Protein AF-A0A4V3CA35-F1 (afdb_monomer_lite)

InterPro domains:
  IPR001753 Enoyl-CoA hydratase/isomerase-like domain [PF00378] (13-276)
  IPR029045 ClpP/crotonase-like domain superfamily [SSF52096] (1-276)
  IPR032710 NTF2-like domain superfamily [SSF54427] (290-423)
  IPR037401 SnoaL-like domain [PF13577] (291-414)
  IPR051053 Enoyl-CoA hydratase/isomerase and chromodomain-containing protein [PTHR43684] (2-249)

Radius of gyration: 30.28 Å; chains: 1; bounding box: 74×59×77 Å

Structure (mmCIF, N/CA/C/O backbone):
data_AF-A0A4V3CA35-F1
#
_entry.id   AF-A0A4V3CA35-F1
#
loop_
_atom_site.group_PDB
_atom_site.id
_atom_site.type_symbol
_atom_site.label_atom_id
_atom_site.label_alt_id
_atom_site.label_comp_id
_atom_site.label_asym_id
_atom_site.label_entity_id
_atom_site.label_seq_id
_atom_site.pdbx_PDB_ins_code
_atom_site.Cartn_x
_atom_site.Cartn_y
_atom_site.Cartn_z
_atom_site.occupancy
_atom_site.B_iso_or_equiv
_atom_site.auth_seq_id
_atom_site.auth_comp_id
_atom_site.auth_asym_id
_atom_site.auth_atom_id
_atom_site.pdbx_PDB_model_num
ATOM 1 N N . MET A 1 1 ? 5.079 13.268 21.834 1.00 56.12 1 MET A N 1
ATOM 2 C CA . MET A 1 1 ? 4.413 14.268 20.973 1.00 56.12 1 MET A CA 1
ATOM 3 C C . MET A 1 1 ? 2.979 14.419 21.458 1.00 56.12 1 MET A C 1
ATOM 5 O O . MET A 1 1 ? 2.427 13.420 21.904 1.00 56.12 1 MET A O 1
ATOM 9 N N . SER A 1 2 ? 2.419 15.629 21.442 1.00 87.06 2 SER A N 1
ATOM 10 C CA . SER A 1 2 ? 0.999 15.861 21.740 1.00 87.06 2 SER A CA 1
ATOM 11 C C . SER A 1 2 ? 0.278 16.070 20.416 1.00 87.06 2 SER A C 1
ATOM 13 O O . SER A 1 2 ? 0.699 16.936 19.652 1.00 87.06 2 SER A O 1
ATOM 15 N N . TYR A 1 3 ? -0.764 15.287 20.151 1.00 97.31 3 TYR A N 1
ATOM 16 C CA . TYR A 1 3 ? -1.658 15.520 19.019 1.00 97.31 3 TYR A CA 1
ATOM 17 C C . TYR A 1 3 ? -2.632 16.656 19.358 1.00 97.31 3 TYR A C 1
ATOM 19 O O . TYR A 1 3 ? -2.933 16.898 20.528 1.00 97.31 3 TYR A O 1
ATOM 27 N N . GLN A 1 4 ? -3.077 17.382 18.338 1.00 97.50 4 GLN A N 1
ATOM 28 C CA . GLN A 1 4 ? -4.038 18.479 18.437 1.00 97.50 4 GLN A CA 1
ATOM 29 C C . GLN A 1 4 ? -5.464 18.007 18.168 1.00 97.50 4 GLN A C 1
ATOM 31 O O . GLN A 1 4 ? -6.409 18.574 18.706 1.00 97.50 4 GLN A O 1
ATOM 36 N N . THR A 1 5 ? -5.622 17.007 17.300 1.00 98.38 5 THR A N 1
ATOM 37 C CA . THR A 1 5 ? -6.926 16.543 16.812 1.00 98.38 5 THR A CA 1
ATOM 38 C C . THR A 1 5 ? -7.240 15.104 17.202 1.00 98.38 5 THR A C 1
ATOM 40 O O . THR A 1 5 ? -8.314 14.610 16.859 1.00 98.38 5 THR A O 1
ATOM 43 N N . LEU A 1 6 ? -6.331 14.437 17.918 1.00 98.62 6 LEU A N 1
ATOM 44 C CA . LEU A 1 6 ? -6.439 13.041 18.335 1.00 98.62 6 LEU A CA 1
ATOM 45 C C . LEU A 1 6 ? -6.081 12.878 19.815 1.00 98.62 6 LEU A C 1
ATOM 47 O O . LEU A 1 6 ? -5.173 13.544 20.304 1.00 98.62 6 LEU A O 1
ATOM 51 N N . ASP A 1 7 ? -6.698 11.904 20.480 1.00 98.50 7 ASP A N 1
ATOM 52 C CA . ASP A 1 7 ? -6.166 11.345 21.726 1.00 98.50 7 ASP A CA 1
ATOM 53 C C . ASP A 1 7 ? -5.542 9.973 21.450 1.00 98.50 7 ASP A C 1
ATOM 55 O O . ASP A 1 7 ? -6.133 9.131 20.768 1.00 98.50 7 ASP A O 1
ATOM 59 N N . TYR A 1 8 ? -4.354 9.741 22.011 1.00 98.50 8 TYR A N 1
ATOM 60 C CA . TYR A 1 8 ? -3.594 8.496 21.885 1.00 98.50 8 TYR A CA 1
ATOM 61 C C . TYR A 1 8 ? -3.352 7.917 23.281 1.00 98.50 8 TYR A C 1
ATOM 63 O O . TYR A 1 8 ? -2.506 8.424 24.023 1.00 98.50 8 TYR A O 1
ATOM 71 N N . ALA A 1 9 ? -4.089 6.867 23.647 1.00 98.31 9 ALA A N 1
ATOM 72 C CA . ALA A 1 9 ? -4.006 6.245 24.969 1.00 98.31 9 ALA A CA 1
ATOM 73 C C . ALA A 1 9 ? -3.797 4.733 24.856 1.00 98.31 9 ALA A C 1
ATOM 75 O O . ALA A 1 9 ? -4.601 4.045 24.235 1.00 98.31 9 ALA A O 1
ATOM 76 N N . VAL A 1 10 ? -2.732 4.213 25.469 1.00 98.44 10 VAL A N 1
ATOM 77 C CA . VAL A 1 10 ? -2.446 2.772 25.510 1.00 98.44 10 VAL A CA 1
ATOM 78 C C . VAL A 1 10 ? -2.779 2.242 26.898 1.00 98.44 10 VAL A C 1
ATOM 80 O O . VAL A 1 10 ? -2.244 2.737 27.887 1.00 98.44 10 VAL A O 1
ATOM 83 N N . ASP A 1 11 ? -3.643 1.232 26.958 1.00 97.81 11 ASP A N 1
ATOM 84 C CA . ASP A 1 11 ? -3.981 0.489 28.175 1.00 97.81 11 ASP A CA 1
ATOM 85 C C . ASP A 1 11 ? -4.117 -1.000 27.842 1.00 97.81 11 ASP A C 1
ATOM 87 O O . ASP A 1 11 ? -4.665 -1.353 26.800 1.00 97.81 11 ASP A O 1
ATOM 91 N N . ASP A 1 12 ? -3.576 -1.874 28.693 1.00 95.56 12 ASP A N 1
ATOM 92 C CA . ASP A 1 12 ? -3.510 -3.330 28.466 1.00 95.56 12 ASP A CA 1
ATOM 93 C C . ASP A 1 12 ? -3.096 -3.719 27.030 1.00 95.56 12 ASP A C 1
ATOM 95 O O . ASP A 1 12 ? -3.726 -4.534 26.353 1.00 95.56 12 ASP A O 1
ATOM 99 N N . ARG A 1 13 ? -2.041 -3.062 26.532 1.00 97.19 13 ARG A N 1
ATOM 100 C CA . ARG A 1 13 ? -1.502 -3.225 25.171 1.00 97.19 13 ARG A CA 1
ATOM 101 C C . ARG A 1 13 ? -2.488 -2.908 24.040 1.00 97.19 13 ARG A C 1
ATOM 103 O O . ARG A 1 13 ? -2.227 -3.240 22.885 1.00 97.19 13 ARG A O 1
ATOM 110 N N . ILE A 1 14 ? -3.608 -2.256 24.324 1.00 98.69 14 ILE A N 1
ATOM 111 C CA . ILE A 1 14 ? -4.553 -1.779 23.320 1.00 98.69 14 ILE A CA 1
ATOM 112 C C . ILE A 1 14 ? -4.418 -0.268 23.223 1.00 98.69 14 ILE A C 1
ATOM 114 O O . ILE A 1 14 ? -4.630 0.459 24.193 1.00 98.69 14 ILE A O 1
ATOM 118 N N . LEU A 1 15 ? -4.090 0.212 22.027 1.00 98.81 15 LEU A N 1
ATOM 119 C CA . LEU A 1 15 ? -4.181 1.628 21.717 1.00 98.81 15 LEU A CA 1
ATOM 120 C C . LEU A 1 15 ? -5.643 1.992 21.470 1.00 98.81 15 LEU A C 1
ATOM 122 O O . LEU A 1 15 ? -6.259 1.482 20.539 1.00 98.81 15 LEU A O 1
ATOM 126 N N . THR A 1 16 ? -6.173 2.925 22.248 1.00 98.88 16 THR A N 1
ATOM 127 C CA . THR A 1 16 ? -7.393 3.656 21.911 1.00 98.88 16 THR A CA 1
ATOM 128 C C . THR A 1 16 ? -7.004 4.950 21.209 1.00 98.88 16 THR A C 1
ATOM 130 O O . THR A 1 16 ? -6.440 5.855 21.827 1.00 98.88 16 THR A O 1
ATOM 133 N N . LEU A 1 17 ? -7.295 5.023 19.912 1.00 98.88 17 LEU A N 1
ATOM 134 C CA . LEU A 1 17 ? -7.069 6.194 19.075 1.00 98.88 17 LEU A CA 1
ATOM 135 C C . LEU A 1 17 ? -8.399 6.928 18.881 1.00 98.88 17 LEU A C 1
ATOM 137 O O . LEU A 1 17 ? -9.288 6.450 18.175 1.00 98.88 17 LEU A O 1
ATOM 141 N N . THR A 1 18 ? -8.554 8.074 19.538 1.00 98.88 18 THR A N 1
ATOM 142 C CA . THR A 1 18 ? -9.813 8.830 19.523 1.00 98.88 18 THR A CA 1
ATOM 143 C C . THR A 1 18 ? -9.692 10.047 18.619 1.00 98.88 18 THR A C 1
ATOM 145 O O . THR A 1 18 ? -8.831 10.889 18.849 1.00 98.88 18 THR A O 1
ATOM 148 N N . LEU A 1 19 ? -10.573 10.183 17.626 1.00 98.88 19 LEU A N 1
ATOM 149 C CA . LEU A 1 19 ? -10.725 11.428 16.870 1.00 98.88 19 LEU A CA 1
ATOM 150 C C . LEU A 1 19 ? -11.314 12.487 17.810 1.00 98.88 19 LEU A C 1
ATOM 152 O O . LEU A 1 19 ? -12.431 12.306 18.291 1.00 98.88 19 LEU A O 1
ATOM 156 N N . ASN A 1 20 ? -10.579 13.558 18.102 1.00 98.56 20 ASN A N 1
ATOM 157 C CA . ASN A 1 20 ? -10.895 14.486 19.188 1.00 98.56 20 ASN A CA 1
ATOM 158 C C . ASN A 1 20 ? -11.106 15.926 18.691 1.00 98.56 20 ASN A C 1
ATOM 160 O O . ASN A 1 20 ? -10.340 16.841 18.982 1.00 98.56 20 ASN A O 1
ATOM 164 N N . ARG A 1 21 ? -12.184 16.128 17.925 1.00 98.31 21 ARG A N 1
ATOM 165 C CA . ARG A 1 21 ? -12.748 17.452 17.605 1.00 98.31 21 ARG A CA 1
ATOM 166 C C . ARG A 1 21 ? -14.273 17.437 17.809 1.00 98.31 21 ARG A C 1
ATOM 168 O O . ARG A 1 21 ? -15.026 17.648 16.852 1.00 98.31 21 ARG A O 1
ATOM 175 N N . PRO A 1 22 ? -14.765 17.126 19.023 1.00 98.19 22 PRO A N 1
ATOM 176 C CA . PRO A 1 22 ? -16.172 16.786 19.251 1.00 98.19 22 PRO A CA 1
ATOM 177 C C . PRO A 1 22 ? -17.137 17.927 18.904 1.00 98.19 22 PRO A C 1
ATOM 179 O O . PRO A 1 22 ? -18.234 17.665 18.405 1.00 98.19 22 PRO A O 1
ATOM 182 N N . ASP A 1 23 ? -16.712 19.179 19.089 1.00 97.94 23 ASP A N 1
ATOM 183 C CA . ASP A 1 23 ? -17.493 20.375 18.748 1.00 97.94 23 ASP A CA 1
ATOM 184 C C . ASP A 1 23 ? -17.736 20.512 17.236 1.00 97.94 23 ASP A C 1
ATOM 186 O O . ASP A 1 23 ? -18.740 21.082 16.814 1.00 97.94 23 ASP A O 1
ATOM 190 N N . GLN A 1 24 ? -16.855 19.938 16.410 1.00 98.12 24 GLN A N 1
ATOM 191 C CA . GLN A 1 24 ? -16.989 19.860 14.951 1.00 98.12 24 GLN A CA 1
ATOM 192 C C . GLN A 1 24 ? -17.405 18.458 14.487 1.00 98.12 24 GLN A C 1
ATOM 194 O O . GLN A 1 24 ? -17.189 18.100 13.331 1.00 98.12 24 GLN A O 1
ATOM 199 N N . LEU A 1 25 ? -17.973 17.634 15.378 1.00 98.19 25 LEU A N 1
ATOM 200 C CA . LEU A 1 25 ? -18.355 16.246 15.085 1.00 98.19 25 LEU A CA 1
ATOM 201 C C . LEU A 1 25 ? -17.193 15.415 14.511 1.00 98.19 25 LEU A C 1
ATOM 203 O O . LEU A 1 25 ? -17.394 14.549 13.655 1.00 98.19 25 LEU A O 1
ATOM 207 N N . ASN A 1 26 ? -15.976 15.704 14.975 1.00 98.69 26 ASN A N 1
ATOM 208 C CA . ASN A 1 26 ? -14.734 15.093 14.516 1.00 98.69 26 ASN A CA 1
ATOM 209 C C . ASN A 1 26 ? -14.525 15.232 13.003 1.00 98.69 26 ASN A C 1
ATOM 211 O O . ASN A 1 26 ? -14.049 14.299 12.358 1.00 98.69 26 ASN A O 1
ATOM 215 N N . ALA A 1 27 ? -14.913 16.375 12.424 1.00 98.25 27 ALA A N 1
ATOM 216 C CA . ALA A 1 27 ? -14.630 16.669 11.026 1.00 98.25 27 ALA A CA 1
ATOM 217 C C . ALA A 1 27 ? -13.123 16.525 10.742 1.00 98.25 27 ALA A C 1
ATOM 219 O O . ALA A 1 27 ? -12.272 16.961 11.524 1.00 98.25 27 ALA A O 1
ATOM 220 N N . PHE A 1 28 ? -12.807 15.871 9.635 1.00 98.31 28 PHE A N 1
ATOM 221 C CA . PHE A 1 28 ? -11.462 15.535 9.204 1.00 98.31 28 PHE A CA 1
ATOM 222 C C . PHE A 1 28 ? -10.765 16.761 8.616 1.00 98.31 28 PHE A C 1
ATOM 224 O O . PHE A 1 28 ? -11.367 17.519 7.862 1.00 98.31 28 PHE A O 1
ATOM 231 N N . THR A 1 29 ? -9.491 16.953 8.947 1.00 97.12 29 THR A N 1
ATOM 232 C CA . THR A 1 29 ? -8.661 18.056 8.444 1.00 97.12 29 THR A CA 1
ATOM 233 C C . THR A 1 29 ? -7.340 17.517 7.916 1.00 97.12 29 THR A C 1
ATOM 235 O O . THR A 1 29 ? -6.939 16.401 8.248 1.00 97.12 29 THR A O 1
ATOM 238 N N . VAL A 1 30 ? -6.606 18.332 7.156 1.00 93.75 30 VAL A N 1
ATOM 239 C CA . VAL A 1 30 ? -5.237 17.992 6.727 1.00 93.75 30 VAL A CA 1
ATOM 240 C C . VAL A 1 30 ? -4.320 17.733 7.933 1.00 93.75 30 VAL A C 1
ATOM 242 O O . VAL A 1 30 ? -3.507 16.810 7.895 1.00 93.75 30 VAL A O 1
ATOM 245 N N . THR A 1 31 ? -4.493 18.481 9.029 1.00 95.56 31 THR A N 1
ATOM 246 C CA . THR A 1 31 ? -3.783 18.234 10.295 1.00 95.56 31 THR A CA 1
ATOM 247 C C . THR A 1 31 ? -4.112 16.851 10.847 1.00 95.56 31 THR A C 1
ATOM 249 O O . THR A 1 31 ? -3.198 16.073 11.101 1.00 95.56 31 THR A O 1
ATOM 252 N N . MET A 1 32 ? -5.400 16.503 10.954 1.00 98.12 32 MET A N 1
ATOM 253 C CA . MET A 1 32 ? -5.826 15.183 11.430 1.00 98.12 32 MET A CA 1
ATOM 254 C C . MET A 1 32 ? -5.312 14.059 10.527 1.00 98.12 32 MET A C 1
ATOM 256 O O . MET A 1 32 ? -4.915 13.014 11.030 1.00 98.12 32 MET A O 1
ATOM 260 N N . ALA A 1 33 ? -5.255 14.275 9.210 1.00 97.31 33 ALA A N 1
ATOM 261 C CA . ALA A 1 33 ? -4.664 13.322 8.277 1.00 97.31 33 ALA A CA 1
ATOM 262 C C . ALA A 1 33 ? -3.192 13.036 8.617 1.00 97.31 33 ALA A C 1
ATOM 264 O O . ALA A 1 33 ? -2.792 11.877 8.705 1.00 97.31 33 ALA A O 1
ATOM 265 N N . GLY A 1 34 ? -2.395 14.088 8.836 1.00 96.50 34 GLY A N 1
ATOM 266 C CA . GLY A 1 34 ? -0.991 13.962 9.232 1.00 96.50 34 GLY A CA 1
ATOM 267 C C . GLY A 1 34 ? -0.818 13.269 10.584 1.00 96.50 34 GLY A C 1
ATOM 268 O O . GLY A 1 34 ? 0.008 12.368 10.706 1.00 96.50 34 GLY A O 1
ATOM 269 N N . GLU A 1 35 ? -1.634 13.639 11.573 1.00 98.50 35 GLU A N 1
ATOM 270 C CA . GLU A 1 35 ? -1.600 13.036 12.909 1.00 98.50 35 GLU A CA 1
ATOM 271 C C . GLU A 1 35 ? -2.025 11.563 12.902 1.00 98.50 35 GLU A C 1
ATOM 273 O O . GLU A 1 35 ? -1.426 10.760 13.610 1.00 98.50 35 GLU A O 1
ATOM 278 N N . LEU A 1 36 ? -3.012 11.179 12.085 1.00 98.75 36 LEU A N 1
ATOM 279 C CA . LEU A 1 36 ? -3.436 9.783 11.952 1.00 98.75 36 LEU A CA 1
ATOM 280 C C . LEU A 1 36 ? -2.347 8.931 11.300 1.00 98.75 36 LEU A C 1
ATOM 282 O O . LEU A 1 36 ? -2.060 7.844 11.794 1.00 98.75 36 LEU A O 1
ATOM 286 N N . VAL A 1 37 ? -1.722 9.422 10.224 1.00 98.25 37 VAL A N 1
ATOM 287 C CA . VAL A 1 37 ? -0.596 8.727 9.576 1.00 98.25 37 VAL A CA 1
ATOM 288 C C . VAL A 1 37 ? 0.539 8.504 10.578 1.00 98.25 37 VAL A C 1
ATOM 290 O O . VAL A 1 37 ? 1.008 7.377 10.727 1.00 98.25 37 VAL A O 1
ATOM 293 N N . ASP A 1 38 ? 0.931 9.546 11.316 1.00 98.25 38 ASP A N 1
ATOM 294 C CA . ASP A 1 38 ? 1.945 9.437 12.370 1.00 98.25 38 ASP A CA 1
ATOM 295 C C . ASP A 1 38 ? 1.533 8.444 13.469 1.00 98.25 38 ASP A C 1
ATOM 297 O O . ASP A 1 38 ? 2.313 7.564 13.828 1.00 98.25 38 ASP A O 1
ATOM 301 N N . ALA A 1 39 ? 0.292 8.523 13.958 1.00 98.62 39 ALA A N 1
ATOM 302 C CA . ALA A 1 39 ? -0.214 7.646 15.008 1.00 98.62 39 ALA A CA 1
ATOM 303 C C . ALA A 1 39 ? -0.188 6.166 14.598 1.00 98.62 39 ALA A C 1
ATOM 305 O O . ALA A 1 39 ? 0.212 5.326 15.405 1.00 98.62 39 ALA A O 1
ATOM 306 N N . PHE A 1 40 ? -0.569 5.833 13.359 1.00 98.69 40 PHE A N 1
ATOM 307 C CA . PHE A 1 40 ? -0.513 4.454 12.864 1.00 98.69 40 PHE A CA 1
ATOM 308 C C . PHE A 1 40 ? 0.921 3.962 12.678 1.00 98.69 40 PHE A C 1
ATOM 310 O O . PHE A 1 40 ? 1.214 2.837 13.082 1.00 98.69 40 PHE A O 1
ATOM 317 N N . HIS A 1 41 ? 1.829 4.786 12.145 1.00 97.56 41 HIS A N 1
ATOM 318 C CA . HIS A 1 41 ? 3.247 4.421 12.045 1.00 97.56 41 HIS A CA 1
ATOM 319 C C . HIS A 1 41 ? 3.865 4.191 13.426 1.00 97.56 41 HIS A C 1
ATOM 321 O O . HIS A 1 41 ? 4.505 3.165 13.663 1.00 97.56 41 HIS A O 1
ATOM 327 N N . ARG A 1 42 ? 3.608 5.106 14.366 1.00 97.44 42 ARG A N 1
ATOM 328 C CA . ARG A 1 42 ? 4.057 4.998 15.753 1.00 97.44 42 ARG A CA 1
ATOM 329 C C . ARG A 1 42 ? 3.532 3.726 16.411 1.00 97.44 42 ARG A C 1
ATOM 331 O O . ARG A 1 42 ? 4.317 2.978 16.977 1.00 97.44 42 ARG A O 1
ATOM 338 N N . ALA A 1 43 ? 2.228 3.469 16.323 1.00 97.75 43 ALA A N 1
ATOM 339 C CA . ALA A 1 43 ? 1.612 2.283 16.910 1.00 97.75 43 ALA A CA 1
ATOM 340 C C . ALA A 1 43 ? 2.126 0.986 16.273 1.00 97.75 43 ALA A C 1
ATOM 342 O O . ALA A 1 43 ? 2.292 -0.017 16.962 1.00 97.75 43 ALA A O 1
ATOM 343 N N . SER A 1 44 ? 2.405 1.007 14.967 1.00 96.31 44 SER A N 1
ATOM 344 C CA . SER A 1 44 ? 2.961 -0.135 14.241 1.00 96.31 44 SER A CA 1
ATOM 345 C C . SER A 1 44 ? 4.353 -0.522 14.747 1.00 96.31 44 SER A C 1
ATOM 347 O O . SER A 1 44 ? 4.649 -1.711 14.828 1.00 96.31 44 SER A O 1
ATOM 349 N N . ALA A 1 45 ? 5.178 0.463 15.110 1.00 93.94 45 ALA A N 1
ATOM 350 C CA . ALA A 1 45 ? 6.537 0.264 15.619 1.00 93.94 45 ALA A CA 1
ATOM 351 C C . ALA A 1 45 ? 6.614 0.057 17.146 1.00 93.94 45 ALA A C 1
ATOM 353 O O . ALA A 1 45 ? 7.684 -0.227 17.675 1.00 93.94 45 ALA A O 1
ATOM 354 N N . ASP A 1 46 ? 5.508 0.232 17.872 1.00 95.62 46 ASP A N 1
ATOM 355 C CA . ASP A 1 46 ? 5.476 0.162 19.333 1.00 95.62 46 ASP A CA 1
ATOM 356 C C . ASP A 1 46 ? 5.090 -1.248 19.811 1.00 95.62 46 ASP A C 1
ATOM 358 O O . ASP A 1 46 ? 3.940 -1.681 19.693 1.00 95.62 46 ASP A O 1
ATOM 362 N N . ASP A 1 47 ? 6.047 -1.979 20.383 1.00 94.50 47 ASP A N 1
ATOM 363 C CA . ASP A 1 47 ? 5.833 -3.323 20.937 1.00 94.50 47 ASP A CA 1
ATOM 364 C C . ASP A 1 47 ? 4.945 -3.347 22.185 1.00 94.50 47 ASP A C 1
ATOM 366 O O . ASP A 1 47 ? 4.446 -4.412 22.573 1.00 94.50 47 ASP A O 1
ATOM 370 N N . SER A 1 48 ? 4.699 -2.195 22.816 1.00 95.75 48 SER A N 1
ATOM 371 C CA . SER A 1 48 ? 3.704 -2.084 23.882 1.00 95.75 48 SER A CA 1
ATOM 372 C C . SER A 1 48 ? 2.272 -2.120 23.342 1.00 95.75 48 SER A C 1
ATOM 374 O O . SER A 1 48 ? 1.363 -2.449 24.098 1.00 95.75 48 SER A O 1
ATOM 376 N N . VAL A 1 49 ? 2.065 -1.870 22.043 1.00 98.06 49 VAL A N 1
ATOM 377 C CA . VAL A 1 49 ? 0.761 -1.941 21.373 1.00 98.06 49 VAL A CA 1
ATOM 378 C C . VAL A 1 49 ? 0.620 -3.279 20.650 1.00 98.06 49 VAL A C 1
ATOM 380 O O . VAL A 1 49 ? 1.425 -3.641 19.797 1.00 98.06 49 VAL A O 1
ATOM 383 N N . ALA A 1 50 ? -0.432 -4.026 20.965 1.00 97.62 50 ALA A N 1
ATOM 384 C CA . ALA A 1 50 ? -0.781 -5.292 20.327 1.00 97.62 50 ALA A CA 1
ATOM 385 C C . ALA A 1 50 ? -1.985 -5.169 19.381 1.00 97.62 50 ALA A C 1
ATOM 387 O O . ALA A 1 50 ? -2.081 -5.935 18.430 1.00 97.62 50 ALA A O 1
ATOM 388 N N . ALA A 1 51 ? -2.896 -4.224 19.628 1.00 98.75 51 ALA A N 1
ATOM 389 C CA . ALA A 1 51 ? -4.044 -3.924 18.771 1.00 98.75 51 ALA A CA 1
ATOM 390 C C . ALA A 1 51 ? -4.466 -2.457 18.920 1.00 98.75 51 ALA A C 1
ATOM 392 O O . ALA A 1 51 ? -4.128 -1.799 19.906 1.00 98.75 51 ALA A O 1
ATOM 393 N N . ILE A 1 52 ? -5.232 -1.962 17.950 1.00 98.94 52 ILE A N 1
ATOM 394 C CA . ILE A 1 52 ? -5.707 -0.580 17.891 1.00 98.94 52 ILE A CA 1
ATOM 395 C C . ILE A 1 52 ? -7.237 -0.576 17.834 1.00 98.94 52 ILE A C 1
ATOM 397 O O . ILE A 1 52 ? -7.840 -1.285 17.030 1.00 98.94 52 ILE A O 1
ATOM 401 N N . VAL A 1 53 ? -7.874 0.245 18.664 1.00 98.94 53 VAL A N 1
ATOM 402 C CA . VAL A 1 53 ? -9.301 0.574 18.603 1.00 98.94 53 VAL A CA 1
ATOM 403 C C . VAL A 1 53 ? -9.436 2.047 18.238 1.00 98.94 53 VAL A C 1
ATOM 405 O O . VAL A 1 53 ? -8.916 2.907 18.943 1.00 98.94 53 VAL A O 1
ATOM 408 N N . VAL A 1 54 ? -10.147 2.342 17.152 1.00 98.94 54 VAL A N 1
ATOM 409 C CA . VAL A 1 54 ? -10.389 3.711 16.676 1.00 98.94 54 VAL A CA 1
ATOM 410 C C . VAL A 1 54 ? -11.831 4.113 16.967 1.00 98.94 54 VAL A C 1
ATOM 412 O O . VAL A 1 54 ? -12.751 3.375 16.621 1.00 98.94 54 VAL A O 1
ATOM 415 N N . THR A 1 55 ? -12.051 5.281 17.570 1.00 98.94 55 THR A N 1
ATOM 416 C CA . THR A 1 55 ? -13.389 5.827 17.885 1.00 98.94 55 THR A CA 1
ATOM 417 C C . THR A 1 55 ? -13.403 7.351 17.735 1.00 98.94 55 THR A C 1
ATOM 419 O O . THR A 1 55 ? -12.349 7.963 17.593 1.00 98.94 55 THR A O 1
ATOM 422 N N . GLY A 1 56 ? -14.572 7.994 17.781 1.00 98.81 56 GLY A N 1
ATOM 423 C CA . GLY A 1 56 ? -14.675 9.454 17.877 1.00 98.81 56 GLY A CA 1
ATOM 424 C C . GLY A 1 56 ? -15.053 9.937 19.277 1.00 98.81 56 GLY A C 1
ATOM 425 O O . GLY A 1 56 ? -15.805 9.274 19.995 1.00 98.81 56 GLY A O 1
ATOM 426 N N . ALA A 1 57 ? -14.561 11.115 19.657 1.00 98.75 57 ALA A N 1
ATOM 427 C CA . ALA A 1 57 ? -14.978 11.820 20.859 1.00 98.75 57 ALA A CA 1
ATOM 428 C C . ALA A 1 57 ? -16.411 12.354 20.706 1.00 98.75 57 ALA A C 1
ATOM 430 O O . ALA A 1 57 ? -16.831 12.811 19.639 1.00 98.75 57 ALA A O 1
ATOM 431 N N . GLY A 1 58 ? -17.173 12.334 21.800 1.00 97.94 58 GLY A N 1
ATOM 432 C CA . GLY A 1 58 ? -18.530 12.869 21.834 1.00 97.94 58 GLY A CA 1
ATOM 433 C C . GLY A 1 58 ? -19.523 12.074 20.981 1.00 97.94 58 GLY A C 1
ATOM 434 O O . GLY A 1 58 ? -19.605 10.848 21.047 1.00 97.94 58 GLY A O 1
ATOM 435 N N . ARG A 1 59 ? -20.352 12.795 20.221 1.00 97.88 59 ARG A N 1
ATOM 436 C CA . ARG A 1 59 ? -21.568 12.258 19.580 1.00 97.88 59 ARG A CA 1
ATOM 437 C C . ARG A 1 59 ? -21.378 11.716 18.160 1.00 97.88 59 ARG A C 1
ATOM 439 O O . ARG A 1 59 ? -22.348 11.236 17.578 1.00 97.88 59 ARG A O 1
ATOM 446 N N . ALA A 1 60 ? -20.189 11.843 17.578 1.00 98.62 60 ALA A N 1
ATOM 447 C CA . ALA A 1 60 ? -19.893 11.383 16.225 1.00 98.62 60 ALA A CA 1
ATOM 448 C C . ALA A 1 60 ? -18.617 10.555 16.191 1.00 98.62 60 ALA A C 1
ATOM 450 O O . ALA A 1 60 ? -17.748 10.720 17.042 1.00 98.62 60 ALA A O 1
ATOM 451 N N . PHE A 1 61 ? -18.520 9.681 15.191 1.00 98.88 61 PHE A N 1
ATOM 452 C CA . PHE A 1 61 ? -17.246 9.079 14.838 1.00 98.88 61 PHE A CA 1
ATOM 453 C C . PHE A 1 61 ? -16.430 10.112 14.055 1.00 98.88 61 PHE A C 1
ATOM 455 O O . PHE A 1 61 ? -15.462 10.637 14.588 1.00 98.88 61 PHE A O 1
ATOM 462 N N . CYS A 1 62 ? -16.895 10.481 12.855 1.00 98.75 62 CYS A N 1
ATOM 463 C CA . CYS A 1 62 ? -16.338 11.539 12.007 1.00 98.75 62 CYS A CA 1
ATOM 464 C C . CYS A 1 62 ? -17.383 11.991 10.972 1.00 98.75 62 CYS A C 1
ATOM 466 O O . CYS A 1 62 ? -17.867 11.190 10.170 1.00 98.75 62 CYS A O 1
ATOM 468 N N . ALA A 1 63 ? -17.738 13.275 10.963 1.00 97.31 63 ALA A N 1
ATOM 469 C CA . ALA A 1 63 ? -18.768 13.815 10.069 1.00 97.31 63 ALA A CA 1
ATOM 470 C C . ALA A 1 63 ? -18.313 14.063 8.612 1.00 97.31 63 ALA A C 1
ATOM 472 O O . ALA A 1 63 ? -19.103 14.565 7.813 1.00 97.31 63 ALA A O 1
ATOM 473 N N . GLY A 1 64 ? -17.080 13.695 8.255 1.00 96.56 64 GLY A N 1
ATOM 474 C CA . GLY A 1 64 ? -16.497 13.923 6.930 1.00 96.56 64 GLY A CA 1
ATOM 475 C C . GLY A 1 64 ? -15.458 15.036 6.926 1.00 96.56 64 GLY A C 1
ATOM 476 O O . GLY A 1 64 ? -14.967 15.414 7.984 1.00 96.56 64 GLY A O 1
ATOM 477 N N . MET A 1 65 ? -15.090 15.523 5.739 1.00 96.12 65 MET A N 1
ATOM 478 C CA . MET A 1 65 ? -14.106 16.600 5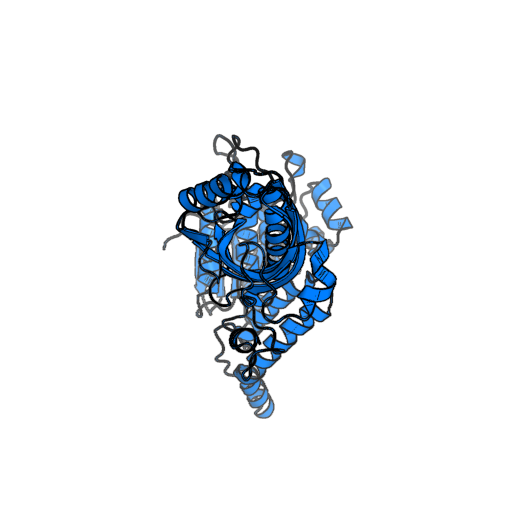.587 1.00 96.12 65 MET A CA 1
ATOM 479 C C . MET A 1 65 ? -14.634 17.895 6.211 1.00 96.12 65 MET A C 1
ATOM 481 O O . MET A 1 65 ? -15.810 18.226 6.060 1.00 96.12 65 MET A O 1
ATOM 485 N N . ASP A 1 66 ? -13.765 18.630 6.896 1.00 95.00 66 ASP A N 1
ATOM 486 C CA . ASP A 1 66 ? -14.056 19.977 7.369 1.00 95.00 66 ASP A CA 1
ATOM 487 C C . ASP A 1 66 ? -14.120 20.938 6.173 1.00 95.00 66 ASP A C 1
ATOM 489 O O . ASP A 1 66 ? -13.123 21.191 5.501 1.00 95.00 66 ASP A O 1
ATOM 493 N N . LEU A 1 67 ? -15.318 21.451 5.889 1.00 91.62 67 LEU A N 1
ATOM 494 C CA . LEU A 1 67 ? -15.585 22.328 4.746 1.00 91.62 67 LEU A CA 1
ATOM 495 C C . LEU A 1 67 ? -15.492 23.820 5.108 1.00 91.62 67 LEU A C 1
ATOM 497 O O . LEU A 1 67 ? -15.923 24.659 4.323 1.00 91.62 67 LEU A O 1
ATOM 501 N N . SER A 1 68 ? -15.008 24.158 6.308 1.00 89.38 68 SER A N 1
ATOM 502 C CA . SER A 1 68 ? -14.999 25.541 6.810 1.00 89.38 68 SER A CA 1
ATOM 503 C C . SER A 1 68 ? -13.778 26.367 6.393 1.00 89.38 68 SER A C 1
ATOM 505 O O . SER A 1 68 ? -13.716 27.552 6.714 1.00 89.38 68 SER A O 1
ATOM 507 N N . VAL A 1 69 ? -12.814 25.762 5.695 1.00 85.75 69 VAL A N 1
ATOM 508 C CA . VAL A 1 69 ? -11.590 26.433 5.235 1.00 85.75 69 VAL A CA 1
ATOM 509 C C . VAL A 1 69 ? -11.756 27.031 3.837 1.00 85.75 69 VAL A C 1
ATOM 511 O O . VAL A 1 69 ? -12.498 26.503 3.011 1.00 85.75 69 VAL A O 1
ATOM 514 N N . ASP A 1 70 ? -11.036 28.118 3.565 1.00 81.44 70 ASP A N 1
ATOM 515 C CA . ASP A 1 70 ? -11.004 28.744 2.241 1.00 81.44 70 ASP A CA 1
ATOM 516 C C . ASP A 1 70 ? -10.162 27.928 1.240 1.00 81.44 70 ASP A C 1
ATOM 518 O O . ASP A 1 70 ? -9.211 27.234 1.610 1.00 81.44 70 ASP A O 1
ATOM 522 N N . GLY A 1 71 ? -10.477 28.056 -0.052 1.00 84.81 71 GLY A N 1
ATOM 523 C CA . GLY A 1 71 ? -9.772 27.367 -1.138 1.00 84.81 71 GLY A CA 1
ATOM 524 C C . GLY A 1 71 ? -10.217 25.914 -1.326 1.00 84.81 71 GLY A C 1
ATOM 525 O O . GLY A 1 71 ? -11.374 25.558 -1.096 1.00 84.81 71 GLY A O 1
ATOM 526 N N . ASN A 1 72 ? -9.302 25.057 -1.784 1.00 87.69 72 ASN A N 1
ATOM 527 C CA . ASN A 1 72 ? -9.585 23.635 -1.939 1.00 87.69 72 ASN A CA 1
ATOM 528 C C . ASN A 1 72 ? -9.581 22.936 -0.568 1.00 87.69 72 ASN A C 1
ATOM 530 O O . ASN A 1 72 ? -8.532 22.565 -0.039 1.00 87.69 72 ASN A O 1
ATOM 534 N N . VAL A 1 73 ? -10.777 22.713 -0.023 1.00 85.88 73 VAL A N 1
ATOM 535 C CA . VAL A 1 73 ? -11.005 22.081 1.291 1.00 85.88 73 VAL A CA 1
ATOM 536 C C . VAL A 1 73 ? -10.400 20.678 1.439 1.00 85.88 73 VAL A C 1
ATOM 538 O O . VAL A 1 73 ? -10.251 20.192 2.555 1.00 85.88 73 VAL A O 1
ATOM 541 N N . PHE A 1 74 ? -10.026 20.019 0.338 1.00 88.00 74 PHE A N 1
ATOM 542 C CA . PHE A 1 74 ? -9.426 18.682 0.350 1.00 88.00 74 PHE A CA 1
ATOM 543 C C . PHE A 1 74 ? -7.896 18.701 0.512 1.00 88.00 74 PHE A C 1
ATOM 545 O O . PHE A 1 74 ? -7.274 17.639 0.593 1.00 88.00 74 PHE A O 1
ATOM 552 N N . GLY A 1 75 ? -7.286 19.892 0.574 1.00 85.44 75 GLY A N 1
ATOM 553 C CA . GLY A 1 75 ? -5.836 20.065 0.682 1.00 85.44 75 GLY A CA 1
ATOM 554 C C . GLY A 1 75 ? -5.092 19.795 -0.628 1.00 85.44 75 GLY A C 1
ATOM 555 O O . GLY A 1 75 ? -3.929 19.397 -0.589 1.00 85.44 75 GLY A O 1
ATOM 556 N N . LEU A 1 76 ? -5.768 19.970 -1.771 1.00 91.69 76 LEU A N 1
ATOM 557 C CA . LEU A 1 76 ? -5.213 19.729 -3.104 1.00 91.69 76 LEU A CA 1
ATOM 558 C C . LEU A 1 76 ? -4.793 21.039 -3.795 1.00 91.69 76 LEU A C 1
ATOM 560 O O . LEU A 1 76 ? -5.491 22.047 -3.708 1.00 91.69 76 LEU A O 1
ATOM 564 N N . ASP A 1 77 ? -3.683 21.007 -4.533 1.00 91.19 77 ASP A N 1
ATOM 565 C CA . ASP A 1 77 ? -3.182 22.122 -5.344 1.00 91.19 77 ASP A CA 1
ATOM 566 C C . ASP A 1 77 ? -3.982 22.241 -6.655 1.00 91.19 77 ASP A C 1
ATOM 568 O O . ASP A 1 77 ? -3.743 21.539 -7.642 1.00 91.19 77 ASP A O 1
ATOM 572 N N . GLU A 1 78 ? -4.950 23.158 -6.669 1.00 91.06 78 GLU A N 1
ATOM 573 C CA . GLU A 1 78 ? -5.862 23.406 -7.794 1.00 91.06 78 GLU A CA 1
ATOM 574 C C . GLU A 1 78 ? -5.185 23.969 -9.057 1.00 91.06 78 GLU A C 1
ATOM 576 O O . GLU A 1 78 ? -5.763 23.929 -10.152 1.00 91.06 78 GLU A O 1
ATOM 581 N N . ASN A 1 79 ? -3.942 24.447 -8.943 1.00 91.56 79 ASN A N 1
ATOM 582 C CA . ASN A 1 79 ? -3.165 24.938 -10.079 1.00 91.56 79 ASN A CA 1
ATOM 583 C C . ASN A 1 79 ? -2.463 23.803 -10.838 1.00 91.56 79 ASN A C 1
ATOM 585 O O . ASN A 1 79 ? -1.937 24.017 -11.933 1.00 91.56 79 ASN A O 1
ATOM 589 N N . ARG A 1 80 ? -2.469 22.577 -10.299 1.00 90.31 80 ARG A N 1
ATOM 590 C CA . ARG A 1 80 ? -1.861 21.405 -10.942 1.00 90.31 80 ARG A CA 1
ATOM 591 C C . ARG A 1 80 ? -2.801 20.762 -11.951 1.00 90.31 80 ARG A C 1
ATOM 593 O O . ARG A 1 80 ? -4.023 20.774 -11.818 1.00 90.31 80 ARG A O 1
ATOM 600 N N . ARG A 1 81 ? -2.210 20.133 -12.965 1.00 92.94 81 ARG A N 1
ATOM 601 C CA . ARG A 1 81 ? -2.891 19.237 -13.909 1.00 92.94 81 ARG A CA 1
ATOM 602 C C . ARG A 1 81 ? -2.111 17.920 -13.960 1.00 92.94 81 ARG A C 1
ATOM 604 O O . ARG A 1 81 ? -1.386 17.699 -14.923 1.00 92.94 81 ARG A O 1
ATOM 611 N N . PRO A 1 82 ? -2.166 17.111 -12.886 1.00 92.44 82 PRO A N 1
ATOM 612 C CA . PRO A 1 82 ? -1.327 15.929 -12.763 1.00 92.44 82 PRO A CA 1
ATOM 613 C C . PRO A 1 82 ? -1.749 14.839 -13.750 1.00 92.44 82 PRO A C 1
ATOM 615 O O . PRO A 1 82 ? -2.934 14.625 -14.008 1.00 92.44 82 PRO A O 1
ATOM 618 N N . THR A 1 83 ? -0.767 14.099 -14.245 1.00 89.94 83 THR A N 1
ATOM 619 C CA . THR A 1 83 ? -0.960 12.833 -14.958 1.00 89.94 83 THR A CA 1
ATOM 620 C C . THR A 1 83 ? -0.642 11.643 -14.052 1.00 89.94 83 THR A C 1
ATOM 622 O O . THR A 1 83 ? 0.047 11.776 -13.040 1.00 89.94 83 THR A O 1
ATOM 625 N N . MET A 1 84 ? -1.082 10.440 -14.437 1.00 80.44 84 MET A N 1
ATOM 626 C CA . MET A 1 84 ? -0.713 9.211 -13.718 1.00 80.44 84 MET A CA 1
ATOM 627 C C . MET A 1 84 ? 0.804 8.997 -13.662 1.00 80.44 84 MET A C 1
ATOM 629 O O . MET A 1 84 ? 1.322 8.536 -12.647 1.00 80.44 84 MET A O 1
ATOM 633 N N . THR A 1 85 ? 1.523 9.349 -14.730 1.00 79.75 85 THR A N 1
ATOM 634 C CA . THR A 1 85 ? 2.986 9.238 -14.793 1.00 79.75 85 THR A CA 1
ATOM 635 C C . THR A 1 85 ? 3.661 10.166 -13.786 1.00 79.75 85 THR A C 1
ATOM 637 O O . THR A 1 85 ? 4.547 9.734 -13.050 1.00 79.75 85 THR A O 1
ATOM 640 N N . GLU A 1 86 ? 3.233 11.428 -13.707 1.00 82.06 86 GLU A N 1
ATOM 641 C CA . GLU A 1 86 ? 3.783 12.380 -12.735 1.00 82.06 86 GLU A CA 1
ATOM 642 C C . GLU A 1 86 ? 3.430 11.994 -11.299 1.00 82.06 86 GLU A C 1
ATOM 644 O O . GLU A 1 86 ? 4.300 12.053 -10.432 1.00 82.06 86 GLU A O 1
ATOM 649 N N . LEU A 1 87 ? 2.196 11.536 -11.060 1.00 84.56 87 LEU A N 1
ATOM 650 C CA . LEU A 1 87 ? 1.762 11.054 -9.751 1.00 84.56 87 LEU A CA 1
ATOM 651 C C . LEU A 1 87 ? 2.578 9.858 -9.274 1.00 84.56 87 LEU A C 1
ATOM 653 O O . LEU A 1 87 ? 2.951 9.827 -8.110 1.00 84.56 87 LEU A O 1
ATOM 657 N N . ARG A 1 88 ? 2.894 8.900 -10.151 1.00 80.94 88 ARG A N 1
ATOM 658 C CA . ARG A 1 88 ? 3.781 7.778 -9.804 1.00 80.94 88 ARG A CA 1
ATOM 659 C C . ARG A 1 88 ? 5.195 8.256 -9.482 1.00 80.94 88 ARG A C 1
ATOM 661 O O . ARG A 1 88 ? 5.775 7.822 -8.497 1.00 80.94 88 ARG A O 1
ATOM 668 N N . ARG A 1 89 ? 5.735 9.180 -10.281 1.00 76.31 89 ARG A N 1
ATOM 669 C CA . ARG A 1 89 ? 7.092 9.720 -10.099 1.00 76.31 89 ARG A CA 1
ATOM 670 C C . ARG A 1 89 ? 7.245 10.531 -8.809 1.00 76.31 89 ARG A C 1
ATOM 672 O O . ARG A 1 89 ? 8.306 10.498 -8.199 1.00 76.31 89 ARG A O 1
ATOM 679 N N . ARG A 1 90 ? 6.220 11.295 -8.434 1.00 80.56 90 ARG A N 1
ATOM 680 C CA . ARG A 1 90 ? 6.211 12.189 -7.264 1.00 80.56 90 ARG A CA 1
ATOM 681 C C . ARG A 1 90 ? 5.275 11.676 -6.173 1.00 80.56 90 ARG A C 1
ATOM 683 O O . ARG A 1 90 ? 4.694 12.468 -5.439 1.00 80.56 90 ARG A O 1
ATOM 690 N N . TYR A 1 91 ? 5.085 10.360 -6.092 1.00 81.69 91 TYR A N 1
ATOM 691 C CA . TYR A 1 91 ? 4.111 9.780 -5.173 1.00 81.69 91 TYR A CA 1
ATOM 692 C C . TYR A 1 91 ? 4.465 10.108 -3.720 1.00 81.69 91 TYR A C 1
ATOM 694 O O . TYR A 1 91 ? 3.621 10.577 -2.964 1.00 81.69 91 TYR A O 1
ATOM 702 N N . ASP A 1 92 ? 5.726 9.958 -3.334 1.00 80.75 92 ASP A N 1
ATOM 703 C CA . ASP A 1 92 ? 6.167 10.214 -1.958 1.00 80.75 92 ASP A CA 1
ATOM 704 C C . ASP A 1 92 ? 6.593 11.660 -1.700 1.00 80.75 92 ASP A C 1
ATOM 706 O O . ASP A 1 92 ? 7.054 11.980 -0.610 1.00 80.75 92 ASP A O 1
ATOM 710 N N . ASP A 1 93 ? 6.401 12.550 -2.676 1.00 83.25 93 ASP A N 1
ATOM 711 C CA . ASP A 1 93 ? 6.665 13.976 -2.528 1.00 83.25 93 ASP A CA 1
ATOM 712 C C . ASP A 1 93 ? 5.493 14.653 -1.785 1.00 83.25 93 ASP A C 1
ATOM 714 O O . ASP A 1 93 ? 4.409 14.825 -2.362 1.00 83.25 93 ASP A O 1
ATOM 718 N N . PRO A 1 94 ? 5.675 15.055 -0.511 1.00 78.31 94 PRO A N 1
ATOM 719 C CA . PRO A 1 94 ? 4.607 15.658 0.279 1.00 78.31 94 PRO A CA 1
ATOM 720 C C . PRO A 1 94 ? 4.194 17.039 -0.249 1.00 78.31 94 PRO A C 1
ATOM 722 O O . PRO A 1 94 ? 3.081 17.483 0.034 1.00 78.31 94 PRO A O 1
ATOM 725 N N . GLU A 1 95 ? 5.050 17.703 -1.030 1.00 85.25 95 GLU A N 1
ATOM 726 C CA . GLU A 1 95 ? 4.799 19.027 -1.603 1.00 85.25 95 GLU A CA 1
ATOM 727 C C . GLU A 1 95 ? 4.099 18.955 -2.963 1.00 85.25 95 GLU A C 1
ATOM 729 O O . GLU A 1 95 ? 3.673 19.981 -3.496 1.00 85.25 95 GLU A O 1
ATOM 734 N N . TYR A 1 96 ? 3.940 17.759 -3.548 1.00 88.06 96 TYR A N 1
ATOM 735 C CA . TYR A 1 96 ? 3.291 17.640 -4.853 1.00 88.06 96 TYR A CA 1
ATOM 736 C C . TYR A 1 96 ? 1.811 18.051 -4.808 1.00 88.06 96 TYR A C 1
ATOM 738 O O . TYR A 1 96 ? 1.274 18.521 -5.810 1.00 88.06 96 TYR A O 1
ATOM 746 N N . GLY A 1 97 ? 1.165 17.922 -3.642 1.00 89.56 97 GLY A N 1
ATOM 747 C CA . GLY A 1 97 ? -0.130 18.550 -3.364 1.00 89.56 97 GLY A CA 1
ATOM 748 C C . GLY A 1 97 ? -1.326 17.941 -4.099 1.00 89.56 97 GLY A C 1
ATOM 749 O O . GLY A 1 97 ? -2.366 18.574 -4.184 1.00 89.56 97 GLY A O 1
ATOM 750 N N . VAL A 1 98 ? -1.214 16.732 -4.653 1.00 93.06 98 VAL A N 1
ATOM 751 C CA . VAL A 1 98 ? -2.321 16.082 -5.393 1.00 93.06 98 VAL A CA 1
ATOM 752 C C . VAL A 1 98 ? -2.780 14.762 -4.775 1.00 93.06 98 VAL A C 1
ATOM 754 O O . VAL A 1 98 ? -3.778 14.190 -5.210 1.00 93.06 98 VAL A O 1
ATOM 757 N N . ARG A 1 99 ? -2.045 14.242 -3.783 1.00 93.12 99 ARG A N 1
ATOM 758 C CA . ARG A 1 99 ? -2.418 13.005 -3.093 1.00 93.12 99 ARG A CA 1
ATOM 759 C C . ARG A 1 99 ? -3.579 13.270 -2.152 1.00 93.12 99 ARG A C 1
ATOM 761 O O . ARG A 1 99 ? -3.459 14.071 -1.230 1.00 93.12 99 ARG A O 1
ATOM 768 N N . ASP A 1 100 ? -4.652 12.518 -2.359 1.00 95.00 100 ASP A N 1
ATOM 769 C CA . ASP A 1 100 ? -5.779 12.449 -1.440 1.00 95.00 100 ASP A CA 1
ATOM 770 C C . ASP A 1 100 ? -5.302 12.171 -0.001 1.00 95.00 100 ASP A C 1
ATOM 772 O O . ASP A 1 100 ? -4.587 11.199 0.274 1.00 95.00 100 ASP A O 1
ATOM 776 N N . THR A 1 101 ? -5.690 13.053 0.919 1.00 94.75 101 THR A N 1
ATOM 777 C CA . THR A 1 101 ? -5.329 12.967 2.337 1.00 94.75 101 THR A CA 1
ATOM 778 C C . THR A 1 101 ? -6.006 11.786 3.024 1.00 94.75 101 THR A C 1
ATOM 780 O O . THR A 1 101 ? -5.378 11.148 3.871 1.00 94.75 101 THR A O 1
ATOM 783 N N . GLY A 1 102 ? -7.222 11.423 2.605 1.00 97.06 102 GLY A N 1
ATOM 784 C CA . GLY A 1 102 ? -7.902 10.214 3.057 1.00 97.06 102 GLY A CA 1
ATOM 785 C C . GLY A 1 102 ? -7.149 8.945 2.662 1.00 97.06 102 GLY A C 1
ATOM 786 O O . GLY A 1 102 ? -6.930 8.057 3.484 1.00 97.06 102 GLY A O 1
ATOM 787 N N . GLY A 1 103 ? -6.662 8.892 1.420 1.00 97.38 103 GLY A N 1
ATOM 788 C CA . GLY A 1 103 ? -5.864 7.791 0.876 1.00 97.38 103 GLY A CA 1
ATOM 789 C C . GLY A 1 103 ? -4.561 7.579 1.628 1.00 97.38 103 GLY A C 1
ATOM 790 O O . GLY A 1 103 ? -4.184 6.441 1.887 1.00 97.38 103 GLY A O 1
ATOM 791 N N . ARG A 1 104 ? -3.904 8.662 2.055 1.00 96.75 104 ARG A N 1
ATOM 792 C CA . ARG A 1 104 ? -2.704 8.582 2.905 1.00 96.75 104 ARG A CA 1
ATOM 793 C C . ARG A 1 104 ? -3.001 7.892 4.239 1.00 96.75 104 ARG A C 1
ATOM 795 O O . ARG A 1 104 ? -2.239 7.021 4.644 1.00 96.75 104 ARG A O 1
ATOM 802 N N . VAL A 1 105 ? -4.116 8.236 4.886 1.00 98.44 105 VAL A N 1
ATOM 803 C CA . VAL A 1 105 ? -4.548 7.589 6.137 1.00 98.44 105 VAL A CA 1
ATOM 804 C C . VAL A 1 105 ? -4.914 6.125 5.898 1.00 98.44 105 VAL A C 1
ATOM 806 O O . VAL A 1 105 ? -4.449 5.256 6.629 1.00 98.44 105 VAL A O 1
ATOM 809 N N . ALA A 1 106 ? -5.704 5.832 4.862 1.00 98.62 106 ALA A N 1
ATOM 810 C CA . ALA A 1 106 ? -6.101 4.464 4.533 1.00 98.62 106 ALA A CA 1
ATOM 811 C C . ALA A 1 106 ? -4.889 3.556 4.263 1.00 98.62 106 ALA A C 1
ATOM 813 O O . ALA A 1 106 ? -4.871 2.416 4.722 1.00 98.62 106 ALA A O 1
ATOM 814 N N . LEU A 1 107 ? -3.861 4.065 3.576 1.00 97.44 107 LEU A N 1
ATOM 815 C CA . LEU A 1 107 ? -2.617 3.333 3.330 1.00 97.44 107 LEU A CA 1
ATOM 816 C C . LEU A 1 107 ? -1.789 3.140 4.607 1.00 97.44 107 LEU A C 1
ATOM 818 O O . LEU A 1 107 ? -1.316 2.036 4.844 1.00 97.44 107 LEU A O 1
ATOM 822 N N . ALA A 1 108 ? -1.707 4.138 5.493 1.00 98.31 108 ALA A N 1
ATOM 823 C CA . ALA A 1 108 ? -1.050 3.963 6.793 1.00 98.31 108 ALA A CA 1
ATOM 824 C C . ALA A 1 108 ? -1.745 2.891 7.660 1.00 98.31 108 ALA A C 1
ATOM 826 O O . ALA A 1 108 ? -1.083 2.100 8.332 1.00 98.31 108 ALA A O 1
ATOM 827 N N . ILE A 1 109 ? -3.082 2.813 7.614 1.00 98.69 109 ILE A N 1
ATOM 828 C CA . ILE A 1 109 ? -3.845 1.735 8.266 1.00 98.69 109 ILE A CA 1
ATOM 829 C C . ILE A 1 109 ? -3.561 0.388 7.586 1.00 98.69 109 ILE A C 1
ATOM 831 O O . ILE A 1 109 ? -3.382 -0.623 8.264 1.00 98.69 109 ILE A O 1
ATOM 835 N N . TYR A 1 110 ? -3.526 0.350 6.254 1.00 97.44 110 TYR A N 1
ATOM 836 C CA . TYR A 1 110 ? -3.225 -0.854 5.478 1.00 97.44 110 TYR A CA 1
ATOM 837 C C . TYR A 1 110 ? -1.834 -1.418 5.808 1.00 97.44 110 TYR A C 1
ATOM 839 O O . TYR A 1 110 ? -1.711 -2.615 6.066 1.00 97.44 110 TYR A O 1
ATOM 847 N N . ASP A 1 111 ? -0.817 -0.565 5.914 1.00 95.31 111 ASP A N 1
ATOM 848 C CA . ASP A 1 111 ? 0.562 -0.964 6.216 1.00 95.31 111 ASP A CA 1
ATOM 849 C C . ASP A 1 111 ? 0.801 -1.288 7.702 1.00 95.31 111 ASP A C 1
ATOM 851 O O . ASP A 1 111 ? 1.754 -1.989 8.034 1.00 95.31 111 ASP A O 1
ATOM 855 N N . CYS A 1 112 ? -0.085 -0.861 8.609 1.00 96.94 112 CYS A N 1
ATOM 856 C CA . CYS A 1 112 ? 0.049 -1.110 10.046 1.00 96.94 112 CYS A CA 1
ATOM 857 C C . CYS A 1 112 ? 0.167 -2.610 10.388 1.00 96.94 112 CYS A C 1
ATOM 859 O O . CYS A 1 112 ? -0.616 -3.449 9.945 1.00 96.94 112 CYS A O 1
ATOM 861 N N . THR A 1 113 ? 1.106 -2.984 11.250 1.00 96.25 113 THR A N 1
ATOM 862 C CA . THR A 1 113 ? 1.348 -4.390 11.623 1.00 96.25 113 THR A CA 1
ATOM 863 C C . THR A 1 113 ? 0.448 -4.897 12.753 1.00 96.25 113 THR A C 1
ATOM 865 O O . THR A 1 113 ? 0.575 -6.043 13.178 1.00 96.25 113 THR A O 1
ATOM 868 N N . LYS A 1 114 ? -0.486 -4.075 13.244 1.00 97.94 114 LYS A N 1
ATOM 869 C CA . LYS A 1 114 ? -1.372 -4.401 14.371 1.00 97.94 114 LYS A CA 1
ATOM 870 C C . LYS A 1 114 ? -2.821 -4.559 13.886 1.00 97.94 114 LYS A C 1
ATOM 872 O O . LYS A 1 114 ? -3.229 -3.817 12.995 1.00 97.94 114 LYS A O 1
ATOM 877 N N . PRO A 1 115 ? -3.630 -5.462 14.472 1.00 98.50 115 PRO A N 1
ATOM 878 C CA . PRO A 1 115 ? -5.066 -5.506 14.214 1.00 98.50 115 PRO A CA 1
ATOM 879 C C . PRO A 1 115 ? -5.755 -4.180 14.562 1.00 98.50 115 PRO A C 1
ATOM 881 O O . PRO A 1 115 ? -5.505 -3.619 15.633 1.00 98.50 115 PRO A O 1
ATOM 884 N N . VAL A 1 116 ? -6.658 -3.709 13.699 1.00 98.88 116 VAL A N 1
ATOM 885 C CA . VAL A 1 116 ? -7.363 -2.424 13.849 1.00 98.88 116 VAL A CA 1
ATOM 886 C C . VAL A 1 116 ? -8.880 -2.624 13.885 1.00 98.88 116 VAL A C 1
ATOM 888 O O . VAL A 1 116 ? -9.480 -3.138 12.940 1.00 98.88 116 VAL A O 1
ATOM 891 N N . VAL A 1 117 ? -9.527 -2.178 14.963 1.00 98.94 117 VAL A N 1
ATOM 892 C CA . VAL A 1 117 ? -10.982 -2.244 15.161 1.00 98.94 117 VAL A CA 1
ATOM 893 C C . VAL A 1 117 ? -11.580 -0.838 15.124 1.00 98.94 117 VAL A C 1
ATOM 895 O O . VAL A 1 117 ? -11.241 0.007 15.947 1.00 98.94 117 VAL A O 1
ATOM 898 N N . ALA A 1 118 ? -12.526 -0.593 14.219 1.00 98.94 118 ALA A N 1
ATOM 899 C CA . ALA A 1 118 ? -13.341 0.617 14.220 1.00 98.94 118 ALA A CA 1
ATOM 900 C C . ALA A 1 118 ? -14.512 0.460 15.202 1.00 98.94 118 ALA A C 1
ATOM 902 O O . ALA A 1 118 ? -15.361 -0.417 15.026 1.00 98.94 118 ALA A O 1
ATOM 903 N N . ALA A 1 119 ? -14.595 1.328 16.205 1.00 98.94 119 ALA A N 1
ATOM 904 C CA . ALA A 1 119 ? -15.738 1.489 17.093 1.00 98.94 119 ALA A CA 1
ATOM 905 C C . ALA A 1 119 ? -16.531 2.738 16.667 1.00 98.94 119 ALA A C 1
ATOM 907 O O . ALA A 1 119 ? -16.294 3.849 17.133 1.00 98.94 119 ALA A O 1
ATOM 908 N N . ILE A 1 120 ? -17.487 2.562 15.754 1.00 98.94 120 ILE A N 1
ATOM 909 C CA . ILE A 1 120 ? -18.263 3.653 15.152 1.00 98.94 120 ILE A CA 1
ATOM 910 C C . ILE A 1 120 ? -19.368 4.095 16.125 1.00 98.94 120 ILE A C 1
ATOM 912 O O . ILE A 1 120 ? -20.472 3.546 16.136 1.00 98.94 120 ILE A O 1
ATOM 916 N N . ASN A 1 121 ? -19.066 5.079 16.973 1.00 98.81 121 ASN A N 1
ATOM 917 C CA . ASN A 1 121 ? -19.931 5.542 18.066 1.00 98.81 121 ASN A CA 1
ATOM 918 C C . ASN A 1 121 ? -21.118 6.420 17.624 1.00 98.81 121 ASN A C 1
ATOM 920 O O . ASN A 1 121 ? -22.096 6.530 18.363 1.00 98.81 121 ASN A O 1
ATOM 924 N N . GLY A 1 122 ? -21.069 7.009 16.426 1.00 98.69 122 GLY A N 1
ATOM 925 C CA . GLY A 1 122 ? -22.092 7.929 15.915 1.00 98.69 122 GLY A CA 1
ATOM 926 C C . GLY A 1 122 ? -21.985 8.140 14.400 1.00 98.69 122 GLY A C 1
ATOM 927 O O . GLY A 1 122 ? -21.601 7.207 13.693 1.00 98.69 122 GLY A O 1
ATOM 928 N N . PRO A 1 123 ? -22.332 9.329 13.867 1.00 98.75 123 PRO A N 1
ATOM 929 C CA . PRO A 1 123 ? -22.154 9.635 12.449 1.00 98.75 123 PRO A CA 1
ATOM 930 C C . PRO A 1 123 ? -20.727 9.384 11.933 1.00 98.75 123 PRO A C 1
ATOM 932 O O . PRO A 1 123 ? -19.760 9.820 12.558 1.00 98.75 123 PRO A O 1
ATOM 935 N N . ALA A 1 124 ? -20.630 8.703 10.791 1.00 98.75 124 ALA A N 1
ATOM 936 C CA . ALA A 1 124 ? -19.430 8.396 10.017 1.00 98.75 124 ALA A CA 1
ATOM 937 C C . ALA A 1 124 ? -19.739 8.655 8.533 1.00 98.75 124 ALA A C 1
ATOM 939 O O . ALA A 1 124 ? -20.404 7.853 7.880 1.00 98.75 124 ALA A O 1
ATOM 940 N N . VAL A 1 125 ? -19.341 9.809 8.002 1.00 98.06 125 VAL A N 1
ATOM 941 C CA . VAL A 1 125 ? -19.787 10.280 6.677 1.00 98.06 125 VAL A CA 1
ATOM 942 C C . VAL A 1 125 ? -18.587 10.661 5.814 1.00 98.06 125 VAL A C 1
ATOM 944 O O . VAL A 1 125 ? -17.629 11.236 6.319 1.00 98.06 125 VAL A O 1
ATOM 947 N N . GLY A 1 126 ? -18.614 10.339 4.515 1.00 97.44 126 GLY A N 1
ATOM 948 C CA . GLY A 1 126 ? -17.507 10.633 3.593 1.00 97.44 126 GLY A CA 1
ATOM 949 C C . GLY A 1 126 ? -16.209 9.970 4.061 1.00 97.44 126 GLY A C 1
ATOM 950 O O . GLY A 1 126 ? -16.224 8.774 4.352 1.00 97.44 126 GLY A O 1
ATOM 951 N N . ILE A 1 127 ? -15.135 10.755 4.229 1.00 98.00 127 ILE A N 1
ATOM 952 C CA . ILE A 1 127 ? -13.862 10.284 4.809 1.00 98.00 127 ILE A CA 1
ATOM 953 C C . ILE A 1 127 ? -14.044 9.598 6.175 1.00 98.00 127 ILE A C 1
ATOM 955 O O . ILE A 1 127 ? -13.369 8.620 6.488 1.00 98.00 127 ILE A O 1
ATOM 959 N N . GLY A 1 128 ? -15.031 10.025 6.969 1.00 98.25 128 GLY A N 1
ATOM 960 C CA . GLY A 1 128 ? -15.374 9.371 8.231 1.00 98.25 128 GLY A CA 1
ATOM 961 C C . GLY A 1 128 ? -15.880 7.937 8.071 1.00 98.25 128 GLY A C 1
ATOM 962 O O . GLY A 1 128 ? -15.668 7.120 8.961 1.00 98.25 128 GLY A O 1
ATOM 963 N N . ALA A 1 129 ? -16.523 7.610 6.946 1.00 98.62 129 ALA A N 1
ATOM 964 C CA . ALA A 1 129 ? -16.913 6.244 6.604 1.00 98.62 129 ALA A CA 1
ATOM 965 C C . ALA A 1 129 ? -15.765 5.486 5.924 1.00 98.62 129 ALA A C 1
ATOM 967 O O . ALA A 1 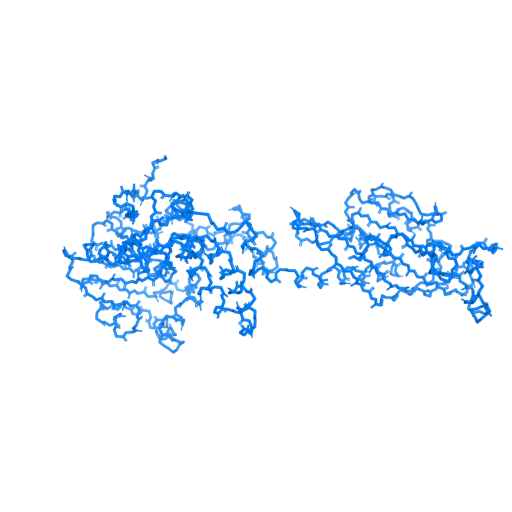129 ? -15.488 4.341 6.282 1.00 98.62 129 ALA A O 1
ATOM 968 N N . THR A 1 130 ? -15.084 6.101 4.955 1.00 98.69 130 THR A N 1
ATOM 969 C CA . THR A 1 130 ? -14.090 5.409 4.119 1.00 98.69 130 THR A CA 1
ATOM 970 C C . THR A 1 130 ? -12.803 5.072 4.847 1.00 98.69 130 THR A C 1
ATOM 972 O O . THR A 1 130 ? -12.274 3.989 4.608 1.00 98.69 130 THR A O 1
ATOM 975 N N . MET A 1 131 ? -12.348 5.890 5.805 1.00 98.62 131 MET A N 1
ATOM 976 C CA . MET A 1 131 ? -11.175 5.533 6.617 1.00 98.62 131 MET A CA 1
ATOM 977 C C . MET A 1 131 ? -11.390 4.220 7.389 1.00 98.62 131 MET A C 1
ATOM 979 O O . MET A 1 131 ? -10.449 3.466 7.621 1.00 98.62 131 MET A O 1
ATOM 983 N N . THR A 1 132 ? -12.641 3.900 7.750 1.00 98.81 132 THR A N 1
ATOM 984 C CA . THR A 1 132 ? -12.971 2.663 8.479 1.00 98.81 132 THR A CA 1
ATOM 985 C C . THR A 1 132 ? -12.858 1.410 7.612 1.00 98.81 132 THR A C 1
ATOM 987 O O . THR A 1 132 ? -12.813 0.297 8.140 1.00 98.81 132 THR A O 1
ATOM 990 N N . LEU A 1 133 ? -12.823 1.561 6.283 1.00 98.81 133 LEU A N 1
ATOM 991 C CA . LEU A 1 133 ? -12.763 0.440 5.346 1.00 98.81 133 LEU A CA 1
ATOM 992 C C . LEU A 1 133 ? -11.381 -0.220 5.316 1.00 98.81 133 LEU A C 1
ATOM 994 O O . LEU A 1 133 ? -11.306 -1.415 5.058 1.00 98.81 133 LEU A O 1
ATOM 998 N N . ALA A 1 134 ? -10.321 0.537 5.616 1.00 98.44 134 ALA A N 1
ATOM 999 C CA . ALA A 1 134 ? -8.965 0.007 5.761 1.00 98.44 134 ALA A CA 1
ATOM 1000 C C . ALA A 1 134 ? -8.734 -0.685 7.120 1.00 98.44 134 ALA A C 1
ATOM 1002 O O . ALA A 1 134 ? -7.733 -1.372 7.306 1.00 98.44 134 ALA A O 1
ATOM 1003 N N . MET A 1 135 ? -9.647 -0.499 8.081 1.00 98.81 135 MET A N 1
ATOM 1004 C CA . MET A 1 135 ? -9.603 -1.179 9.378 1.00 98.81 135 MET A CA 1
ATOM 1005 C C . MET A 1 135 ? -10.130 -2.612 9.239 1.00 98.81 135 MET A C 1
ATOM 1007 O O . MET A 1 135 ? -10.940 -2.913 8.362 1.00 98.81 135 MET A O 1
ATOM 1011 N N . ASP A 1 136 ? -9.721 -3.510 10.126 1.00 98.56 136 ASP A N 1
ATOM 1012 C CA . ASP A 1 136 ? -9.950 -4.945 9.931 1.00 98.56 136 ASP A CA 1
ATOM 1013 C C . ASP A 1 136 ? -11.377 -5.348 10.315 1.00 98.56 136 ASP A C 1
ATOM 1015 O O . ASP A 1 136 ? -12.023 -6.147 9.635 1.00 98.56 136 ASP A O 1
ATOM 1019 N N . VAL A 1 137 ? -11.914 -4.751 11.385 1.00 98.62 137 VAL A N 1
ATOM 1020 C CA . VAL A 1 137 ? -13.284 -5.005 11.847 1.00 98.62 137 VAL A CA 1
ATOM 1021 C C . VAL A 1 137 ? -13.989 -3.707 12.204 1.00 98.62 137 VAL A C 1
ATOM 1023 O O . VAL A 1 137 ? -13.441 -2.873 12.913 1.00 98.62 137 VAL A O 1
ATOM 1026 N N . ARG A 1 138 ? -15.247 -3.567 11.776 1.00 98.88 138 ARG A N 1
ATOM 1027 C CA . ARG A 1 138 ? -16.118 -2.440 12.134 1.00 98.88 138 ARG A CA 1
ATOM 1028 C C . ARG A 1 138 ? -17.229 -2.892 13.074 1.00 98.88 138 ARG A C 1
ATOM 1030 O O . ARG A 1 138 ? -18.000 -3.790 12.736 1.00 98.88 138 ARG A O 1
ATOM 1037 N N . LEU A 1 139 ? -17.320 -2.260 14.236 1.00 98.94 139 LEU A N 1
ATOM 1038 C CA . LEU A 1 139 ? -18.430 -2.356 15.179 1.00 98.94 139 LEU A CA 1
ATOM 1039 C C . LEU A 1 139 ? -19.183 -1.026 15.163 1.00 98.94 139 LEU A C 1
ATOM 1041 O O . LEU A 1 139 ? -18.556 0.031 15.115 1.00 98.94 139 LEU A O 1
ATOM 1045 N N . ALA A 1 140 ? -20.510 -1.063 15.220 1.00 98.88 140 ALA A N 1
ATOM 1046 C CA . ALA A 1 140 ? -21.325 0.148 15.207 1.00 98.88 140 ALA A CA 1
ATOM 1047 C C . ALA A 1 140 ? -22.163 0.279 16.477 1.00 98.88 140 ALA A C 1
ATOM 1049 O O . ALA A 1 140 ? -22.755 -0.690 16.942 1.00 98.88 140 ALA A O 1
ATOM 1050 N N . SER A 1 141 ? -22.260 1.493 17.010 1.00 98.88 141 SER A N 1
ATOM 1051 C CA . SER A 1 141 ? -23.328 1.868 17.937 1.00 98.88 141 SER A CA 1
ATOM 1052 C C . SER A 1 141 ? -24.680 1.767 17.226 1.00 98.88 141 SER A C 1
ATOM 1054 O O . SER A 1 141 ? -24.776 2.084 16.041 1.00 98.88 141 SER A O 1
ATOM 1056 N N . SER A 1 142 ? -25.758 1.426 17.931 1.00 98.69 142 SER A N 1
ATOM 1057 C CA . SER A 1 142 ? -27.126 1.501 17.391 1.00 98.69 142 SER A CA 1
ATOM 1058 C C . SER A 1 142 ? -27.522 2.921 16.948 1.00 98.69 142 SER A C 1
ATOM 1060 O O . SER A 1 142 ? -28.434 3.107 16.138 1.00 98.69 142 SER A O 1
ATOM 1062 N N . GLN A 1 143 ? -26.791 3.936 17.418 1.00 97.94 143 GLN A N 1
ATOM 1063 C CA . GLN A 1 143 ? -26.930 5.336 17.013 1.00 97.94 143 GLN A CA 1
ATOM 1064 C C . GLN A 1 143 ? -26.056 5.724 15.809 1.00 97.94 143 GLN A C 1
ATOM 1066 O O . GLN A 1 143 ? -26.163 6.852 15.326 1.00 97.94 143 GLN A O 1
ATOM 1071 N N . ALA A 1 144 ? -25.215 4.819 15.300 1.00 98.69 144 ALA A N 1
ATOM 1072 C CA . ALA A 1 144 ? -24.352 5.102 14.162 1.00 98.69 144 ALA A CA 1
ATOM 1073 C C . ALA A 1 144 ? -25.163 5.452 12.906 1.00 98.69 144 ALA A C 1
ATOM 1075 O O . ALA A 1 144 ? -26.281 4.966 12.682 1.00 98.69 144 ALA A O 1
ATOM 1076 N N . ARG A 1 145 ? -24.582 6.332 12.092 1.00 98.69 145 ARG A N 1
ATOM 1077 C CA . ARG A 1 145 ? -25.114 6.758 10.796 1.00 98.69 145 ARG A CA 1
ATOM 1078 C C . ARG A 1 145 ? -23.967 6.782 9.802 1.00 98.69 145 ARG A C 1
ATOM 1080 O O . ARG A 1 145 ? -23.054 7.578 9.989 1.00 98.69 145 ARG A O 1
ATOM 1087 N N . ILE A 1 146 ? -23.984 5.902 8.807 1.00 98.81 146 ILE A N 1
ATOM 1088 C CA . ILE A 1 146 ? -22.833 5.668 7.926 1.00 98.81 146 ILE A CA 1
ATOM 1089 C C . ILE A 1 146 ? -23.198 6.049 6.494 1.00 98.81 146 ILE A C 1
ATOM 1091 O O . ILE A 1 146 ? -24.208 5.575 5.989 1.00 98.81 146 ILE A O 1
ATOM 1095 N N . GLY A 1 147 ? -22.409 6.899 5.833 1.00 97.88 147 GLY A N 1
ATOM 1096 C CA . GLY A 1 147 ? -22.773 7.408 4.506 1.00 97.88 147 GLY A CA 1
ATOM 1097 C C . GLY A 1 147 ? -21.606 7.674 3.562 1.00 97.88 147 GLY A C 1
ATOM 1098 O O . GLY A 1 147 ? -20.655 8.372 3.912 1.00 97.88 147 GLY A O 1
ATOM 1099 N N . PHE A 1 148 ? -21.738 7.197 2.323 1.00 97.94 148 PHE A N 1
ATOM 1100 C CA . PHE A 1 148 ? -20.789 7.394 1.221 1.00 97.94 148 PHE A CA 1
ATOM 1101 C C . PHE A 1 148 ? -21.268 8.524 0.295 1.00 97.94 148 PHE A C 1
ATOM 1103 O O . PHE A 1 148 ? -21.761 8.298 -0.804 1.00 97.94 148 PHE A O 1
ATOM 1110 N N . VAL A 1 149 ? -21.185 9.769 0.771 1.00 95.94 149 VAL A N 1
ATOM 1111 C CA . VAL A 1 149 ? -21.951 10.907 0.218 1.00 95.94 149 VAL A CA 1
ATOM 1112 C C . VAL A 1 149 ? -21.293 11.666 -0.949 1.00 95.94 149 VAL A C 1
ATOM 1114 O O . VAL A 1 149 ? -21.669 12.802 -1.230 1.00 95.94 149 VAL A O 1
ATOM 1117 N N . PHE A 1 150 ? -20.322 11.068 -1.642 1.00 91.94 150 PHE A N 1
ATOM 1118 C CA . PHE A 1 150 ? -19.468 11.746 -2.636 1.00 91.94 150 PHE A CA 1
ATOM 1119 C C . PHE A 1 150 ? -20.255 12.430 -3.761 1.00 91.94 150 PHE A C 1
ATOM 1121 O O . PHE A 1 150 ? -20.020 13.601 -4.065 1.00 91.94 150 PHE A O 1
ATOM 1128 N N . GLY A 1 151 ? -21.257 11.738 -4.316 1.00 88.31 151 GLY A N 1
ATOM 1129 C CA . GLY A 1 151 ? -22.082 12.255 -5.411 1.00 88.31 151 GLY A CA 1
ATOM 1130 C C . GLY A 1 151 ? -22.864 13.524 -5.056 1.00 88.31 151 GLY A C 1
ATOM 1131 O O . GLY A 1 151 ? -23.128 14.339 -5.935 1.00 88.31 151 GLY A O 1
ATOM 1132 N N . LYS A 1 152 ? -23.167 13.754 -3.769 1.00 90.81 152 LYS A N 1
ATOM 1133 C CA . LYS A 1 152 ? -23.842 14.980 -3.299 1.00 90.81 152 LYS A CA 1
ATOM 1134 C C . LYS A 1 152 ? -22.935 16.211 -3.327 1.00 90.81 152 LYS A C 1
ATOM 1136 O O . LYS A 1 152 ? -23.441 17.326 -3.370 1.00 90.81 152 LYS A O 1
ATOM 1141 N N . LEU A 1 153 ? -21.618 16.007 -3.302 1.00 90.25 153 LEU A N 1
ATOM 1142 C CA . LEU A 1 153 ? -20.604 17.063 -3.355 1.00 90.25 153 LEU A CA 1
ATOM 1143 C C . LEU A 1 153 ? -19.955 17.189 -4.743 1.00 90.25 153 LEU A C 1
ATOM 1145 O O . LEU A 1 153 ? -19.084 18.032 -4.928 1.00 90.25 153 LEU A O 1
ATOM 1149 N N . GLY A 1 154 ? -20.355 16.360 -5.715 1.00 92.12 154 GLY A N 1
ATOM 1150 C CA . GLY A 1 154 ? -19.750 16.347 -7.050 1.00 92.12 154 GLY A CA 1
ATOM 1151 C C . GLY A 1 154 ? -18.325 15.784 -7.079 1.00 92.12 154 GLY A C 1
ATOM 1152 O O . GLY A 1 154 ? -17.555 16.127 -7.971 1.00 92.12 154 GLY A O 1
ATOM 1153 N N . ILE A 1 155 ? -17.972 14.934 -6.110 1.00 94.31 155 ILE A N 1
ATOM 1154 C CA . ILE A 1 155 ? -16.661 14.278 -6.014 1.00 94.31 155 ILE A CA 1
ATOM 1155 C C . ILE A 1 155 ? -16.798 12.758 -6.143 1.00 94.31 155 ILE A C 1
ATOM 1157 O O . ILE A 1 155 ? -17.898 12.203 -6.142 1.00 94.31 155 ILE A O 1
ATOM 1161 N N . VAL A 1 156 ? -15.662 12.077 -6.266 1.00 96.19 156 VAL A N 1
ATOM 1162 C CA . VAL A 1 156 ? -15.575 10.614 -6.363 1.00 96.19 156 VAL A CA 1
ATOM 1163 C C . VAL A 1 156 ? -15.297 9.981 -4.993 1.00 96.19 156 VAL A C 1
ATOM 1165 O O . VAL A 1 156 ? -14.861 10.689 -4.083 1.00 96.19 156 VAL A O 1
ATOM 1168 N N . PRO A 1 157 ? -15.517 8.663 -4.823 1.00 97.12 157 PRO A N 1
ATOM 1169 C CA . PRO A 1 157 ? -15.024 7.954 -3.648 1.00 97.12 157 PRO A CA 1
ATOM 1170 C C . PRO A 1 157 ? -13.499 8.075 -3.521 1.00 97.12 157 PRO A C 1
ATOM 1172 O O . PRO A 1 157 ? -12.770 7.929 -4.503 1.00 97.12 157 PRO A O 1
ATOM 1175 N N . GLU A 1 158 ? -13.031 8.323 -2.303 1.00 97.38 158 GLU A N 1
ATOM 1176 C CA . GLU A 1 158 ? -11.630 8.597 -1.957 1.00 97.38 158 GLU A CA 1
ATOM 1177 C C . GLU A 1 158 ? -11.115 7.578 -0.920 1.00 97.38 158 GLU A C 1
ATOM 1179 O O . GLU A 1 158 ? -11.728 6.519 -0.765 1.00 97.38 158 GLU A O 1
ATOM 1184 N N . ALA A 1 159 ? -9.970 7.806 -0.273 1.00 98.19 159 ALA A N 1
ATOM 1185 C CA . ALA A 1 159 ? -9.414 6.929 0.765 1.00 98.19 159 ALA A CA 1
ATOM 1186 C C . ALA A 1 159 ? -9.264 5.454 0.362 1.00 98.19 159 ALA A C 1
ATOM 1188 O O . ALA A 1 159 ? -9.528 4.538 1.142 1.00 98.19 159 ALA A O 1
ATOM 1189 N N . CYS A 1 160 ? -8.888 5.214 -0.899 1.00 98.12 160 CYS A N 1
ATOM 1190 C CA . CYS A 1 160 ? -8.799 3.871 -1.487 1.00 98.12 160 CYS A CA 1
ATOM 1191 C C . CYS A 1 160 ? -10.121 3.069 -1.404 1.00 98.12 160 CYS A C 1
ATOM 1193 O O . CYS A 1 160 ? -10.129 1.849 -1.581 1.00 98.12 160 CYS A O 1
ATOM 1195 N N . SER A 1 161 ? -11.260 3.727 -1.162 1.00 98.44 161 SER A N 1
ATOM 1196 C CA . SER A 1 161 ? -12.552 3.072 -0.925 1.00 98.44 161 SER A CA 1
ATOM 1197 C C . SER A 1 161 ? -13.068 2.292 -2.130 1.00 98.44 161 SER A C 1
ATOM 1199 O O . SER A 1 161 ? -13.743 1.282 -1.952 1.00 98.44 161 SER A O 1
ATOM 1201 N N . THR A 1 162 ? -12.691 2.677 -3.351 1.00 97.94 162 THR A N 1
ATOM 1202 C CA . THR A 1 162 ? -12.988 1.911 -4.574 1.00 97.94 162 THR A CA 1
ATOM 1203 C C . THR A 1 162 ? -12.275 0.558 -4.621 1.00 97.94 162 THR A C 1
ATOM 1205 O O . THR A 1 162 ? -12.709 -0.334 -5.347 1.00 97.94 162 THR A O 1
ATOM 1208 N N . TRP A 1 163 ? -11.218 0.366 -3.825 1.00 97.75 163 TRP A N 1
ATOM 1209 C CA . TRP A 1 163 ? -10.563 -0.925 -3.634 1.00 97.75 163 TRP A CA 1
ATOM 1210 C C . TRP A 1 163 ? -11.182 -1.695 -2.459 1.00 97.75 163 TRP A C 1
ATOM 1212 O O . TRP A 1 163 ? -11.530 -2.868 -2.622 1.00 97.75 163 TRP A O 1
ATOM 1222 N N . PHE A 1 164 ? -11.370 -1.040 -1.306 1.00 98.44 164 PHE A N 1
ATOM 1223 C CA . PHE A 1 164 ? -11.851 -1.688 -0.078 1.00 98.44 164 PHE A CA 1
ATOM 1224 C C . PHE A 1 164 ? -13.352 -2.005 -0.080 1.00 98.44 164 PHE A C 1
ATOM 1226 O O . PHE A 1 164 ? -13.740 -3.143 0.176 1.00 98.44 164 PHE A O 1
ATOM 1233 N N . LEU A 1 165 ? -14.216 -1.030 -0.372 1.00 98.50 165 LEU A N 1
ATOM 1234 C CA . LEU A 1 165 ? -15.670 -1.178 -0.244 1.00 98.50 165 LEU A CA 1
ATOM 1235 C C . LEU A 1 165 ? -16.240 -2.374 -1.031 1.00 98.50 165 LEU A C 1
ATOM 1237 O O . LEU A 1 165 ? -16.955 -3.175 -0.423 1.00 98.50 165 LEU A O 1
ATOM 1241 N N . PRO A 1 166 ? -15.923 -2.575 -2.329 1.00 98.19 166 PRO A N 1
ATOM 1242 C CA . PRO A 1 166 ? -16.447 -3.723 -3.070 1.00 98.19 166 PRO A CA 1
ATOM 1243 C C . PRO A 1 166 ? -15.917 -5.071 -2.567 1.00 98.19 166 PRO A C 1
ATOM 1245 O O . PRO A 1 166 ? -16.574 -6.084 -2.790 1.00 98.19 166 PRO A O 1
ATOM 1248 N N . ARG A 1 167 ? -14.772 -5.106 -1.871 1.00 97.19 167 ARG A N 1
ATOM 1249 C CA . ARG A 1 167 ? -14.247 -6.323 -1.225 1.00 97.19 167 ARG A CA 1
ATOM 1250 C C . ARG A 1 167 ? -14.948 -6.636 0.097 1.00 97.19 167 ARG A C 1
ATOM 1252 O O . ARG A 1 167 ? -14.942 -7.785 0.517 1.00 97.19 167 ARG A O 1
ATOM 1259 N N . ILE A 1 168 ? -15.564 -5.636 0.727 1.00 98.19 168 ILE A N 1
ATOM 1260 C CA . ILE A 1 168 ? -16.296 -5.791 1.990 1.00 98.19 168 ILE A CA 1
ATOM 1261 C C . ILE A 1 168 ? -17.758 -6.162 1.728 1.00 98.19 168 ILE A C 1
ATOM 1263 O O . ILE A 1 168 ? -18.256 -7.125 2.300 1.00 98.19 168 ILE A O 1
ATOM 1267 N N . VAL A 1 169 ? -18.446 -5.415 0.859 1.00 98.50 169 VAL A N 1
ATOM 1268 C CA . VAL A 1 169 ? -19.906 -5.546 0.663 1.00 98.50 169 VAL A CA 1
ATOM 1269 C C . VAL A 1 169 ? -20.303 -6.150 -0.691 1.00 98.50 169 VAL A C 1
ATOM 1271 O O . VAL A 1 169 ? -21.487 -6.314 -0.983 1.00 98.50 169 VAL A O 1
ATOM 1274 N N . GLY A 1 170 ? -19.323 -6.481 -1.537 1.00 98.38 170 GLY A N 1
ATOM 1275 C CA . GLY A 1 170 ? -19.542 -6.878 -2.927 1.00 98.38 170 GLY A CA 1
ATOM 1276 C C . GLY A 1 170 ? -19.732 -5.680 -3.864 1.00 98.38 170 GLY A C 1
ATOM 1277 O O . GLY A 1 170 ? -20.193 -4.609 -3.466 1.00 98.38 170 GLY A O 1
ATOM 1278 N N . LEU A 1 171 ? -19.392 -5.862 -5.146 1.00 98.44 171 LEU A N 1
ATOM 1279 C CA . LEU A 1 171 ? -19.388 -4.778 -6.138 1.00 98.44 171 LEU A CA 1
ATOM 1280 C C . LEU A 1 171 ? -20.759 -4.105 -6.307 1.00 98.44 171 LEU A C 1
ATOM 1282 O O . LEU A 1 171 ? -20.836 -2.881 -6.313 1.00 98.44 171 LEU A O 1
ATOM 1286 N N . SER A 1 172 ? -21.838 -4.888 -6.422 1.00 98.56 172 SER A N 1
ATOM 1287 C CA . SER A 1 172 ? -23.184 -4.339 -6.654 1.00 98.56 172 SER A CA 1
ATOM 1288 C C . SER A 1 172 ? -23.639 -3.435 -5.508 1.00 98.56 172 SER A C 1
ATOM 1290 O O . SER A 1 172 ? -24.076 -2.314 -5.750 1.00 98.56 172 SER A O 1
ATOM 1292 N N . ARG A 1 173 ? -23.486 -3.897 -4.260 1.00 98.38 173 ARG A N 1
ATOM 1293 C CA . ARG A 1 173 ? -23.843 -3.115 -3.070 1.00 98.38 173 ARG A CA 1
ATOM 1294 C C . ARG A 1 173 ? -22.940 -1.886 -2.946 1.00 98.38 173 ARG A C 1
ATOM 1296 O O . ARG A 1 173 ? -23.423 -0.806 -2.639 1.00 98.38 173 ARG A O 1
ATOM 1303 N N . ALA A 1 174 ? -21.641 -2.014 -3.230 1.00 98.50 174 ALA A N 1
ATOM 1304 C CA . ALA A 1 174 ? -20.720 -0.877 -3.195 1.00 98.50 174 ALA A CA 1
ATOM 1305 C C . ALA A 1 174 ? -21.140 0.245 -4.162 1.00 98.50 174 ALA A C 1
ATOM 1307 O O . ALA A 1 174 ? -21.120 1.415 -3.783 1.00 98.50 174 ALA A O 1
ATOM 1308 N N . LEU A 1 175 ? -21.554 -0.108 -5.386 1.00 98.38 175 LEU A N 1
ATOM 1309 C CA . LEU A 1 175 ? -22.059 0.853 -6.371 1.00 98.38 175 LEU A CA 1
ATOM 1310 C C . LEU A 1 175 ? -23.364 1.509 -5.908 1.00 98.38 175 LEU A C 1
ATOM 1312 O O . LEU A 1 175 ? -23.479 2.728 -5.970 1.00 98.38 175 LEU A O 1
ATOM 1316 N N . GLU A 1 176 ? -24.317 0.728 -5.398 1.00 98.00 176 GLU A N 1
ATOM 1317 C CA . GLU A 1 176 ? -25.584 1.240 -4.859 1.00 98.00 176 GLU A CA 1
ATOM 1318 C C . GLU A 1 176 ? -25.359 2.261 -3.734 1.00 98.00 176 GLU A C 1
ATOM 1320 O O . GLU A 1 176 ? -25.909 3.364 -3.771 1.00 98.00 176 GLU A O 1
ATOM 1325 N N . LEU A 1 177 ? -24.501 1.930 -2.767 1.00 97.56 177 LEU A N 1
ATOM 1326 C CA . LEU A 1 177 ? -24.168 2.810 -1.647 1.00 97.56 177 LEU A CA 1
ATOM 1327 C C . LEU A 1 177 ? -23.496 4.111 -2.111 1.00 97.56 177 LEU A C 1
ATOM 1329 O O . LEU A 1 177 ? -23.812 5.185 -1.599 1.00 97.56 177 LEU A O 1
ATOM 1333 N N . ALA A 1 178 ? -22.590 4.033 -3.090 1.00 96.81 178 ALA A N 1
ATOM 1334 C CA . ALA A 1 178 ? -21.897 5.202 -3.626 1.00 96.81 178 ALA A CA 1
ATOM 1335 C C . ALA A 1 178 ? -22.802 6.087 -4.505 1.00 96.81 178 ALA A C 1
ATOM 1337 O O . ALA A 1 178 ? -22.685 7.311 -4.462 1.00 96.81 178 ALA A O 1
ATOM 1338 N N . TYR A 1 179 ? -23.696 5.488 -5.299 1.00 97.19 179 TYR A N 1
ATOM 1339 C CA . TYR A 1 179 ? -24.604 6.213 -6.194 1.00 97.19 179 TYR A CA 1
ATOM 1340 C C . TYR A 1 179 ? -25.767 6.864 -5.453 1.00 97.19 179 TYR A C 1
ATOM 1342 O O . TYR A 1 179 ? -26.082 8.023 -5.717 1.00 97.19 179 TYR A O 1
ATOM 1350 N N . SER A 1 180 ? -26.399 6.137 -4.529 1.00 95.88 180 SER A N 1
ATOM 1351 C CA . SER A 1 180 ? -27.516 6.661 -3.734 1.00 95.88 180 SER A CA 1
ATOM 1352 C C . SER A 1 180 ? -27.066 7.780 -2.792 1.00 95.88 180 SER A C 1
ATOM 1354 O O . SER A 1 180 ? -27.827 8.711 -2.517 1.00 95.88 180 SER A O 1
ATOM 1356 N N . ALA A 1 181 ? -25.815 7.711 -2.308 1.00 96.44 181 ALA A N 1
ATOM 1357 C CA . ALA A 1 181 ? -25.278 8.622 -1.303 1.00 96.44 181 ALA A CA 1
ATOM 1358 C C . ALA A 1 181 ? -26.193 8.721 -0.061 1.00 96.44 181 ALA A C 1
ATOM 1360 O O . ALA A 1 181 ? -26.275 9.772 0.594 1.00 96.44 181 ALA A O 1
ATOM 1361 N N . GLU A 1 182 ? -26.926 7.649 0.242 1.00 96.50 182 GLU A N 1
ATOM 1362 C CA . GLU A 1 182 ? -27.828 7.560 1.385 1.00 96.50 182 GLU A CA 1
ATOM 1363 C C . GLU A 1 182 ? -27.058 7.336 2.691 1.00 96.50 182 GLU A C 1
ATOM 1365 O O . GLU A 1 182 ? -25.915 6.872 2.711 1.00 96.50 182 GLU A O 1
ATOM 1370 N N . ILE A 1 183 ? -27.680 7.737 3.802 1.00 98.31 183 ILE A N 1
ATOM 1371 C CA . ILE A 1 183 ? -27.126 7.535 5.139 1.00 98.31 183 ILE A CA 1
ATOM 1372 C C . ILE A 1 183 ? -27.755 6.277 5.722 1.00 98.31 183 ILE A C 1
ATOM 1374 O O . ILE A 1 183 ? -28.931 6.285 6.079 1.00 98.31 183 ILE A O 1
ATOM 1378 N N . LEU A 1 184 ? -26.947 5.238 5.879 1.00 98.62 184 LEU A N 1
ATOM 1379 C CA . LEU A 1 184 ? -27.343 3.986 6.498 1.00 98.62 184 LEU A CA 1
ATOM 1380 C C . LEU A 1 184 ? -27.484 4.153 8.009 1.00 98.62 184 LEU A C 1
ATOM 1382 O O . LEU A 1 184 ? -26.631 4.734 8.689 1.00 98.62 184 LEU A O 1
ATOM 1386 N N . THR A 1 185 ? -28.532 3.566 8.559 1.00 98.81 185 THR A N 1
ATOM 1387 C CA . THR A 1 185 ? -28.607 3.193 9.969 1.00 98.81 185 THR A CA 1
ATOM 1388 C C . THR A 1 185 ? -27.610 2.074 10.284 1.00 98.81 185 THR A C 1
ATOM 1390 O O . THR A 1 185 ? -27.116 1.373 9.401 1.00 98.81 185 THR A O 1
ATOM 1393 N N . ALA A 1 186 ? -27.327 1.856 11.570 1.00 98.62 186 ALA A N 1
ATOM 1394 C CA . ALA A 1 186 ? -26.471 0.750 12.000 1.00 98.62 186 ALA A CA 1
ATOM 1395 C C . ALA A 1 186 ? -27.010 -0.630 11.567 1.00 98.62 186 ALA A C 1
ATOM 1397 O O . ALA A 1 186 ? -26.226 -1.517 11.238 1.00 98.62 186 ALA A O 1
ATOM 1398 N N . ALA A 1 187 ? -28.338 -0.799 11.537 1.00 98.62 187 ALA A N 1
ATOM 1399 C CA . ALA A 1 187 ? -28.982 -2.037 11.104 1.00 98.62 187 ALA A CA 1
ATOM 1400 C C . ALA A 1 187 ? -28.813 -2.275 9.596 1.00 98.62 187 ALA A C 1
ATOM 1402 O O . ALA A 1 187 ? -28.438 -3.373 9.195 1.00 98.62 187 ALA A O 1
ATOM 1403 N N . GLU A 1 188 ? -29.010 -1.245 8.770 1.00 98.75 188 GLU A N 1
ATOM 1404 C CA . GLU A 1 188 ? -28.777 -1.331 7.320 1.00 98.75 188 GLU A CA 1
ATOM 1405 C C . GLU A 1 188 ? -27.296 -1.563 7.004 1.00 98.75 188 GLU A C 1
ATOM 1407 O O . GLU A 1 188 ? -26.967 -2.356 6.129 1.00 98.75 188 GLU A O 1
ATOM 1412 N N . ALA A 1 189 ? -26.380 -0.940 7.753 1.00 98.69 189 ALA A N 1
ATOM 1413 C CA . ALA A 1 189 ? -24.950 -1.201 7.613 1.00 98.69 189 ALA A CA 1
ATOM 1414 C C . ALA A 1 189 ? -24.577 -2.652 7.978 1.00 98.69 189 ALA A C 1
ATOM 1416 O O . ALA A 1 189 ? -23.665 -3.222 7.378 1.00 98.69 189 ALA A O 1
ATOM 1417 N N . TYR A 1 190 ? -25.263 -3.257 8.952 1.00 98.81 190 TYR A N 1
ATOM 1418 C CA . TYR A 1 190 ? -25.080 -4.667 9.297 1.00 98.81 190 TYR A CA 1
ATOM 1419 C C . TYR A 1 190 ? -25.628 -5.586 8.198 1.00 98.81 190 TYR A C 1
ATOM 1421 O O . TYR A 1 190 ? -24.912 -6.478 7.750 1.00 98.81 190 TYR A O 1
ATOM 1429 N N . ASP A 1 191 ? -26.840 -5.322 7.700 1.00 98.50 191 ASP A N 1
ATOM 1430 C CA . ASP A 1 191 ? -27.431 -6.059 6.571 1.00 98.50 191 ASP A CA 1
ATOM 1431 C C . ASP A 1 191 ? -26.581 -5.958 5.293 1.00 98.50 191 ASP A C 1
ATOM 1433 O O . ASP A 1 191 ? -26.433 -6.923 4.540 1.00 98.50 191 ASP A O 1
ATOM 1437 N N . ALA A 1 192 ? -25.951 -4.802 5.074 1.00 97.88 192 ALA A N 1
ATOM 1438 C CA . ALA A 1 192 ? -25.029 -4.585 3.969 1.00 97.88 192 ALA A CA 1
ATOM 1439 C C . ALA A 1 192 ? -23.727 -5.395 4.075 1.00 97.88 192 ALA A C 1
ATOM 1441 O O . ALA A 1 192 ? -22.983 -5.459 3.099 1.00 97.88 192 ALA A O 1
ATOM 1442 N N . GLY A 1 193 ? -23.433 -5.991 5.235 1.00 98.12 193 GLY A N 1
ATOM 1443 C CA . GLY A 1 193 ? -22.143 -6.618 5.529 1.00 98.12 193 GLY A CA 1
ATOM 1444 C C . GLY A 1 193 ? -21.018 -5.610 5.792 1.00 98.12 193 GLY A C 1
ATOM 1445 O O . GLY A 1 193 ? -19.852 -5.990 5.869 1.00 98.12 193 GLY A O 1
ATOM 1446 N N . LEU A 1 194 ? -21.342 -4.320 5.938 1.00 98.69 194 LEU A N 1
ATOM 1447 C CA . LEU A 1 194 ? -20.357 -3.261 6.160 1.00 98.69 194 LEU A CA 1
ATOM 1448 C C . LEU A 1 194 ? -19.788 -3.309 7.583 1.00 98.69 194 LEU A C 1
ATOM 1450 O O . LEU A 1 194 ? -18.587 -3.105 7.782 1.00 98.69 194 LEU A O 1
ATOM 1454 N N . VAL A 1 195 ? -20.640 -3.588 8.573 1.00 98.88 195 VAL A N 1
ATOM 1455 C CA . VAL A 1 195 ? -20.246 -3.725 9.983 1.00 98.88 195 VAL A CA 1
ATOM 1456 C C . VAL A 1 195 ? -20.474 -5.150 10.470 1.00 98.88 195 VAL A C 1
ATOM 1458 O O . VAL A 1 195 ? -21.459 -5.793 10.123 1.00 98.88 195 VAL A O 1
ATOM 1461 N N . ARG A 1 196 ? -19.570 -5.641 11.322 1.00 98.62 196 ARG A N 1
ATOM 1462 C CA . ARG A 1 196 ? -19.638 -6.991 11.895 1.00 98.62 196 ARG A CA 1
ATOM 1463 C C . ARG A 1 196 ? -20.830 -7.154 12.834 1.00 98.62 196 ARG A C 1
ATOM 1465 O O . ARG A 1 196 ? -21.392 -8.240 12.914 1.00 98.62 196 ARG A O 1
ATOM 1472 N N . SER A 1 197 ? -21.137 -6.131 13.627 1.00 98.75 197 SER A N 1
ATOM 1473 C CA . SER A 1 197 ? -22.204 -6.181 14.629 1.00 98.75 197 SER A CA 1
ATOM 1474 C C . SER A 1 197 ? -22.576 -4.785 15.126 1.00 98.75 197 SER A C 1
ATOM 1476 O O . SER A 1 197 ? -21.751 -3.865 15.107 1.00 98.75 197 SER A O 1
ATOM 1478 N N . VAL A 1 198 ? -23.811 -4.666 15.613 1.00 98.88 198 VAL A N 1
ATOM 1479 C CA . VAL A 1 198 ? -24.370 -3.454 16.222 1.00 98.88 198 VAL A CA 1
ATOM 1480 C C . VAL A 1 198 ? -24.451 -3.635 17.735 1.00 98.88 198 VAL A C 1
ATOM 1482 O O . VAL A 1 198 ? -24.824 -4.708 18.203 1.00 98.88 198 VAL A O 1
ATOM 1485 N N . HIS A 1 199 ? -24.115 -2.591 18.487 1.00 98.75 199 HIS A N 1
ATOM 1486 C CA . HIS A 1 199 ? -24.026 -2.607 19.946 1.00 98.75 199 HIS A CA 1
ATOM 1487 C C . HIS A 1 199 ? -24.737 -1.410 20.562 1.00 98.75 199 HIS A C 1
ATOM 1489 O O . HIS A 1 199 ? -24.882 -0.361 19.929 1.00 98.75 199 HIS A O 1
ATOM 1495 N N . ASP A 1 200 ? -25.124 -1.531 21.829 1.00 98.50 200 ASP A N 1
ATOM 1496 C CA . ASP A 1 200 ? -25.599 -0.379 22.590 1.00 98.50 200 ASP A CA 1
ATOM 1497 C C . ASP A 1 200 ? -24.486 0.678 22.725 1.00 98.50 200 ASP A C 1
ATOM 1499 O O . ASP A 1 200 ? -23.318 0.316 22.917 1.00 98.50 200 ASP A O 1
ATOM 1503 N N . PRO A 1 201 ? -24.808 1.988 22.695 1.00 98.06 201 PRO A N 1
ATOM 1504 C CA . PRO A 1 201 ? -23.795 3.046 22.732 1.00 98.06 201 PRO A CA 1
ATOM 1505 C C . PRO A 1 201 ? -22.845 2.938 23.935 1.00 98.06 201 PRO A C 1
ATOM 1507 O O . PRO A 1 201 ? -21.644 3.144 23.798 1.00 98.06 201 PRO A O 1
ATOM 1510 N N . GLY A 1 202 ? -23.369 2.552 25.106 1.00 97.38 202 GLY A N 1
ATOM 1511 C CA . GLY A 1 202 ? -22.584 2.374 26.334 1.00 97.38 202 GLY A CA 1
ATOM 1512 C C . GLY A 1 202 ? -21.764 1.079 26.404 1.00 97.38 202 GLY A C 1
ATOM 1513 O O . GLY A 1 202 ? -21.032 0.889 27.372 1.00 97.38 202 GLY A O 1
ATOM 1514 N N . LYS A 1 203 ? -21.894 0.178 25.422 1.00 98.44 203 LYS A N 1
ATOM 1515 C CA . LYS A 1 203 ? -21.184 -1.112 25.358 1.00 98.44 203 LYS A CA 1
ATOM 1516 C C . LYS A 1 203 ? -20.176 -1.204 24.220 1.00 98.44 203 LYS A C 1
ATOM 1518 O O . LYS A 1 203 ? -19.237 -1.989 24.309 1.00 98.44 203 LYS A O 1
ATOM 1523 N N . LEU A 1 204 ? -20.312 -0.351 23.205 1.00 98.81 204 LEU A N 1
ATOM 1524 C CA . LEU A 1 204 ? -19.478 -0.374 22.007 1.00 98.81 204 LEU A CA 1
ATOM 1525 C C . LEU A 1 204 ? -17.970 -0.470 22.300 1.00 98.81 204 LEU A C 1
ATOM 1527 O O . LEU A 1 204 ? -17.309 -1.351 21.756 1.00 98.81 204 LEU A O 1
ATOM 1531 N N . LEU A 1 205 ? -17.421 0.400 23.158 1.00 98.75 205 LEU A N 1
ATOM 1532 C CA . LEU A 1 205 ? -15.982 0.381 23.461 1.00 98.75 205 LEU A CA 1
ATOM 1533 C C . LEU A 1 205 ? -15.569 -0.855 24.257 1.00 98.75 205 LEU A C 1
ATOM 1535 O O . LEU A 1 205 ? -14.560 -1.470 23.928 1.00 98.75 205 LEU A O 1
ATOM 1539 N N . SER A 1 206 ? -16.354 -1.269 25.259 1.00 98.62 206 SER A N 1
ATOM 1540 C CA . SER A 1 206 ? -16.041 -2.491 26.008 1.00 98.62 206 SER A CA 1
ATOM 1541 C C . SER A 1 206 ? -16.034 -3.725 25.105 1.00 98.62 206 SER A C 1
ATOM 1543 O O . SER A 1 206 ? -15.148 -4.569 25.236 1.00 98.62 206 SER A O 1
ATOM 1545 N N . ASP A 1 207 ? -16.958 -3.799 24.146 1.00 98.75 207 ASP A N 1
ATOM 1546 C CA . ASP A 1 207 ? -17.044 -4.913 23.202 1.00 98.75 207 ASP A CA 1
ATOM 1547 C C . ASP A 1 207 ? -15.936 -4.846 22.138 1.00 98.75 207 ASP A C 1
ATOM 1549 O O . ASP A 1 207 ? -15.407 -5.884 21.733 1.00 98.75 207 ASP A O 1
ATOM 1553 N N . ALA A 1 208 ? -15.517 -3.640 21.737 1.00 98.81 208 ALA A N 1
ATOM 1554 C CA . ALA A 1 208 ? -14.345 -3.432 20.889 1.00 98.81 208 ALA A CA 1
ATOM 1555 C C . ALA A 1 208 ? -13.054 -3.886 21.584 1.00 98.81 208 ALA A C 1
ATOM 1557 O O . ALA A 1 208 ? -12.272 -4.624 20.986 1.00 98.81 208 ALA A O 1
ATOM 1558 N N . TYR A 1 209 ? -12.856 -3.530 22.858 1.00 98.81 209 TYR A N 1
ATOM 1559 C CA . TYR A 1 209 ? -11.702 -3.985 23.639 1.00 98.81 209 TYR A CA 1
ATOM 1560 C C . TYR A 1 209 ? -11.717 -5.495 23.855 1.00 98.81 209 TYR A C 1
ATOM 1562 O O . TYR A 1 209 ? -10.679 -6.140 23.737 1.00 98.81 209 TYR A O 1
ATOM 1570 N N . ALA A 1 210 ? -12.879 -6.084 24.147 1.00 98.62 210 ALA A N 1
ATOM 1571 C CA . ALA A 1 210 ? -13.006 -7.532 24.271 1.00 98.62 210 ALA A CA 1
ATOM 1572 C C . ALA A 1 210 ? -12.640 -8.241 22.957 1.00 98.62 210 ALA A C 1
ATOM 1574 O O . ALA A 1 210 ? -11.951 -9.262 22.972 1.00 98.62 210 ALA A O 1
ATOM 1575 N N . LEU A 1 211 ? -13.053 -7.689 21.813 1.00 98.62 211 LEU A N 1
ATOM 1576 C CA . LEU A 1 211 ? -12.686 -8.218 20.504 1.00 98.62 211 LEU A CA 1
ATOM 1577 C C . LEU A 1 211 ? -11.186 -8.063 20.214 1.00 98.62 211 LEU A C 1
ATOM 1579 O O . LEU A 1 211 ? -10.560 -9.032 19.794 1.00 98.62 211 LEU A O 1
ATOM 1583 N N . ALA A 1 212 ? -10.604 -6.894 20.485 1.00 98.50 212 ALA A N 1
ATOM 1584 C CA . ALA A 1 212 ? -9.174 -6.650 20.312 1.00 98.50 212 ALA A CA 1
ATOM 1585 C C . ALA A 1 212 ? -8.327 -7.616 21.161 1.00 98.50 212 ALA A C 1
ATOM 1587 O O . ALA A 1 212 ? -7.407 -8.238 20.635 1.00 98.50 212 ALA A O 1
ATOM 1588 N N . ARG A 1 213 ? -8.699 -7.852 22.431 1.00 98.00 213 ARG A N 1
ATOM 1589 C CA . ARG A 1 213 ? -8.035 -8.852 23.293 1.00 98.00 213 ARG A CA 1
ATOM 1590 C C . ARG A 1 213 ? -8.120 -10.262 22.719 1.00 98.00 213 ARG A C 1
ATOM 1592 O O . ARG A 1 213 ? -7.164 -11.017 22.822 1.00 98.00 213 ARG A O 1
ATOM 1599 N N . ARG A 1 214 ? -9.227 -10.634 22.069 1.00 96.94 214 ARG A N 1
ATOM 1600 C CA . ARG A 1 214 ? -9.342 -11.949 21.413 1.00 96.94 214 ARG A CA 1
ATOM 1601 C C . ARG A 1 214 ? -8.393 -12.128 20.228 1.00 96.94 214 ARG A C 1
ATOM 1603 O O . ARG A 1 214 ? -8.113 -13.270 19.872 1.00 96.94 214 ARG A O 1
ATOM 1610 N N . PHE A 1 215 ? -7.945 -11.042 19.602 1.00 96.94 215 PHE A N 1
ATOM 1611 C CA . PHE A 1 215 ? -6.981 -11.101 18.503 1.00 96.94 215 PHE A CA 1
ATOM 1612 C C . PHE A 1 215 ? -5.539 -11.227 18.992 1.00 96.94 215 PHE A C 1
ATOM 1614 O O . PHE A 1 215 ? -4.703 -11.718 18.244 1.00 96.94 215 PHE A O 1
ATOM 1621 N N . THR A 1 216 ? -5.253 -10.820 20.230 1.00 95.50 216 THR A N 1
ATOM 1622 C CA . THR A 1 216 ? -3.877 -10.653 20.719 1.00 95.50 216 THR A CA 1
ATOM 1623 C C . THR A 1 216 ? -3.521 -11.554 21.899 1.00 95.50 216 THR A C 1
ATOM 1625 O O . THR A 1 216 ? -2.364 -11.944 22.035 1.00 95.50 216 THR A O 1
ATOM 1628 N N . ALA A 1 217 ? -4.486 -11.921 22.746 1.00 93.81 217 ALA A N 1
ATOM 1629 C CA . ALA A 1 217 ? -4.243 -12.771 23.906 1.00 93.81 217 ALA A CA 1
ATOM 1630 C C . ALA A 1 217 ? -3.772 -14.162 23.469 1.00 93.81 217 ALA A C 1
ATOM 1632 O O . ALA A 1 217 ? -4.450 -14.847 22.697 1.00 93.81 217 ALA A O 1
ATOM 1633 N N . ASN A 1 218 ? -2.616 -14.586 23.984 1.00 92.88 218 ASN A N 1
ATOM 1634 C CA . ASN A 1 218 ? -1.985 -15.866 23.659 1.00 92.88 218 ASN A CA 1
ATOM 1635 C C . ASN A 1 218 ? -1.830 -16.058 22.135 1.00 92.88 218 ASN A C 1
ATOM 1637 O O . ASN A 1 218 ? -2.125 -17.130 21.593 1.00 92.88 218 ASN A O 1
ATOM 1641 N N . ARG A 1 219 ? -1.424 -14.998 21.422 1.00 95.38 219 ARG A N 1
ATOM 1642 C CA . ARG A 1 219 ? -1.102 -15.000 19.985 1.00 95.38 219 ARG A CA 1
ATOM 1643 C C . ARG A 1 219 ? 0.282 -14.404 19.757 1.00 95.38 219 ARG A C 1
ATOM 1645 O O . ARG A 1 219 ? 0.664 -13.464 20.444 1.00 95.38 219 ARG A O 1
ATOM 1652 N N . SER A 1 220 ? 1.017 -14.960 18.795 1.00 96.12 220 SER A N 1
ATOM 1653 C CA . SER A 1 220 ? 2.316 -14.427 18.378 1.00 96.12 220 SER A CA 1
ATOM 1654 C C . SER A 1 220 ? 2.114 -13.063 17.705 1.00 96.12 220 SER A C 1
ATOM 1656 O O . SER A 1 220 ? 1.327 -12.987 16.749 1.00 96.12 220 SER A O 1
ATOM 1658 N N . PRO A 1 221 ? 2.769 -11.987 18.182 1.00 95.25 221 PRO A N 1
ATOM 1659 C CA . PRO A 1 221 ? 2.707 -10.678 17.536 1.00 95.25 221 PRO A CA 1
ATOM 1660 C C . PRO A 1 221 ? 3.200 -10.725 16.086 1.00 95.25 221 PRO A C 1
ATOM 1662 O O . PRO A 1 221 ? 2.488 -10.257 15.197 1.00 95.25 221 PRO A O 1
ATOM 1665 N N . GLU A 1 222 ? 4.347 -11.365 15.835 1.00 95.25 222 GLU A N 1
ATOM 1666 C CA . GLU A 1 222 ? 4.905 -11.566 14.490 1.00 95.25 222 GLU A CA 1
ATOM 1667 C C . GLU A 1 222 ? 3.915 -12.293 13.567 1.00 95.25 222 GLU A C 1
ATOM 1669 O O . GLU A 1 222 ? 3.579 -11.797 12.488 1.00 95.25 222 GLU A O 1
ATOM 1674 N N . ALA A 1 223 ? 3.379 -13.443 13.995 1.00 96.12 223 ALA A N 1
ATOM 1675 C CA . ALA A 1 223 ? 2.453 -14.212 13.164 1.00 96.12 223 ALA A CA 1
ATOM 1676 C C . ALA A 1 223 ? 1.136 -13.459 12.913 1.00 96.12 223 ALA A C 1
ATOM 1678 O O . ALA A 1 223 ? 0.555 -13.562 11.830 1.00 96.12 223 ALA A O 1
ATOM 1679 N N . THR A 1 224 ? 0.665 -12.681 13.892 1.00 96.75 224 THR A N 1
ATOM 1680 C CA . THR A 1 224 ? -0.532 -11.835 13.756 1.00 96.75 224 THR A CA 1
ATOM 1681 C C . THR A 1 224 ? -0.305 -10.737 12.720 1.00 96.75 224 THR A C 1
ATOM 1683 O O . THR A 1 224 ? -1.147 -10.539 11.839 1.00 96.75 224 THR A O 1
ATOM 1686 N N . ALA A 1 225 ? 0.849 -10.069 12.781 1.00 96.31 225 ALA A N 1
ATOM 1687 C CA . ALA A 1 225 ? 1.248 -9.056 11.816 1.00 96.31 225 ALA A CA 1
ATOM 1688 C C . ALA A 1 225 ? 1.353 -9.643 10.400 1.00 96.31 225 ALA A C 1
ATOM 1690 O O . ALA A 1 225 ? 0.698 -9.138 9.488 1.00 96.31 225 ALA A O 1
ATOM 1691 N N . LEU A 1 226 ? 2.088 -10.749 10.217 1.00 96.06 226 LEU A N 1
ATOM 1692 C CA . LEU A 1 226 ? 2.206 -11.423 8.918 1.00 96.06 226 LEU A CA 1
ATOM 1693 C C . LEU A 1 226 ? 0.849 -11.866 8.380 1.00 96.06 226 LEU A C 1
ATOM 1695 O O . LEU A 1 226 ? 0.557 -11.621 7.215 1.00 96.06 226 LEU A O 1
ATOM 1699 N N . THR A 1 227 ? -0.006 -12.456 9.221 1.00 96.56 227 THR A N 1
ATOM 1700 C CA . THR A 1 227 ? -1.357 -12.875 8.815 1.00 96.56 227 THR A CA 1
ATOM 1701 C C . THR A 1 227 ? -2.136 -11.699 8.241 1.00 96.56 227 THR A C 1
ATOM 1703 O O . THR A 1 227 ? -2.724 -11.816 7.167 1.00 96.56 227 THR A O 1
ATOM 1706 N N . ARG A 1 228 ? -2.110 -10.547 8.919 1.00 96.31 228 ARG A N 1
ATOM 1707 C CA . ARG A 1 228 ? -2.771 -9.333 8.436 1.00 96.31 228 ARG A CA 1
ATOM 1708 C C . ARG A 1 228 ? -2.193 -8.877 7.092 1.00 96.31 228 ARG A C 1
ATOM 1710 O O . ARG A 1 228 ? -2.952 -8.656 6.152 1.00 96.31 228 ARG A O 1
ATOM 1717 N N . GLN A 1 229 ? -0.869 -8.755 6.991 1.00 95.25 229 GLN A N 1
ATOM 1718 C CA . GLN A 1 229 ? -0.210 -8.236 5.787 1.00 95.25 229 GLN A CA 1
ATOM 1719 C C . GLN A 1 229 ? -0.392 -9.167 4.570 1.00 95.25 229 GLN A C 1
ATOM 1721 O O . GLN A 1 229 ? -0.657 -8.663 3.475 1.00 95.25 229 GLN A O 1
ATOM 1726 N N . MET A 1 230 ? -0.320 -10.490 4.775 1.00 95.88 230 MET A N 1
ATOM 1727 C CA . MET A 1 230 ? -0.580 -11.525 3.764 1.00 95.88 230 MET A CA 1
ATOM 1728 C C . MET A 1 230 ? -2.031 -11.476 3.284 1.00 95.88 230 MET A C 1
ATOM 1730 O O . MET A 1 230 ? -2.271 -11.320 2.093 1.00 95.88 230 MET A O 1
ATOM 1734 N N . MET A 1 231 ? -3.016 -11.498 4.192 1.00 95.19 231 MET A N 1
ATOM 1735 C CA . MET A 1 231 ? -4.440 -11.492 3.811 1.00 95.19 231 MET A CA 1
ATOM 1736 C C . MET A 1 231 ? -4.808 -10.309 2.911 1.00 95.19 231 MET A C 1
ATOM 1738 O O . MET A 1 231 ? -5.583 -10.463 1.968 1.00 95.19 231 MET A O 1
ATOM 1742 N N . TYR A 1 232 ? -4.235 -9.135 3.172 1.00 93.38 232 TYR A N 1
ATOM 1743 C CA . TYR A 1 232 ? -4.452 -7.960 2.337 1.00 93.38 232 TYR A CA 1
ATOM 1744 C C . TYR A 1 232 ? -3.731 -8.031 0.984 1.00 93.38 232 TYR A C 1
ATOM 1746 O O . TYR A 1 232 ? -4.351 -7.763 -0.048 1.00 93.38 232 TYR A O 1
ATOM 1754 N N . ARG A 1 233 ? -2.435 -8.368 0.974 1.00 92.88 233 ARG A N 1
ATOM 1755 C CA . ARG A 1 233 ? -1.600 -8.291 -0.238 1.00 92.88 233 ARG A CA 1
ATOM 1756 C C . ARG A 1 233 ? -1.770 -9.494 -1.153 1.00 92.88 233 ARG A C 1
ATOM 1758 O O . ARG A 1 233 ? -1.848 -9.326 -2.368 1.00 92.88 233 ARG A O 1
ATOM 1765 N N . ASP A 1 234 ? -1.900 -10.687 -0.591 1.00 93.19 234 ASP A N 1
ATOM 1766 C CA . ASP A 1 234 ? -2.006 -11.928 -1.356 1.00 93.19 234 ASP A CA 1
ATOM 1767 C C . ASP A 1 234 ? -3.358 -12.052 -2.061 1.00 93.19 234 ASP A C 1
ATOM 1769 O O . ASP A 1 234 ? -3.436 -12.552 -3.183 1.00 93.19 234 ASP A O 1
ATOM 1773 N N . ALA A 1 235 ? -4.416 -11.480 -1.477 1.00 90.31 235 ALA A N 1
ATOM 1774 C CA . ALA A 1 235 ? -5.728 -11.382 -2.115 1.00 90.31 235 ALA A CA 1
ATOM 1775 C C . ALA A 1 235 ? -5.732 -10.516 -3.392 1.00 90.31 235 ALA A C 1
ATOM 1777 O O . ALA A 1 235 ? -6.698 -10.552 -4.158 1.00 90.31 235 ALA A O 1
ATOM 1778 N N . ALA A 1 236 ? -4.684 -9.719 -3.623 1.00 86.94 236 ALA A N 1
ATOM 1779 C CA . ALA A 1 236 ? -4.518 -8.897 -4.819 1.00 86.94 236 ALA A CA 1
ATOM 1780 C C . ALA A 1 236 ? -3.597 -9.529 -5.876 1.00 86.94 236 ALA A C 1
ATOM 1782 O O . ALA A 1 236 ? -3.424 -8.946 -6.947 1.00 86.94 236 ALA A O 1
ATOM 1783 N N . GLN A 1 237 ? -3.007 -10.693 -5.593 1.00 84.50 237 GLN A N 1
ATOM 1784 C CA . GLN A 1 237 ? -2.063 -11.334 -6.501 1.00 84.50 237 GLN A CA 1
ATOM 1785 C C . GLN A 1 237 ? -2.755 -11.872 -7.764 1.00 84.50 237 GLN A C 1
ATOM 1787 O O . GLN A 1 237 ? -3.889 -12.354 -7.698 1.00 84.50 237 GLN A O 1
ATOM 1792 N N . PRO A 1 238 ? -2.075 -11.857 -8.927 1.00 81.00 238 PRO A N 1
ATOM 1793 C CA . PRO A 1 238 ? -2.662 -12.304 -10.189 1.00 81.00 238 PRO A CA 1
ATOM 1794 C C . PRO A 1 238 ? -2.875 -13.825 -10.255 1.00 81.00 238 PRO A C 1
ATOM 1796 O O . PRO A 1 238 ? -3.638 -14.301 -11.094 1.00 81.00 238 PRO A O 1
ATOM 1799 N N . HIS A 1 239 ? -2.192 -14.602 -9.406 1.00 86.06 239 HIS A N 1
ATOM 1800 C CA . HIS A 1 239 ? -2.272 -16.061 -9.386 1.00 86.06 239 HIS A CA 1
ATOM 1801 C C . HIS A 1 239 ? -1.997 -16.610 -7.970 1.00 86.06 239 HIS A C 1
ATOM 1803 O O . HIS A 1 239 ? -1.093 -16.103 -7.304 1.00 86.06 239 HIS A O 1
ATOM 1809 N N . PRO A 1 240 ? -2.674 -17.689 -7.514 1.00 85.88 240 PRO A N 1
ATOM 1810 C CA . PRO A 1 240 ? -2.483 -18.260 -6.168 1.00 85.88 240 PRO A CA 1
ATOM 1811 C C . PRO A 1 240 ? -1.050 -18.727 -5.870 1.00 85.88 240 PRO A C 1
ATOM 1813 O O . PRO A 1 240 ? -0.647 -18.817 -4.717 1.00 85.88 240 PRO A O 1
ATOM 1816 N N . ARG A 1 241 ? -0.251 -19.005 -6.905 1.00 87.88 241 ARG A N 1
ATOM 1817 C CA . ARG A 1 241 ? 1.177 -19.326 -6.749 1.00 87.88 241 ARG A CA 1
ATOM 1818 C C . ARG A 1 241 ? 1.970 -18.181 -6.113 1.00 87.88 241 ARG A C 1
ATOM 1820 O O . ARG A 1 241 ? 2.868 -18.467 -5.333 1.00 87.88 241 ARG A O 1
ATOM 1827 N N . GLU A 1 242 ? 1.663 -16.929 -6.447 1.00 85.25 242 GLU A N 1
ATOM 1828 C CA . GLU A 1 242 ? 2.406 -15.780 -5.913 1.00 85.25 242 GLU A CA 1
ATOM 1829 C C . GLU A 1 242 ? 2.152 -15.631 -4.410 1.00 85.25 242 GLU A C 1
ATOM 1831 O O . GLU A 1 242 ? 3.101 -15.477 -3.650 1.00 85.25 242 GLU A O 1
ATOM 1836 N N . ALA A 1 243 ? 0.902 -15.823 -3.972 1.00 91.19 243 ALA A N 1
ATOM 1837 C CA . ALA A 1 243 ? 0.569 -15.945 -2.552 1.00 91.19 243 ALA A CA 1
ATOM 1838 C C . ALA A 1 243 ? 1.352 -17.094 -1.892 1.00 91.19 243 ALA A C 1
ATOM 1840 O O . ALA A 1 243 ? 1.993 -16.908 -0.863 1.00 91.19 243 ALA A O 1
ATOM 1841 N N . HIS A 1 244 ? 1.399 -18.266 -2.533 1.00 94.19 244 HIS A N 1
ATOM 1842 C CA . HIS A 1 244 ? 2.090 -19.431 -1.980 1.00 94.19 244 HIS A CA 1
ATOM 1843 C C . HIS A 1 244 ? 3.604 -19.233 -1.766 1.00 94.19 244 HIS A C 1
ATOM 1845 O O . HIS A 1 244 ? 4.183 -19.816 -0.844 1.00 94.19 244 HIS A O 1
ATOM 1851 N N . LEU A 1 245 ? 4.267 -18.419 -2.596 1.00 89.00 245 LEU A N 1
ATOM 1852 C CA . LEU A 1 245 ? 5.680 -18.068 -2.398 1.00 89.00 245 LEU A CA 1
ATOM 1853 C C . LEU A 1 245 ? 5.879 -17.293 -1.089 1.00 89.00 245 LEU A C 1
ATOM 1855 O O . LEU A 1 245 ? 6.772 -17.631 -0.310 1.00 89.00 245 LEU A O 1
ATOM 1859 N N . VAL A 1 246 ? 5.016 -16.309 -0.834 1.00 92.88 246 VAL A N 1
ATOM 1860 C CA . VAL A 1 246 ? 5.002 -15.516 0.403 1.00 92.88 246 VAL A CA 1
ATOM 1861 C C . VAL A 1 246 ? 4.682 -16.408 1.602 1.00 92.88 246 VAL A C 1
ATOM 1863 O O . VAL A 1 246 ? 5.442 -16.436 2.570 1.00 92.88 246 VAL A O 1
ATOM 1866 N N . GLU A 1 247 ? 3.611 -17.202 1.514 1.00 95.38 247 GLU A N 1
ATOM 1867 C CA . GLU A 1 247 ? 3.181 -18.134 2.563 1.00 95.38 247 GLU A CA 1
ATOM 1868 C C . GLU A 1 247 ? 4.299 -19.102 2.963 1.00 95.38 247 GLU A C 1
ATOM 1870 O O . GLU A 1 247 ? 4.496 -19.369 4.146 1.00 95.38 247 GLU A O 1
ATOM 1875 N N . SER A 1 248 ? 5.055 -19.621 1.991 1.00 95.31 248 SER A N 1
ATOM 1876 C CA . SER A 1 248 ? 6.143 -20.571 2.248 1.00 95.31 248 SER A CA 1
ATOM 1877 C C . SER A 1 248 ? 7.268 -19.948 3.081 1.00 95.31 248 SER A C 1
ATOM 1879 O O . SER A 1 248 ? 7.765 -20.586 4.012 1.00 95.31 248 SER A O 1
ATOM 1881 N N . LEU A 1 249 ? 7.649 -18.699 2.786 1.00 92.62 249 LEU A N 1
ATOM 1882 C CA . LEU A 1 249 ? 8.657 -17.965 3.559 1.00 92.62 249 LEU A CA 1
ATOM 1883 C C . LEU A 1 249 ? 8.127 -17.567 4.940 1.00 92.62 249 LEU A C 1
ATOM 1885 O O . LEU A 1 249 ? 8.807 -17.791 5.942 1.00 92.62 249 LEU A O 1
ATOM 1889 N N . ALA A 1 250 ? 6.896 -17.054 5.005 1.00 94.94 250 ALA A N 1
ATOM 1890 C CA . ALA A 1 250 ? 6.236 -16.679 6.252 1.00 94.94 250 ALA A CA 1
ATOM 1891 C C . ALA A 1 250 ? 6.088 -17.880 7.204 1.00 94.94 250 ALA A C 1
ATOM 1893 O O . ALA A 1 250 ? 6.414 -17.789 8.390 1.00 94.94 250 ALA A O 1
ATOM 1894 N N . MET A 1 251 ? 5.645 -19.031 6.684 1.00 95.81 251 MET A N 1
ATOM 1895 C CA . MET A 1 251 ? 5.507 -20.275 7.442 1.00 95.81 251 MET A CA 1
ATOM 1896 C C . MET A 1 251 ? 6.868 -20.769 7.927 1.00 95.81 251 MET A C 1
ATOM 1898 O O . MET A 1 251 ? 6.999 -21.133 9.092 1.00 95.81 251 MET A O 1
ATOM 1902 N N . PHE A 1 252 ? 7.897 -20.757 7.075 1.00 93.50 252 PHE A N 1
ATOM 1903 C CA . PHE A 1 252 ? 9.242 -21.147 7.493 1.00 93.50 252 PHE A CA 1
ATOM 1904 C C . PHE A 1 252 ? 9.749 -20.262 8.639 1.00 93.50 252 PHE A C 1
ATOM 1906 O O . PHE A 1 252 ? 10.076 -20.799 9.699 1.00 93.50 252 PHE A O 1
ATOM 1913 N N . ALA A 1 253 ? 9.738 -18.936 8.459 1.00 90.75 253 ALA A N 1
ATOM 1914 C CA . ALA A 1 253 ? 10.229 -17.969 9.442 1.00 90.75 253 ALA A CA 1
ATOM 1915 C C . ALA A 1 253 ? 9.514 -18.104 10.797 1.00 90.75 253 ALA A C 1
ATOM 1917 O O . ALA A 1 253 ? 10.158 -18.301 11.829 1.00 90.75 253 ALA A O 1
ATOM 1918 N N . THR A 1 254 ? 8.180 -18.118 10.788 1.00 93.62 254 THR A N 1
ATOM 1919 C CA . THR A 1 254 ? 7.387 -18.213 12.023 1.00 93.62 254 THR A CA 1
ATOM 1920 C C . THR A 1 254 ? 7.453 -19.600 12.669 1.00 93.62 254 THR A C 1
ATOM 1922 O O . THR A 1 254 ? 7.430 -19.707 13.896 1.00 93.62 254 THR A O 1
ATOM 1925 N N . SER A 1 255 ? 7.584 -20.682 11.887 1.00 93.38 255 SER A N 1
ATOM 1926 C CA . SER A 1 255 ? 7.638 -22.053 12.425 1.00 93.38 255 SER A CA 1
ATOM 1927 C C . SER A 1 255 ? 8.883 -22.333 13.262 1.00 93.38 255 SER A C 1
ATOM 1929 O O . SER A 1 255 ? 8.817 -23.119 14.207 1.00 93.38 255 SER A O 1
ATOM 1931 N N . ILE A 1 256 ? 10.017 -21.709 12.929 1.00 90.38 256 ILE A N 1
ATOM 1932 C CA . ILE A 1 256 ? 11.284 -21.928 13.635 1.00 90.38 256 ILE A CA 1
ATOM 1933 C C . ILE A 1 256 ? 11.461 -21.018 14.857 1.00 90.38 256 ILE A C 1
ATOM 1935 O O . ILE A 1 256 ? 12.314 -21.341 15.693 1.00 90.38 256 ILE A O 1
ATOM 1939 N N . GLY A 1 257 ? 10.665 -19.945 14.946 1.00 89.69 257 GLY A N 1
ATOM 1940 C CA . GLY A 1 257 ? 10.528 -19.034 16.085 1.00 89.69 257 GLY A CA 1
ATOM 1941 C C . GLY A 1 257 ? 9.333 -19.400 16.971 1.00 89.69 257 GLY A C 1
ATOM 1942 O O . GLY A 1 257 ? 9.291 -20.496 17.538 1.00 89.69 257 GLY A O 1
ATOM 1943 N N . ASP A 1 258 ? 8.350 -18.500 17.071 1.00 94.94 258 ASP A N 1
ATOM 1944 C CA . ASP A 1 258 ? 7.162 -18.646 17.929 1.00 94.94 258 ASP A CA 1
ATOM 1945 C C . ASP A 1 258 ? 6.357 -19.931 17.669 1.00 94.94 258 ASP A C 1
ATOM 1947 O O . ASP A 1 258 ? 5.736 -20.472 18.586 1.00 94.94 258 ASP A O 1
ATOM 1951 N N . GLY A 1 259 ? 6.402 -20.483 16.455 1.00 95.56 259 GLY A N 1
ATOM 1952 C CA . GLY A 1 259 ? 5.766 -21.760 16.134 1.00 95.56 259 GLY A CA 1
ATOM 1953 C C . GLY A 1 259 ? 6.251 -22.923 17.011 1.00 95.56 259 GLY A C 1
ATOM 1954 O O . GLY A 1 259 ? 5.436 -23.749 17.425 1.00 95.56 259 GLY A O 1
ATOM 1955 N N . LYS A 1 260 ? 7.543 -22.970 17.373 1.00 95.06 260 LYS A N 1
ATOM 1956 C CA . LYS A 1 260 ? 8.085 -23.999 18.286 1.00 95.06 260 LYS A CA 1
ATOM 1957 C C . LYS A 1 260 ? 7.521 -23.880 19.695 1.00 95.06 260 LYS A C 1
ATOM 1959 O O . LYS A 1 260 ? 7.205 -24.893 20.321 1.00 95.06 260 LYS A O 1
ATOM 1964 N N . GLU A 1 261 ? 7.400 -22.652 20.188 1.00 95.75 261 GLU A N 1
ATOM 1965 C CA . GLU A 1 261 ? 6.818 -22.379 21.499 1.00 95.75 261 GLU A CA 1
ATOM 1966 C C . GLU A 1 261 ? 5.329 -22.740 21.512 1.00 95.75 261 GLU A C 1
ATOM 1968 O O . GLU A 1 261 ? 4.870 -23.411 22.431 1.00 95.75 261 GLU A O 1
ATOM 1973 N N . GLY A 1 262 ? 4.591 -22.406 20.449 1.00 96.12 262 GLY A N 1
ATOM 1974 C CA . GLY A 1 262 ? 3.188 -22.796 20.307 1.00 96.12 262 GLY A CA 1
ATOM 1975 C C . GLY A 1 262 ? 2.982 -24.315 20.359 1.00 96.12 262 GLY A C 1
ATOM 1976 O O . GLY A 1 262 ? 2.091 -24.791 21.064 1.00 96.12 262 GLY A O 1
ATOM 1977 N N . VAL A 1 263 ? 3.827 -25.087 19.665 1.00 96.81 263 VAL A N 1
ATOM 1978 C CA . VAL A 1 263 ? 3.781 -26.561 19.701 1.00 96.81 263 VAL A CA 1
ATOM 1979 C C . VAL A 1 263 ? 4.125 -27.098 21.093 1.00 96.81 263 VAL A C 1
ATOM 1981 O O . VAL A 1 263 ? 3.416 -27.969 21.596 1.00 96.81 263 VAL A O 1
ATOM 1984 N N . THR A 1 264 ? 5.173 -26.569 21.728 1.00 96.75 264 THR A N 1
ATOM 1985 C CA . THR A 1 264 ? 5.592 -26.973 23.082 1.00 96.75 264 THR A CA 1
ATOM 1986 C C . THR A 1 264 ? 4.489 -26.702 24.107 1.00 96.75 264 THR A C 1
ATOM 1988 O O . THR A 1 264 ? 4.080 -27.607 24.831 1.00 96.75 264 THR A O 1
ATOM 1991 N N . ALA A 1 265 ? 3.939 -25.487 24.122 1.00 97.06 265 ALA A N 1
ATOM 1992 C CA . ALA A 1 265 ? 2.878 -25.090 25.042 1.00 97.06 265 ALA A CA 1
ATOM 1993 C C . ALA A 1 265 ? 1.620 -25.960 24.889 1.00 97.06 265 ALA A C 1
ATOM 1995 O O . ALA A 1 265 ? 1.024 -26.376 25.885 1.00 97.06 265 ALA A O 1
ATOM 1996 N N . PHE A 1 266 ? 1.261 -26.300 23.645 1.00 97.06 266 PHE A N 1
ATOM 1997 C CA . PHE A 1 266 ? 0.162 -27.218 23.355 1.00 97.06 266 PHE A CA 1
ATOM 1998 C C . PHE A 1 266 ? 0.415 -28.624 23.917 1.00 97.06 266 PHE A C 1
ATOM 2000 O O . PHE A 1 266 ? -0.468 -29.195 24.554 1.00 97.06 266 PHE A O 1
ATOM 2007 N N . GLN A 1 267 ? 1.617 -29.177 23.728 1.00 98.00 267 GLN A N 1
ATOM 2008 C C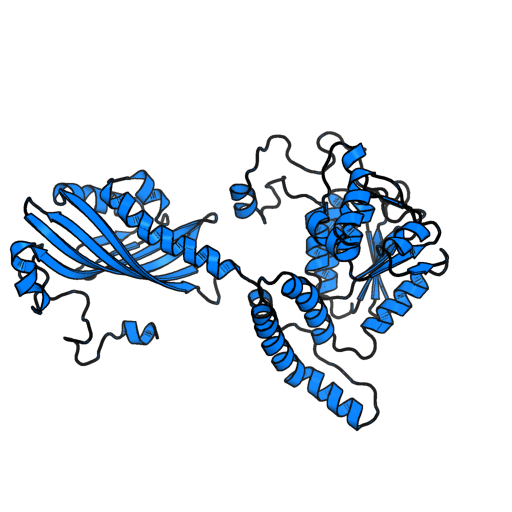A . GLN A 1 267 ? 1.987 -30.494 24.266 1.00 98.00 267 GLN A CA 1
ATOM 2009 C C . GLN A 1 267 ? 1.994 -30.519 25.803 1.00 98.00 267 GLN A C 1
ATOM 2011 O O . GLN A 1 267 ? 1.652 -31.535 26.408 1.00 98.00 267 GLN A O 1
ATOM 2016 N N . GLU A 1 268 ? 2.344 -29.398 26.429 1.00 97.75 268 GLU A N 1
ATOM 2017 C CA . GLU A 1 268 ? 2.430 -29.237 27.884 1.00 97.75 268 GLU A CA 1
ATOM 2018 C C . GLU A 1 268 ? 1.109 -28.784 28.539 1.00 97.75 268 GLU A C 1
ATOM 2020 O O . GLU A 1 268 ? 1.043 -28.690 29.764 1.00 97.75 268 GLU A O 1
ATOM 2025 N N . ASN A 1 269 ? 0.045 -28.542 27.761 1.00 96.88 269 ASN A N 1
ATOM 2026 C CA . ASN A 1 269 ? -1.240 -27.994 28.226 1.00 96.88 269 ASN A CA 1
ATOM 2027 C C . ASN A 1 269 ? -1.097 -26.688 29.034 1.00 96.88 269 ASN A C 1
ATOM 2029 O O . ASN A 1 269 ? -1.730 -26.515 30.079 1.00 96.88 269 ASN A O 1
ATOM 2033 N N . ARG A 1 270 ? -0.270 -25.761 28.545 1.00 97.31 270 ARG A N 1
ATOM 2034 C CA . ARG A 1 270 ? -0.083 -24.423 29.123 1.00 97.31 270 ARG A CA 1
ATOM 2035 C C . ARG A 1 270 ? -0.313 -23.333 28.081 1.00 97.31 270 ARG A C 1
ATOM 2037 O O . ARG A 1 270 ? -0.334 -23.601 26.882 1.00 97.31 270 ARG A O 1
ATOM 2044 N N . ASP A 1 271 ? -0.429 -22.093 28.541 1.00 95.56 271 ASP A N 1
ATOM 2045 C CA . ASP A 1 271 ? -0.436 -20.943 27.640 1.00 95.56 271 ASP A CA 1
ATOM 2046 C C . ASP A 1 271 ? 0.959 -20.721 27.014 1.00 95.56 271 ASP A C 1
ATOM 2048 O O . ASP A 1 271 ? 1.979 -20.932 27.688 1.00 95.56 271 ASP A O 1
ATOM 2052 N N . PRO A 1 272 ? 1.028 -20.318 25.730 1.00 96.06 272 PRO A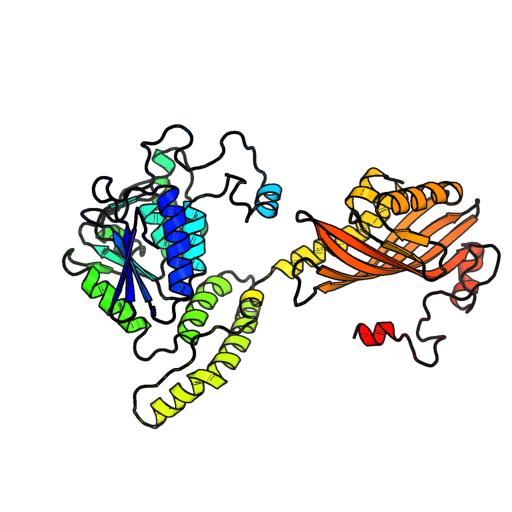 N 1
ATOM 2053 C CA . PRO A 1 272 ? 2.285 -20.040 25.045 1.00 96.06 272 PRO A CA 1
ATOM 2054 C C . PRO A 1 272 ? 2.887 -18.693 25.464 1.00 96.06 272 PRO A C 1
ATOM 2056 O O . PRO A 1 272 ? 2.176 -17.702 25.632 1.00 96.06 272 PRO A O 1
ATOM 2059 N N . ALA A 1 273 ? 4.213 -18.642 25.555 1.00 93.94 273 ALA A N 1
ATOM 2060 C CA . ALA A 1 273 ? 5.002 -17.457 25.881 1.00 93.94 273 ALA A CA 1
ATOM 2061 C C . ALA A 1 273 ? 5.770 -16.940 24.651 1.00 93.94 273 ALA A C 1
ATOM 2063 O O . ALA A 1 273 ? 7.001 -16.976 24.604 1.00 93.94 273 ALA A O 1
ATOM 2064 N N . PHE A 1 274 ? 5.029 -16.467 23.650 1.00 94.88 274 PHE A N 1
ATOM 2065 C CA . PHE A 1 274 ? 5.579 -15.946 22.394 1.00 94.88 274 PHE A CA 1
ATOM 2066 C C . PHE A 1 274 ? 6.536 -14.761 22.602 1.00 94.88 274 PHE A C 1
ATOM 2068 O O . PHE A 1 274 ? 6.275 -13.889 23.432 1.00 94.88 274 PHE A O 1
ATOM 2075 N N . GLN A 1 275 ? 7.633 -14.739 21.843 1.00 88.38 275 GLN A N 1
ATOM 2076 C CA . GLN A 1 275 ? 8.695 -13.724 21.914 1.00 88.38 275 GLN A CA 1
ATOM 2077 C C . GLN A 1 275 ? 8.902 -12.983 20.584 1.00 88.38 275 GLN A C 1
ATOM 2079 O O . GLN A 1 275 ? 9.584 -11.962 20.573 1.00 88.38 275 GLN A O 1
ATOM 2084 N N . GLY A 1 276 ? 8.350 -13.476 19.468 1.00 84.88 276 GLY A N 1
ATOM 2085 C CA . GLY A 1 276 ? 8.495 -12.848 18.154 1.00 84.88 276 GLY A CA 1
ATOM 2086 C C . GLY A 1 276 ? 7.800 -11.486 18.087 1.00 84.88 276 GLY A C 1
ATOM 2087 O O . GLY A 1 276 ? 6.570 -11.409 18.140 1.00 84.88 276 GLY A O 1
ATOM 2088 N N . SER A 1 277 ? 8.582 -10.411 17.959 1.00 81.94 277 SER A N 1
ATOM 2089 C CA . SER A 1 277 ? 8.086 -9.028 17.850 1.00 81.94 277 SER A CA 1
ATOM 2090 C C . SER A 1 277 ? 8.396 -8.355 16.511 1.00 81.94 277 SER A C 1
ATOM 2092 O O . SER A 1 277 ? 7.736 -7.381 16.154 1.00 81.94 277 SER A O 1
ATOM 2094 N N . GLU A 1 278 ? 9.341 -8.887 15.737 1.00 83.00 278 GLU A N 1
ATOM 2095 C CA . GLU A 1 278 ? 9.789 -8.300 14.474 1.00 83.00 278 GLU A CA 1
ATOM 2096 C C . GLU A 1 278 ? 9.355 -9.150 13.280 1.00 83.00 278 GLU A C 1
ATOM 2098 O O . GLU A 1 278 ? 9.337 -10.376 13.344 1.00 83.00 278 GLU A O 1
ATOM 2103 N N . LEU A 1 279 ? 9.020 -8.486 12.173 1.00 86.56 279 LEU A N 1
ATOM 2104 C CA . LEU A 1 279 ? 8.819 -9.152 10.890 1.00 86.56 279 LEU A CA 1
ATOM 2105 C C . LEU A 1 279 ? 10.176 -9.514 10.263 1.00 86.56 279 LEU A C 1
ATOM 2107 O O . LEU A 1 279 ? 11.151 -8.791 10.482 1.00 86.56 279 LEU A O 1
ATOM 2111 N N . PRO A 1 280 ? 10.248 -10.553 9.409 1.00 85.00 280 PRO A N 1
ATOM 2112 C CA . PRO A 1 280 ? 11.452 -10.854 8.638 1.00 85.00 280 PRO A CA 1
ATOM 2113 C C . PRO A 1 280 ? 11.991 -9.617 7.910 1.00 85.00 280 PRO A C 1
ATOM 2115 O O . PRO A 1 280 ? 11.227 -8.860 7.310 1.00 85.00 280 PRO A O 1
ATOM 2118 N N . ALA A 1 281 ? 13.307 -9.394 7.958 1.00 81.06 281 ALA A N 1
ATOM 2119 C CA . ALA A 1 281 ? 13.925 -8.154 7.474 1.00 81.06 281 ALA A CA 1
ATOM 2120 C C . ALA A 1 281 ? 13.626 -7.851 5.992 1.00 81.06 281 ALA A C 1
ATOM 2122 O O . ALA A 1 281 ? 13.560 -6.693 5.588 1.00 81.06 281 ALA A O 1
ATOM 2123 N N . ASP A 1 282 ? 13.413 -8.886 5.184 1.00 76.44 282 ASP A N 1
ATOM 2124 C CA . ASP A 1 282 ? 13.124 -8.801 3.758 1.00 76.44 282 ASP A CA 1
ATOM 2125 C C . ASP A 1 282 ? 11.621 -8.844 3.424 1.00 76.44 282 ASP A C 1
ATOM 2127 O O . ASP A 1 282 ? 11.283 -8.798 2.240 1.00 76.44 282 ASP A O 1
ATOM 2131 N N . HIS A 1 283 ? 10.712 -8.883 4.411 1.00 79.88 283 HIS A N 1
ATOM 2132 C CA . HIS A 1 283 ? 9.269 -9.071 4.176 1.00 79.88 283 HIS A CA 1
ATOM 2133 C C . HIS A 1 283 ? 8.665 -8.037 3.215 1.00 79.88 283 HIS A C 1
ATOM 2135 O O . HIS A 1 283 ? 7.792 -8.361 2.414 1.00 79.88 283 HIS A O 1
ATOM 2141 N N . ALA A 1 284 ? 9.153 -6.793 3.236 1.00 74.38 284 ALA A N 1
ATOM 2142 C CA . ALA A 1 284 ? 8.696 -5.740 2.330 1.00 74.38 284 ALA A CA 1
ATOM 2143 C C . ALA A 1 284 ? 8.916 -6.098 0.845 1.00 74.38 284 ALA A C 1
ATOM 2145 O O . ALA A 1 284 ? 8.174 -5.647 -0.028 1.00 74.38 284 ALA A O 1
ATOM 2146 N N . SER A 1 285 ? 9.914 -6.937 0.548 1.00 75.69 285 SER A N 1
ATOM 2147 C CA . SER A 1 285 ? 10.210 -7.399 -0.810 1.00 75.69 285 SER A CA 1
ATOM 2148 C C . SER A 1 285 ? 9.286 -8.517 -1.299 1.00 75.69 285 SER A C 1
ATOM 2150 O O . SER A 1 285 ? 9.223 -8.774 -2.498 1.00 75.69 285 SER A O 1
ATOM 2152 N N . TRP A 1 286 ? 8.536 -9.167 -0.406 1.00 80.19 286 TRP A N 1
ATOM 2153 C CA . TRP A 1 286 ? 7.746 -10.354 -0.748 1.00 80.19 286 TRP A CA 1
ATOM 2154 C C . TRP A 1 286 ? 6.553 -10.043 -1.659 1.00 80.19 286 TRP A C 1
ATOM 2156 O O . TRP A 1 286 ? 6.122 -10.896 -2.429 1.00 80.19 286 TRP A O 1
ATOM 2166 N N . TRP A 1 287 ? 6.058 -8.804 -1.624 1.00 77.25 287 TRP A N 1
ATOM 2167 C CA . TRP A 1 287 ? 4.937 -8.338 -2.449 1.00 77.25 287 TRP A CA 1
ATOM 2168 C C . TRP A 1 287 ? 5.336 -7.277 -3.475 1.00 77.25 287 TRP A C 1
ATOM 2170 O O . TRP A 1 287 ? 4.475 -6.706 -4.150 1.00 77.25 287 TRP A O 1
ATOM 2180 N N . SER A 1 288 ? 6.631 -6.977 -3.602 1.00 62.88 288 SER A N 1
ATOM 2181 C CA . SER A 1 288 ? 7.106 -5.935 -4.504 1.00 62.88 288 SER A CA 1
ATOM 2182 C C . SER A 1 288 ? 7.187 -6.462 -5.944 1.00 62.88 288 SER A C 1
ATOM 2184 O O . SER A 1 288 ? 8.219 -6.890 -6.457 1.00 62.88 288 SER A O 1
ATOM 2186 N N . GLY A 1 289 ? 6.054 -6.383 -6.650 1.00 55.22 289 GLY A N 1
ATOM 2187 C CA . GLY A 1 289 ? 5.969 -6.593 -8.104 1.00 55.22 289 GLY A CA 1
ATOM 2188 C C . GLY A 1 289 ? 6.763 -5.569 -8.942 1.00 55.22 289 GLY A C 1
ATOM 2189 O O . GLY A 1 289 ? 6.813 -5.680 -10.166 1.00 55.22 289 GLY A O 1
ATOM 2190 N N . THR A 1 290 ? 7.420 -4.591 -8.303 1.00 54.19 290 THR A N 1
ATOM 2191 C CA . THR A 1 290 ? 8.177 -3.485 -8.920 1.00 54.19 290 THR A CA 1
ATOM 2192 C C . THR A 1 290 ? 9.318 -3.942 -9.821 1.00 54.19 290 THR A C 1
ATOM 2194 O O . THR A 1 290 ? 9.630 -3.278 -10.808 1.00 54.19 290 THR A O 1
ATOM 2197 N N . ARG A 1 291 ? 9.907 -5.116 -9.574 1.00 66.31 291 ARG A N 1
ATOM 2198 C CA . ARG A 1 291 ? 11.042 -5.580 -10.388 1.00 66.31 291 ARG A CA 1
ATOM 2199 C C . ARG A 1 291 ? 10.662 -5.995 -11.809 1.00 66.31 291 ARG A C 1
ATOM 2201 O O . ARG A 1 291 ? 11.563 -6.132 -12.636 1.00 66.31 291 ARG A O 1
ATOM 2208 N N . LEU A 1 292 ? 9.381 -6.219 -12.117 1.00 68.75 292 LEU A N 1
ATOM 2209 C CA . LEU A 1 292 ? 8.976 -6.566 -13.482 1.00 68.75 292 LEU A CA 1
ATOM 2210 C C . LEU A 1 292 ? 8.902 -5.322 -14.378 1.00 68.75 292 LEU A C 1
ATOM 2212 O O . LEU A 1 292 ? 9.487 -5.320 -15.459 1.00 68.75 292 LEU A O 1
ATOM 2216 N N . GLU A 1 293 ? 8.251 -4.258 -13.902 1.00 74.75 293 GLU A N 1
ATOM 2217 C CA . GLU A 1 293 ? 8.164 -2.975 -14.615 1.00 74.75 293 GLU A CA 1
ATOM 2218 C C . GLU A 1 293 ? 9.547 -2.329 -14.761 1.00 74.75 293 GLU A C 1
ATOM 2220 O O . GLU A 1 293 ? 9.912 -1.881 -15.845 1.00 74.75 293 GLU A O 1
ATOM 2225 N N . ASP A 1 294 ? 10.370 -2.375 -13.711 1.00 84.38 294 ASP A N 1
ATOM 2226 C CA . ASP A 1 294 ? 11.744 -1.875 -13.772 1.00 84.38 294 ASP A CA 1
ATOM 2227 C C . ASP A 1 294 ? 12.613 -2.647 -14.762 1.00 84.38 294 ASP A C 1
ATOM 2229 O O . ASP A 1 294 ? 13.453 -2.072 -15.455 1.00 84.38 294 ASP A O 1
ATOM 2233 N N . ARG A 1 295 ? 12.405 -3.964 -14.859 1.00 88.81 295 ARG A N 1
ATOM 2234 C CA . ARG A 1 295 ? 13.126 -4.795 -15.822 1.00 88.81 295 ARG A CA 1
ATOM 2235 C C . ARG A 1 295 ? 12.721 -4.425 -17.240 1.00 88.81 295 ARG A C 1
ATOM 2237 O O . ARG A 1 295 ? 13.606 -4.295 -18.078 1.00 88.81 295 ARG A O 1
ATOM 2244 N N . ALA A 1 296 ? 11.426 -4.229 -17.486 1.00 88.38 296 ALA A N 1
ATOM 2245 C CA . ALA A 1 296 ? 10.925 -3.776 -18.778 1.00 88.38 296 ALA A CA 1
ATOM 2246 C C . ALA A 1 296 ? 11.501 -2.397 -19.147 1.00 88.38 296 ALA A C 1
ATOM 2248 O O . ALA A 1 296 ? 12.041 -2.245 -20.237 1.00 88.38 296 ALA A O 1
ATOM 2249 N N . ALA A 1 297 ? 11.514 -1.438 -18.216 1.00 90.94 297 ALA A N 1
ATOM 2250 C CA . ALA A 1 297 ? 12.085 -0.109 -18.443 1.00 90.94 297 ALA A CA 1
ATOM 2251 C C . ALA A 1 297 ? 13.587 -0.150 -18.795 1.00 90.94 297 ALA A C 1
ATOM 2253 O O . ALA A 1 297 ? 14.030 0.537 -19.713 1.00 90.94 297 ALA A O 1
ATOM 2254 N N . ILE A 1 298 ? 14.384 -0.978 -18.109 1.00 95.56 298 ILE A N 1
ATOM 2255 C CA . ILE A 1 298 ? 15.811 -1.152 -18.435 1.00 95.56 298 ILE A CA 1
ATOM 2256 C C . ILE A 1 298 ? 15.993 -1.884 -19.782 1.00 95.56 298 ILE A C 1
ATOM 2258 O O . ILE A 1 298 ? 16.921 -1.583 -20.537 1.00 95.56 298 ILE A O 1
ATOM 2262 N N . GLN A 1 299 ? 15.113 -2.833 -20.120 1.00 94.94 299 GLN A N 1
ATOM 2263 C CA . GLN A 1 299 ? 15.116 -3.487 -21.435 1.00 94.94 299 GLN A CA 1
ATOM 2264 C C . GLN A 1 299 ? 14.832 -2.488 -22.559 1.00 94.94 299 GLN A C 1
ATOM 2266 O O . GLN A 1 299 ? 15.586 -2.451 -23.533 1.00 94.94 299 GLN A O 1
ATOM 2271 N N . GLU A 1 300 ? 13.812 -1.647 -22.392 1.00 95.12 300 GLU A N 1
ATOM 2272 C CA . GLU A 1 300 ? 13.474 -0.560 -23.313 1.00 95.12 300 GLU A CA 1
ATOM 2273 C C . GLU A 1 300 ? 14.622 0.439 -23.455 1.00 95.12 300 GLU A C 1
ATOM 2275 O O . GLU A 1 300 ? 14.961 0.798 -24.577 1.00 95.12 300 GLU A O 1
ATOM 2280 N N . LEU A 1 301 ? 15.287 0.820 -22.360 1.00 96.88 301 LEU A N 1
ATOM 2281 C CA . LEU A 1 301 ? 16.445 1.721 -22.386 1.00 96.88 301 LEU A CA 1
ATOM 2282 C C . LEU A 1 301 ? 17.576 1.197 -23.293 1.00 96.88 301 LEU A C 1
ATOM 2284 O O . LEU A 1 301 ? 18.193 1.965 -24.033 1.00 96.88 301 LEU A O 1
ATOM 2288 N N . GLY A 1 302 ? 17.834 -0.116 -23.274 1.00 95.44 302 GLY A N 1
ATOM 2289 C CA . GLY A 1 302 ? 18.810 -0.755 -24.162 1.00 95.44 302 GLY A CA 1
ATOM 2290 C C . GLY A 1 302 ? 18.436 -0.664 -25.646 1.00 95.44 302 GLY A C 1
ATOM 2291 O O . GLY A 1 302 ? 19.311 -0.468 -26.487 1.00 95.44 302 GLY A O 1
ATOM 2292 N N . VAL A 1 303 ? 17.143 -0.766 -25.966 1.00 95.75 303 VAL A N 1
ATOM 2293 C CA . VAL A 1 303 ? 16.618 -0.598 -27.332 1.00 95.75 303 VAL A CA 1
ATOM 2294 C C . VAL A 1 303 ? 16.643 0.874 -27.746 1.00 95.75 303 VAL A C 1
ATOM 2296 O O . VAL A 1 303 ? 17.120 1.194 -28.832 1.00 95.75 303 VAL A O 1
ATOM 2299 N N . LEU A 1 304 ? 16.191 1.770 -26.865 1.00 96.62 304 LEU A N 1
ATOM 2300 C CA . LEU A 1 304 ? 16.148 3.214 -27.085 1.00 96.62 304 LEU A CA 1
ATOM 2301 C C . LEU A 1 304 ? 17.534 3.782 -27.379 1.00 96.62 304 LEU A C 1
ATOM 2303 O O . LEU A 1 304 ? 17.669 4.611 -28.270 1.00 96.62 304 LEU A O 1
ATOM 2307 N N . TYR A 1 305 ? 18.570 3.294 -26.691 1.00 96.31 305 TYR A N 1
ATOM 2308 C CA . TYR A 1 305 ? 19.949 3.651 -27.008 1.00 96.31 305 TYR A CA 1
ATOM 2309 C C . TYR A 1 305 ? 20.272 3.461 -28.497 1.00 96.31 305 TYR A C 1
ATOM 2311 O O . TYR A 1 305 ? 20.900 4.334 -29.079 1.00 96.31 305 TYR A O 1
ATOM 2319 N N . GLY A 1 306 ? 19.832 2.361 -29.120 1.00 94.81 306 GLY A N 1
ATOM 2320 C CA . GLY A 1 306 ? 20.066 2.117 -30.545 1.00 94.81 306 GLY A CA 1
ATOM 2321 C C . GLY A 1 306 ? 19.482 3.228 -31.416 1.00 94.81 306 GLY A C 1
ATOM 2322 O O . GLY A 1 306 ? 20.217 3.859 -32.168 1.00 94.81 306 GLY A O 1
ATOM 2323 N N . PHE A 1 307 ? 18.199 3.544 -31.213 1.00 96.12 307 PHE A N 1
ATOM 2324 C CA . PHE A 1 307 ? 17.519 4.632 -31.923 1.00 96.12 307 PHE A CA 1
ATOM 2325 C C . PHE A 1 307 ? 18.194 5.989 -31.716 1.00 96.12 307 PHE A C 1
ATOM 2327 O O . PHE A 1 307 ? 18.419 6.709 -32.682 1.00 96.12 307 PHE A O 1
ATOM 2334 N N . VAL A 1 308 ? 18.563 6.326 -30.477 1.00 95.75 308 VAL A N 1
ATOM 2335 C CA . VAL A 1 308 ? 19.244 7.593 -30.172 1.00 95.75 308 VAL A CA 1
ATOM 2336 C C . VAL A 1 308 ? 20.573 7.704 -30.928 1.00 95.75 308 VAL A C 1
ATOM 2338 O O . VAL A 1 308 ? 20.888 8.762 -31.471 1.00 95.75 308 VAL A O 1
ATOM 2341 N N . MET A 1 309 ? 21.350 6.617 -30.995 1.00 93.56 309 MET A N 1
ATOM 2342 C CA . MET A 1 309 ? 22.623 6.613 -31.722 1.00 93.56 309 MET A CA 1
ATOM 2343 C C . MET A 1 309 ? 22.427 6.679 -33.239 1.00 93.56 309 MET A C 1
ATOM 2345 O O . MET A 1 309 ? 23.147 7.420 -33.906 1.00 93.56 309 MET A O 1
ATOM 2349 N N . ASP A 1 310 ? 21.461 5.930 -33.774 1.00 93.94 310 ASP A N 1
ATOM 2350 C CA . ASP A 1 310 ? 21.194 5.843 -35.214 1.00 93.94 310 ASP A CA 1
ATOM 2351 C C . ASP A 1 310 ? 20.661 7.164 -35.784 1.00 93.94 310 ASP A C 1
ATOM 2353 O O . ASP A 1 310 ? 21.103 7.608 -36.846 1.00 93.94 310 ASP A O 1
ATOM 2357 N N . GLU A 1 311 ? 19.795 7.846 -35.031 1.00 93.81 311 GLU A N 1
ATOM 2358 C CA . GLU A 1 311 ? 19.240 9.158 -35.388 1.00 93.81 311 GLU A CA 1
ATOM 2359 C C . GLU A 1 311 ? 20.175 10.327 -35.038 1.00 93.81 311 GLU A C 1
ATOM 2361 O O . GLU A 1 311 ? 19.913 11.470 -35.417 1.00 93.81 311 GLU A O 1
ATOM 2366 N N . ARG A 1 312 ? 21.298 10.055 -34.354 1.00 92.44 312 ARG A N 1
ATOM 2367 C CA . ARG A 1 312 ? 22.273 11.065 -33.900 1.00 92.44 312 ARG A CA 1
ATOM 2368 C C . ARG A 1 312 ? 21.632 12.123 -32.992 1.00 92.44 312 ARG A C 1
ATOM 2370 O O . ARG A 1 312 ? 21.975 13.304 -33.063 1.00 92.44 312 ARG A O 1
ATOM 2377 N N . ASP A 1 313 ? 20.702 11.686 -32.150 1.00 94.00 313 ASP A N 1
ATOM 2378 C CA . ASP A 1 313 ? 19.894 12.540 -31.283 1.00 94.00 313 ASP A CA 1
ATOM 2379 C C . ASP A 1 313 ? 20.691 12.982 -30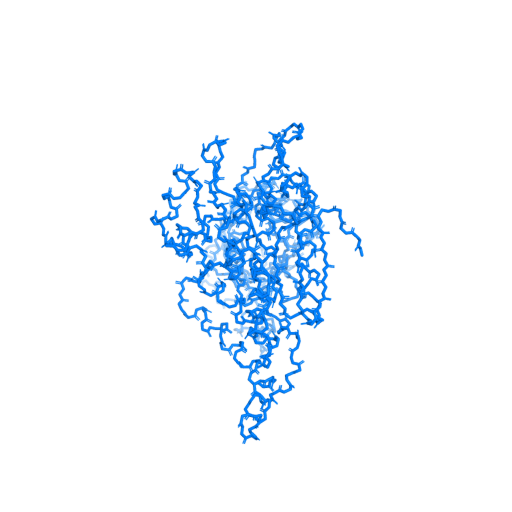.045 1.00 94.00 313 ASP A C 1
ATOM 2381 O O . ASP A 1 313 ? 20.825 12.244 -29.068 1.00 94.00 313 ASP A O 1
ATOM 2385 N N . GLU A 1 314 ? 21.249 14.195 -30.088 1.00 94.75 314 G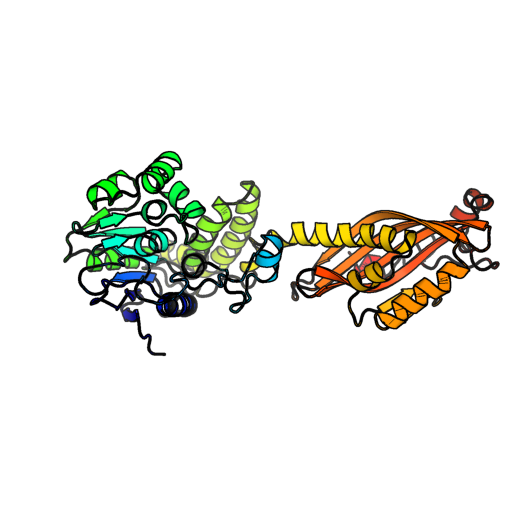LU A N 1
ATOM 2386 C CA . GLU A 1 314 ? 22.017 14.761 -28.973 1.00 94.75 314 GLU A CA 1
ATOM 2387 C C . GLU A 1 314 ? 21.185 14.872 -27.689 1.00 94.75 314 GLU A C 1
ATOM 2389 O O . GLU A 1 314 ? 21.663 14.502 -26.611 1.00 94.75 314 GLU A O 1
ATOM 2394 N N . ASP A 1 315 ? 19.947 15.356 -27.792 1.00 95.56 315 ASP A N 1
ATOM 2395 C CA . ASP A 1 315 ? 19.068 15.512 -26.634 1.00 95.56 315 ASP A CA 1
ATOM 2396 C C . ASP A 1 315 ? 18.730 14.135 -26.052 1.00 95.56 315 ASP A C 1
ATOM 2398 O O . ASP A 1 315 ? 18.827 13.925 -24.839 1.00 95.56 315 ASP A O 1
ATOM 2402 N N . GLY A 1 316 ? 18.470 13.153 -26.918 1.00 94.69 316 GLY A N 1
ATOM 2403 C CA . GLY A 1 316 ? 18.288 11.755 -26.542 1.00 94.69 316 GLY A CA 1
ATOM 2404 C C . GLY A 1 316 ? 19.475 11.177 -25.764 1.00 94.69 316 GLY A C 1
ATOM 2405 O O . GLY A 1 316 ? 19.270 10.499 -24.754 1.00 94.69 316 GLY A O 1
ATOM 2406 N N . ILE A 1 317 ? 20.724 11.485 -26.148 1.00 95.44 317 ILE A N 1
ATOM 2407 C CA . ILE A 1 317 ? 21.923 11.047 -25.401 1.00 95.44 317 ILE A CA 1
ATOM 2408 C C . ILE A 1 317 ? 21.878 11.582 -23.960 1.00 95.44 317 ILE A C 1
ATOM 2410 O O . ILE A 1 317 ? 22.149 10.842 -23.010 1.00 95.44 317 ILE A O 1
ATOM 2414 N N . ARG A 1 318 ? 21.484 12.847 -23.782 1.00 95.56 318 ARG A N 1
ATOM 2415 C CA . ARG A 1 318 ? 21.359 13.512 -22.470 1.00 95.56 318 ARG A CA 1
ATOM 2416 C C . ARG A 1 318 ? 20.221 12.946 -21.624 1.00 95.56 318 ARG A C 1
ATOM 2418 O O . ARG A 1 318 ? 20.271 13.001 -20.392 1.00 95.56 318 ARG A O 1
ATOM 2425 N N . GLU A 1 319 ? 19.201 12.381 -22.257 1.00 95.12 319 GLU A N 1
ATOM 2426 C CA . GLU A 1 319 ? 18.093 11.742 -21.553 1.00 95.12 319 GLU A CA 1
ATOM 2427 C C . GLU A 1 319 ? 18.418 10.332 -21.048 1.00 95.12 319 GLU A C 1
ATOM 2429 O O . GLU A 1 319 ? 17.950 9.960 -19.969 1.00 95.12 319 GLU A O 1
ATOM 2434 N N . ILE A 1 320 ? 19.211 9.555 -21.790 1.00 97.12 320 ILE A N 1
ATOM 2435 C CA . ILE A 1 320 ? 19.438 8.132 -21.482 1.00 97.12 320 ILE A CA 1
ATOM 2436 C C . ILE A 1 320 ? 20.627 7.875 -20.546 1.00 97.12 320 ILE A C 1
ATOM 2438 O O . ILE A 1 320 ? 20.682 6.815 -19.920 1.00 97.12 320 ILE A O 1
ATOM 2442 N N . PHE A 1 321 ? 21.562 8.817 -20.412 1.00 98.12 321 PHE A N 1
ATOM 2443 C CA . PHE A 1 321 ? 22.701 8.730 -19.489 1.00 98.12 321 PHE A CA 1
ATOM 2444 C C . PHE A 1 321 ? 22.482 9.582 -18.225 1.00 98.12 321 PHE A C 1
ATOM 2446 O O . PHE A 1 321 ? 21.771 10.592 -18.239 1.00 98.12 321 PHE A O 1
ATOM 2453 N N . CYS A 1 322 ? 23.090 9.169 -17.111 1.00 98.00 322 CYS A N 1
ATOM 2454 C CA . CYS A 1 322 ? 23.252 10.017 -15.927 1.00 98.00 322 CYS A CA 1
ATOM 2455 C C . CYS A 1 322 ? 24.218 11.176 -16.223 1.00 98.00 322 CYS A C 1
ATOM 2457 O O . CYS A 1 322 ? 25.091 11.071 -17.087 1.00 98.00 322 CYS A O 1
ATOM 2459 N N . ALA A 1 323 ? 24.098 12.281 -15.484 1.00 95.88 323 ALA A N 1
ATOM 2460 C CA . ALA A 1 323 ? 24.946 13.461 -15.699 1.00 95.88 323 ALA A CA 1
ATOM 2461 C C . ALA A 1 323 ? 26.447 13.183 -15.462 1.00 95.88 323 ALA A C 1
ATOM 2463 O O . ALA A 1 323 ? 27.302 13.742 -16.149 1.00 95.88 323 ALA A O 1
ATOM 2464 N N . ASP A 1 324 ? 26.755 12.296 -14.517 1.00 97.19 324 ASP A N 1
ATOM 2465 C CA . ASP A 1 324 ? 28.090 11.819 -14.127 1.00 97.19 324 ASP A CA 1
ATOM 2466 C C . ASP A 1 324 ? 28.466 10.476 -14.786 1.00 97.19 324 ASP A C 1
ATOM 2468 O O . ASP A 1 324 ? 29.412 9.826 -14.342 1.00 97.19 324 ASP A O 1
ATOM 2472 N N . ALA A 1 325 ? 27.724 10.031 -15.807 1.00 98.06 325 ALA A N 1
ATOM 2473 C CA . ALA A 1 325 ? 27.900 8.696 -16.364 1.00 98.06 325 ALA A CA 1
ATOM 2474 C C . ALA A 1 325 ? 29.275 8.486 -17.010 1.00 98.06 325 ALA A C 1
ATOM 2476 O O . ALA A 1 325 ? 29.902 9.423 -17.506 1.00 98.06 325 ALA A O 1
ATOM 2477 N N . THR A 1 326 ? 29.711 7.232 -17.089 1.00 98.00 326 THR A N 1
ATOM 2478 C CA . THR A 1 326 ? 30.926 6.838 -17.812 1.00 98.00 326 THR A CA 1
ATOM 2479 C C . THR A 1 326 ? 30.611 5.994 -19.043 1.00 98.00 326 THR A C 1
ATOM 2481 O O . THR A 1 326 ? 29.774 5.092 -19.006 1.00 98.00 326 THR A O 1
ATOM 2484 N N . LEU A 1 327 ? 31.323 6.253 -20.142 1.00 96.50 327 LEU A N 1
ATOM 2485 C CA . LEU A 1 327 ? 31.260 5.468 -21.376 1.00 96.50 327 LEU A CA 1
ATOM 2486 C C . LEU A 1 327 ? 32.662 5.033 -21.785 1.00 96.50 327 LEU A C 1
ATOM 2488 O O . LEU A 1 327 ? 33.545 5.862 -22.017 1.00 96.50 327 LEU A O 1
ATOM 2492 N N . ARG A 1 328 ? 32.865 3.723 -21.908 1.00 94.75 328 ARG A N 1
ATOM 2493 C CA . ARG A 1 328 ? 34.166 3.139 -22.235 1.00 94.75 328 ARG A CA 1
ATOM 2494 C C . ARG A 1 328 ? 34.029 2.014 -23.246 1.00 94.75 328 ARG A C 1
ATOM 2496 O O . ARG A 1 328 ? 32.996 1.353 -23.305 1.00 94.75 328 ARG A O 1
ATOM 2503 N N . SER A 1 329 ? 35.086 1.745 -23.998 1.00 90.31 329 SER A N 1
ATOM 2504 C CA . SER A 1 329 ? 35.241 0.499 -24.749 1.00 90.31 329 SER A CA 1
ATOM 2505 C C . SER A 1 329 ? 36.462 -0.261 -24.252 1.00 90.31 329 SER A C 1
ATOM 2507 O O . SER A 1 329 ? 37.420 0.329 -23.753 1.00 90.31 329 SER A O 1
ATOM 2509 N N . GLN A 1 330 ? 36.411 -1.585 -24.352 1.00 86.56 330 GLN A N 1
ATOM 2510 C CA . GLN A 1 330 ? 37.473 -2.462 -23.866 1.00 86.56 330 GLN A CA 1
ATOM 2511 C C . GLN A 1 330 ? 38.799 -2.239 -24.613 1.00 86.56 330 GLN A C 1
ATOM 2513 O O . GLN A 1 330 ? 39.857 -2.278 -23.987 1.00 86.56 330 GLN A O 1
ATOM 2518 N N . ASP A 1 331 ? 38.736 -1.922 -25.909 1.00 83.38 331 ASP A N 1
ATOM 2519 C CA . ASP A 1 331 ? 39.880 -1.507 -26.733 1.00 83.38 331 ASP A CA 1
ATOM 2520 C C . ASP A 1 331 ? 40.414 -0.090 -26.420 1.00 83.38 331 ASP A C 1
ATOM 2522 O O . ASP A 1 331 ? 41.399 0.349 -27.015 1.00 83.38 331 ASP A O 1
ATOM 2526 N N . GLY A 1 332 ? 39.775 0.646 -25.503 1.00 85.88 332 GLY A N 1
ATOM 2527 C CA . GLY A 1 332 ? 40.177 1.989 -25.077 1.00 85.88 332 GLY A CA 1
ATOM 2528 C C . GLY A 1 332 ? 39.851 3.114 -26.066 1.00 85.88 332 GLY A C 1
ATOM 2529 O O . GLY A 1 332 ? 40.216 4.263 -25.824 1.00 85.88 332 GLY A O 1
ATOM 2530 N N . VAL A 1 333 ? 39.165 2.821 -27.175 1.00 83.44 333 VAL A N 1
ATOM 2531 C CA . VAL A 1 333 ? 38.796 3.813 -28.204 1.00 83.44 333 VAL A CA 1
ATOM 2532 C C . VAL A 1 333 ? 37.708 4.780 -27.724 1.00 83.44 333 VAL A C 1
ATOM 2534 O O . VAL A 1 333 ? 37.656 5.932 -28.174 1.00 83.44 333 VAL A O 1
ATOM 2537 N N . PHE A 1 334 ? 36.855 4.330 -26.809 1.00 85.81 334 PHE A N 1
ATOM 2538 C CA . PHE A 1 334 ? 35.925 5.146 -26.042 1.00 85.81 334 PHE A CA 1
ATOM 2539 C C . PHE A 1 334 ? 36.427 5.249 -24.604 1.00 85.81 334 PHE A C 1
ATOM 2541 O O . PHE A 1 334 ? 36.678 4.235 -23.949 1.00 85.81 334 PHE A O 1
ATOM 2548 N N . ALA A 1 335 ? 36.542 6.482 -24.119 1.00 93.19 335 ALA A N 1
ATOM 2549 C CA . ALA A 1 335 ? 36.859 6.808 -22.737 1.00 93.19 335 ALA A CA 1
ATOM 2550 C C . ALA A 1 335 ? 36.336 8.220 -22.444 1.00 93.19 335 ALA A C 1
ATOM 2552 O O . ALA A 1 335 ? 37.038 9.200 -22.671 1.00 93.19 335 ALA A O 1
ATOM 2553 N N . ALA A 1 336 ? 35.085 8.307 -22.002 1.00 96.19 336 ALA A N 1
ATOM 2554 C CA . ALA A 1 336 ? 34.413 9.560 -21.678 1.00 96.19 336 ALA A CA 1
ATOM 2555 C C . ALA A 1 336 ? 33.799 9.487 -20.279 1.00 96.19 336 ALA A C 1
ATOM 2557 O O . ALA A 1 336 ? 33.254 8.445 -19.889 1.00 96.19 336 ALA A O 1
ATOM 2558 N N . SER A 1 337 ? 33.882 10.590 -19.538 1.00 97.19 337 SER A N 1
ATOM 2559 C CA . SER A 1 337 ? 33.308 10.720 -18.203 1.00 97.19 337 SER A CA 1
ATOM 2560 C C . SER A 1 337 ? 32.488 12.001 -18.099 1.00 97.19 337 SER A C 1
ATOM 2562 O O . SER A 1 337 ? 32.984 13.101 -18.318 1.00 97.19 337 SER A O 1
ATOM 2564 N N . GLY A 1 338 ? 31.231 11.864 -17.697 1.00 97.50 338 GLY A N 1
ATOM 2565 C CA . GLY A 1 338 ? 30.267 12.954 -17.667 1.00 97.50 338 GLY A CA 1
ATOM 2566 C C . GLY A 1 338 ? 29.571 13.167 -19.010 1.00 97.50 338 GLY A C 1
ATOM 2567 O O . GLY A 1 338 ? 30.099 12.868 -20.085 1.00 97.50 338 GLY A O 1
ATOM 2568 N N . ILE A 1 339 ? 28.350 13.695 -18.940 1.00 96.38 339 ILE A N 1
ATOM 2569 C CA . ILE A 1 339 ? 27.447 13.727 -20.092 1.00 96.38 339 ILE A CA 1
ATOM 2570 C C . ILE A 1 339 ? 27.985 14.539 -21.280 1.00 96.38 339 ILE A C 1
ATOM 2572 O O . ILE A 1 339 ? 27.850 14.107 -22.422 1.00 96.38 339 ILE A O 1
ATOM 2576 N N . GLU A 1 340 ? 28.657 15.667 -21.034 1.00 97.00 340 GLU A N 1
ATOM 2577 C CA . GLU A 1 340 ? 29.206 16.506 -22.112 1.00 97.00 340 GLU A CA 1
ATOM 2578 C C . GLU A 1 340 ? 30.326 15.804 -22.888 1.00 97.00 340 GLU A C 1
ATOM 2580 O O . GLU A 1 340 ? 30.400 15.904 -24.116 1.00 97.00 340 GLU A O 1
ATOM 2585 N N . GLU A 1 341 ? 31.190 15.058 -22.193 1.00 96.62 341 GLU A N 1
ATOM 2586 C CA . GLU A 1 341 ? 32.248 14.284 -22.842 1.00 96.62 341 GLU A CA 1
ATOM 2587 C C . GLU A 1 341 ? 31.666 13.119 -23.643 1.00 96.62 341 GLU A C 1
ATOM 2589 O O . GLU A 1 341 ? 32.147 12.823 -24.739 1.00 96.62 341 GLU A O 1
ATOM 2594 N N . ILE A 1 342 ? 30.612 12.478 -23.128 1.00 96.19 342 ILE A N 1
ATOM 2595 C CA . ILE A 1 342 ? 29.901 11.398 -23.822 1.00 96.19 342 ILE A CA 1
ATOM 2596 C C . ILE A 1 342 ? 29.285 11.918 -25.124 1.00 96.19 342 ILE A C 1
ATOM 2598 O O . ILE A 1 342 ? 29.525 11.339 -26.186 1.00 96.19 342 ILE A O 1
ATOM 2602 N N . VAL A 1 343 ? 28.548 13.030 -25.061 1.00 95.19 343 VAL A N 1
ATOM 2603 C CA . VAL A 1 343 ? 27.950 13.682 -26.236 1.00 95.19 343 VAL A CA 1
ATOM 2604 C C . VAL A 1 343 ? 29.033 14.049 -27.252 1.00 95.19 343 VAL A C 1
ATOM 2606 O O . VAL A 1 343 ? 28.953 13.651 -28.415 1.00 95.19 343 VAL A O 1
ATOM 2609 N N . THR A 1 344 ? 30.098 14.720 -26.804 1.00 93.62 344 THR A N 1
ATOM 2610 C CA . THR A 1 344 ? 31.232 15.102 -27.662 1.00 93.62 344 THR A CA 1
ATOM 2611 C C . THR A 1 344 ? 31.869 13.882 -28.330 1.00 93.62 344 THR A C 1
ATOM 2613 O O . THR A 1 344 ? 32.192 13.913 -29.520 1.00 93.62 344 THR A O 1
ATOM 2616 N N . THR A 1 345 ? 32.021 12.786 -27.584 1.00 91.38 345 THR A N 1
ATOM 2617 C CA . THR A 1 345 ? 32.599 11.537 -28.086 1.00 91.38 345 THR A CA 1
ATOM 2618 C C . THR A 1 345 ? 31.741 10.926 -29.190 1.00 91.38 345 THR A C 1
ATOM 2620 O O . THR A 1 345 ? 32.290 10.553 -30.225 1.00 91.38 345 THR A O 1
ATOM 2623 N N . TYR A 1 346 ? 30.417 10.846 -29.029 1.00 89.75 346 TYR A N 1
ATOM 2624 C CA . TYR A 1 346 ? 29.540 10.319 -30.083 1.00 89.75 346 TYR A CA 1
ATOM 2625 C C . TYR A 1 346 ? 29.513 11.222 -31.317 1.00 89.75 346 TYR A C 1
ATOM 2627 O O . TYR A 1 346 ? 29.765 10.746 -32.429 1.00 89.75 346 TYR A O 1
ATOM 2635 N N . LEU A 1 347 ? 29.313 12.530 -31.128 1.00 87.44 347 LEU A N 1
ATOM 2636 C CA . LEU A 1 347 ? 29.256 13.496 -32.228 1.00 87.44 347 LEU A CA 1
ATOM 2637 C C . LEU A 1 347 ? 30.554 13.514 -33.047 1.00 87.44 347 LEU A C 1
ATOM 2639 O O . LEU A 1 347 ? 30.515 13.493 -34.278 1.00 87.44 347 LEU A O 1
ATOM 2643 N N . GLY A 1 348 ? 31.713 13.462 -32.382 1.00 86.62 348 GLY A N 1
ATOM 2644 C CA . GLY A 1 348 ? 33.014 13.406 -33.051 1.00 86.62 348 GLY A CA 1
ATOM 2645 C C . GLY A 1 348 ? 33.229 12.137 -33.886 1.00 86.62 348 GLY A C 1
ATOM 2646 O O . GLY A 1 348 ? 34.017 12.140 -34.834 1.00 86.62 348 GLY A O 1
ATOM 2647 N N . ARG A 1 349 ? 32.523 11.043 -33.577 1.00 82.12 349 ARG A N 1
ATOM 2648 C CA . ARG A 1 349 ? 32.633 9.764 -34.296 1.00 82.12 349 ARG A CA 1
ATOM 2649 C C . ARG A 1 349 ? 31.700 9.678 -35.502 1.00 82.12 349 ARG A C 1
ATOM 2651 O O . ARG A 1 349 ? 32.052 8.977 -36.451 1.00 82.12 349 ARG A O 1
ATOM 2658 N N . PHE A 1 350 ? 30.595 10.424 -35.531 1.00 79.25 350 PHE A N 1
ATOM 2659 C CA . PHE A 1 350 ? 29.675 10.467 -36.680 1.00 79.25 350 PHE A CA 1
ATOM 2660 C C . PHE A 1 350 ? 30.306 11.014 -37.970 1.00 79.25 350 PHE A C 1
ATOM 2662 O O . PHE A 1 350 ? 29.756 10.833 -39.051 1.00 79.25 350 PHE A O 1
ATOM 2669 N N . ALA A 1 351 ? 31.485 11.638 -37.898 1.00 75.06 351 ALA A N 1
ATOM 2670 C CA . ALA A 1 351 ? 32.255 11.976 -39.094 1.00 75.06 351 ALA A CA 1
ATOM 2671 C C . ALA A 1 351 ? 32.857 10.733 -39.786 1.00 75.06 351 ALA A C 1
ATOM 2673 O O . ALA A 1 351 ? 32.937 10.685 -41.010 1.00 75.06 351 ALA A O 1
ATOM 2674 N N . ALA A 1 352 ? 33.274 9.726 -39.010 1.00 80.19 352 ALA A N 1
ATOM 2675 C CA . ALA A 1 352 ? 33.843 8.473 -39.520 1.00 80.19 352 ALA A CA 1
ATOM 2676 C C . ALA A 1 352 ? 32.788 7.365 -39.693 1.00 80.19 352 ALA A C 1
ATOM 2678 O O . ALA A 1 352 ? 33.001 6.415 -40.452 1.00 80.19 352 ALA A O 1
ATOM 2679 N N . LEU A 1 353 ? 31.668 7.479 -38.974 1.00 84.56 353 LEU A N 1
ATOM 2680 C CA . LEU A 1 353 ? 30.521 6.578 -39.023 1.00 84.56 353 LEU A CA 1
ATOM 2681 C C . LEU A 1 353 ? 29.420 7.212 -39.888 1.00 84.56 353 LEU A C 1
ATOM 2683 O O . LEU A 1 353 ? 28.842 8.232 -39.527 1.00 84.56 353 LEU A O 1
ATOM 2687 N N . GLY A 1 354 ? 29.145 6.615 -41.046 1.00 85.12 354 GLY A N 1
ATOM 2688 C CA . GLY A 1 354 ? 27.986 6.919 -41.884 1.00 85.12 354 GLY A CA 1
ATOM 2689 C C . GLY A 1 354 ? 26.675 6.471 -41.216 1.00 85.12 354 GLY A C 1
ATOM 2690 O O . GLY A 1 354 ? 26.517 6.650 -40.009 1.00 85.12 354 GLY A O 1
ATOM 2691 N N . PRO A 1 355 ? 25.712 5.913 -41.967 1.00 87.88 355 PRO A N 1
ATOM 2692 C CA . PRO A 1 355 ? 24.531 5.302 -41.365 1.00 87.88 355 PRO A CA 1
ATOM 2693 C C . PRO A 1 355 ? 24.904 4.149 -40.425 1.00 87.88 355 PRO A C 1
ATOM 2695 O O . PRO A 1 355 ? 25.809 3.361 -40.735 1.00 87.88 355 PRO A O 1
ATOM 2698 N N . THR A 1 356 ? 24.192 4.058 -39.306 1.00 93.19 356 THR A N 1
ATOM 2699 C CA . THR A 1 356 ? 24.241 2.933 -38.370 1.00 93.19 356 THR A CA 1
ATOM 2700 C C . THR A 1 356 ? 22.832 2.404 -38.146 1.00 93.19 356 THR A C 1
ATOM 2702 O O . THR A 1 356 ? 21.880 3.174 -38.205 1.00 93.19 356 THR A O 1
ATOM 2705 N N . ASN A 1 357 ? 22.710 1.096 -37.928 1.00 95.31 357 ASN A N 1
ATOM 2706 C CA . ASN A 1 357 ? 21.473 0.457 -37.488 1.00 95.31 357 ASN A CA 1
ATOM 2707 C C . ASN A 1 357 ? 21.808 -0.500 -36.343 1.00 95.31 357 ASN A C 1
ATOM 2709 O O . ASN A 1 357 ? 22.505 -1.497 -36.561 1.00 95.31 357 ASN A O 1
ATOM 2713 N N . HIS A 1 358 ? 21.340 -0.204 -35.135 1.00 96.06 358 HIS A N 1
ATOM 2714 C CA . HIS A 1 358 ? 21.558 -1.025 -33.949 1.00 96.06 358 HIS A CA 1
ATOM 2715 C C . HIS A 1 358 ? 20.394 -1.986 -33.702 1.00 96.06 358 HIS A C 1
ATOM 2717 O O . HIS A 1 358 ? 19.221 -1.622 -33.732 1.00 96.06 358 HIS A O 1
ATOM 2723 N N . PHE A 1 359 ? 20.731 -3.221 -33.341 1.00 95.50 359 PHE A N 1
ATOM 2724 C CA . PHE A 1 359 ? 19.771 -4.267 -33.017 1.00 95.50 359 PHE A CA 1
ATOM 2725 C C . PHE A 1 359 ? 20.129 -4.918 -31.682 1.00 95.50 359 PHE A C 1
ATOM 2727 O O . PHE A 1 359 ? 21.169 -5.569 -31.529 1.00 95.50 359 PHE A O 1
ATOM 2734 N N . SER A 1 360 ? 19.233 -4.766 -30.711 1.00 93.00 360 SER A N 1
ATOM 2735 C CA . SER A 1 360 ? 19.336 -5.395 -29.394 1.00 93.00 360 SER A CA 1
ATOM 2736 C C . SER A 1 360 ? 18.692 -6.781 -29.410 1.00 93.00 360 SER A C 1
ATOM 2738 O O . SER A 1 360 ? 17.591 -6.942 -29.928 1.00 93.00 360 SER A O 1
ATOM 2740 N N . HIS A 1 361 ? 19.360 -7.779 -28.825 1.00 90.31 361 HIS A N 1
ATOM 2741 C CA . HIS A 1 361 ? 18.886 -9.169 -28.809 1.00 90.31 361 HIS A CA 1
ATOM 2742 C C . HIS A 1 361 ? 18.398 -9.602 -27.431 1.00 90.31 361 HIS A C 1
ATOM 2744 O O . HIS A 1 361 ? 17.218 -9.856 -27.219 1.00 90.31 361 HIS A O 1
ATOM 2750 N N . GLY A 1 362 ? 19.332 -9.726 -26.488 1.00 88.31 362 GLY A N 1
ATOM 2751 C CA . GLY A 1 362 ? 19.082 -10.303 -25.173 1.00 88.31 362 GLY A CA 1
ATOM 2752 C C . GLY A 1 362 ? 19.674 -9.427 -24.089 1.00 88.31 362 GLY A C 1
ATOM 2753 O O . GLY A 1 362 ? 20.810 -8.973 -24.218 1.00 88.31 362 GLY A O 1
ATOM 2754 N N . HIS A 1 363 ? 18.906 -9.208 -23.024 1.00 93.00 363 HIS A N 1
ATOM 2755 C CA . HIS A 1 363 ? 19.280 -8.308 -21.944 1.00 93.00 363 HIS A CA 1
ATOM 2756 C C . HIS A 1 363 ? 19.059 -8.979 -20.584 1.00 93.00 363 HIS A C 1
ATOM 2758 O O . HIS A 1 363 ? 17.925 -9.177 -20.141 1.00 93.00 363 HIS A O 1
ATOM 2764 N N . LEU A 1 364 ? 20.157 -9.349 -19.928 1.00 90.19 364 LEU A N 1
ATOM 2765 C CA . LEU A 1 364 ? 20.138 -9.926 -18.589 1.00 90.19 364 LEU A CA 1
ATOM 2766 C C . LEU A 1 364 ? 20.327 -8.812 -17.557 1.00 90.19 364 LEU A C 1
ATOM 2768 O O . LEU A 1 364 ? 21.331 -8.111 -17.604 1.00 90.19 364 LEU A O 1
ATOM 2772 N N . ILE A 1 365 ? 19.388 -8.663 -16.619 1.00 92.00 365 ILE A N 1
ATOM 2773 C CA . ILE A 1 365 ? 19.360 -7.550 -15.651 1.00 92.00 365 ILE A CA 1
ATOM 2774 C C . ILE A 1 365 ? 19.315 -8.093 -14.222 1.00 92.00 365 ILE A C 1
ATOM 2776 O O . ILE A 1 365 ? 18.485 -8.957 -13.908 1.00 92.00 365 ILE A O 1
ATOM 2780 N N . ARG A 1 366 ? 20.172 -7.557 -13.351 1.00 87.06 366 ARG A N 1
ATOM 2781 C CA . ARG A 1 366 ? 20.222 -7.851 -11.914 1.00 87.06 366 ARG A CA 1
ATOM 2782 C C . ARG A 1 366 ? 20.085 -6.556 -11.121 1.00 87.06 366 ARG A C 1
ATOM 2784 O O . ARG A 1 366 ? 20.927 -5.670 -11.233 1.00 87.06 366 ARG A O 1
ATOM 2791 N N . PHE A 1 367 ? 19.028 -6.471 -10.326 1.00 85.94 367 PHE A N 1
ATOM 2792 C CA . PHE A 1 367 ? 18.817 -5.369 -9.390 1.00 85.94 367 PHE A CA 1
ATOM 2793 C C . PHE A 1 367 ? 19.694 -5.549 -8.158 1.00 85.94 367 PHE A C 1
ATOM 2795 O O . PHE A 1 367 ? 19.853 -6.678 -7.680 1.00 85.94 367 PHE A O 1
ATOM 2802 N N . ASP A 1 368 ? 20.219 -4.444 -7.642 1.00 79.88 368 ASP A N 1
ATOM 2803 C CA . ASP A 1 368 ? 20.924 -4.438 -6.369 1.00 79.88 368 ASP A CA 1
ATOM 2804 C C . ASP A 1 368 ? 19.940 -4.853 -5.245 1.00 79.88 368 ASP A C 1
ATOM 2806 O O . ASP A 1 368 ? 18.767 -4.459 -5.254 1.00 79.88 368 ASP A O 1
ATOM 2810 N N . PRO A 1 369 ? 20.327 -5.754 -4.325 1.00 68.56 369 PRO A N 1
ATOM 2811 C CA . PRO A 1 369 ? 19.464 -6.148 -3.213 1.00 68.56 369 PRO A CA 1
ATOM 2812 C C . PRO A 1 369 ? 19.373 -5.076 -2.118 1.00 68.56 369 PRO A C 1
ATOM 2814 O O . PRO A 1 369 ? 18.446 -5.121 -1.317 1.00 68.56 369 PRO A O 1
ATOM 2817 N N . THR A 1 370 ? 20.321 -4.139 -2.077 1.00 71.12 370 THR A N 1
ATOM 2818 C CA . THR A 1 370 ? 20.458 -3.110 -1.035 1.00 71.12 370 THR A CA 1
ATOM 2819 C C . THR A 1 370 ? 20.106 -1.702 -1.508 1.00 71.12 370 THR A C 1
ATOM 2821 O O . THR A 1 370 ? 19.861 -0.835 -0.674 1.00 71.12 370 THR A O 1
ATOM 2824 N N . ASP A 1 371 ? 20.041 -1.480 -2.822 1.00 77.06 371 ASP A N 1
ATOM 2825 C CA . ASP A 1 371 ? 19.719 -0.188 -3.429 1.00 77.06 371 ASP A CA 1
ATOM 2826 C C . ASP A 1 371 ? 18.607 -0.348 -4.492 1.00 77.06 371 ASP A C 1
ATOM 2828 O O . ASP A 1 371 ? 18.848 -0.919 -5.560 1.00 77.06 371 ASP A O 1
ATOM 2832 N N . PRO A 1 372 ? 17.372 0.128 -4.231 1.00 74.56 372 PRO A N 1
ATOM 2833 C CA . PRO A 1 372 ? 16.246 -0.029 -5.157 1.00 74.56 372 PRO A CA 1
ATOM 2834 C C . PRO A 1 372 ? 16.401 0.773 -6.461 1.00 74.56 372 PRO A C 1
ATOM 2836 O O . PRO A 1 372 ? 15.697 0.497 -7.437 1.00 74.56 372 PRO A O 1
ATOM 2839 N N . ASP A 1 373 ? 17.325 1.732 -6.497 1.00 86.50 373 ASP A N 1
ATOM 2840 C CA . ASP A 1 373 ? 17.573 2.611 -7.637 1.00 86.50 373 ASP A CA 1
ATOM 2841 C C . ASP A 1 373 ? 18.828 2.215 -8.417 1.00 86.50 373 ASP A C 1
ATOM 2843 O O . ASP A 1 373 ? 19.294 2.966 -9.279 1.00 86.50 373 ASP A O 1
ATOM 2847 N N . ARG A 1 374 ? 19.354 1.008 -8.173 1.00 92.81 374 ARG A N 1
ATOM 2848 C CA . ARG A 1 374 ? 20.544 0.489 -8.844 1.00 92.81 374 ARG A CA 1
ATOM 2849 C C . ARG A 1 374 ? 20.327 -0.885 -9.469 1.00 92.81 374 ARG A C 1
ATOM 2851 O O . ARG A 1 374 ? 19.743 -1.800 -8.886 1.00 92.81 374 ARG A O 1
ATOM 2858 N N . ALA A 1 375 ? 20.866 -1.057 -10.671 1.00 93.56 375 ALA A N 1
ATOM 2859 C CA . ALA A 1 375 ? 20.910 -2.346 -11.349 1.00 93.56 375 ALA A CA 1
ATOM 2860 C C . ALA A 1 375 ? 22.188 -2.501 -12.179 1.00 93.56 375 ALA A C 1
ATOM 2862 O O . ALA A 1 375 ? 22.890 -1.539 -12.480 1.00 93.56 375 ALA A O 1
ATOM 2863 N N . THR A 1 376 ? 22.482 -3.733 -12.574 1.00 94.50 376 THR A N 1
ATOM 2864 C CA . THR A 1 376 ? 23.538 -4.066 -13.534 1.00 94.50 376 THR A CA 1
ATOM 2865 C C . THR A 1 376 ? 22.955 -4.891 -14.668 1.00 94.50 376 THR A C 1
ATOM 2867 O O . THR A 1 376 ? 21.986 -5.633 -14.465 1.00 94.50 376 THR A O 1
ATOM 2870 N N . GLY A 1 377 ? 23.537 -4.780 -15.860 1.00 92.50 377 GLY A N 1
ATOM 2871 C CA . GLY A 1 377 ? 23.060 -5.523 -17.016 1.00 92.50 377 GLY A CA 1
ATOM 2872 C C . GLY A 1 377 ? 24.136 -6.009 -17.962 1.00 92.50 377 GLY A C 1
ATOM 2873 O O . GLY A 1 377 ? 25.257 -5.497 -18.014 1.00 92.50 377 GLY A O 1
ATOM 2874 N N . LEU A 1 378 ? 23.742 -7.034 -18.713 1.00 91.94 378 LEU A N 1
ATOM 2875 C CA . LEU A 1 378 ? 24.450 -7.534 -19.874 1.00 91.94 378 LEU A CA 1
ATOM 2876 C C . LEU A 1 378 ? 23.537 -7.523 -21.078 1.00 91.94 378 LEU A C 1
ATOM 2878 O O . LEU A 1 378 ? 22.549 -8.261 -21.117 1.00 91.94 378 LEU A O 1
ATOM 2882 N N . LEU A 1 379 ? 23.912 -6.720 -22.065 1.00 93.44 379 LEU A N 1
ATOM 2883 C CA . LEU A 1 379 ? 23.180 -6.583 -23.309 1.00 93.44 379 LEU A CA 1
ATOM 2884 C C . LEU A 1 379 ? 23.991 -7.182 -24.458 1.00 93.44 379 LEU A C 1
ATOM 2886 O O . LEU A 1 379 ? 25.119 -6.772 -24.744 1.00 93.44 379 LEU A O 1
ATOM 2890 N N . ALA A 1 380 ? 23.387 -8.159 -25.125 1.00 92.50 380 ALA A N 1
ATOM 2891 C CA . ALA A 1 380 ? 23.838 -8.697 -26.394 1.00 92.50 380 ALA A CA 1
ATOM 2892 C C . ALA A 1 380 ? 23.185 -7.922 -27.538 1.00 92.50 380 ALA A C 1
ATOM 2894 O O . ALA A 1 380 ? 21.961 -7.795 -27.584 1.00 92.50 380 ALA A O 1
ATOM 2895 N N . SER A 1 381 ? 23.993 -7.436 -28.473 1.00 94.56 381 SER A N 1
ATOM 2896 C CA . SER A 1 381 ? 23.511 -6.666 -29.617 1.00 94.56 381 SER A CA 1
ATOM 2897 C C . SER A 1 381 ? 24.436 -6.824 -30.820 1.00 94.56 381 SER A C 1
ATOM 2899 O O . SER A 1 381 ? 25.496 -7.458 -30.749 1.00 94.56 381 SER A O 1
ATOM 2901 N N . HIS A 1 382 ? 24.016 -6.252 -31.936 1.00 95.50 382 HIS A N 1
ATOM 2902 C CA . HIS A 1 382 ? 24.871 -6.002 -33.081 1.00 95.50 382 HIS A CA 1
ATOM 2903 C C . HIS A 1 382 ? 24.494 -4.671 -33.724 1.00 95.50 382 HIS A C 1
ATOM 2905 O O . HIS A 1 382 ? 23.425 -4.126 -33.445 1.00 95.50 382 HIS A O 1
ATOM 2911 N N . ALA A 1 383 ? 25.364 -4.171 -34.593 1.00 95.44 383 ALA A N 1
ATOM 2912 C CA . ALA A 1 383 ? 25.041 -3.063 -35.470 1.00 95.44 383 ALA A CA 1
ATOM 2913 C C . ALA A 1 383 ? 25.566 -3.304 -36.885 1.00 95.44 383 ALA A C 1
ATOM 2915 O O . ALA A 1 383 ? 26.581 -3.978 -37.098 1.00 95.44 383 ALA A O 1
ATOM 2916 N N . GLU A 1 384 ? 24.853 -2.740 -37.847 1.00 96.38 384 GLU A N 1
ATOM 2917 C CA . GLU A 1 384 ? 25.298 -2.564 -39.224 1.00 96.38 384 GLU A CA 1
ATOM 2918 C C . GLU A 1 384 ? 25.789 -1.126 -39.356 1.00 96.38 384 GLU A C 1
ATOM 2920 O O . GLU A 1 384 ? 25.094 -0.194 -38.954 1.00 96.38 384 GLU A O 1
ATOM 2925 N N . VAL A 1 385 ? 27.009 -0.931 -39.849 1.00 93.88 385 VAL A N 1
ATOM 2926 C CA . VAL A 1 385 ? 27.685 0.368 -39.780 1.00 93.88 385 VAL A CA 1
ATOM 2927 C C . VAL A 1 385 ? 28.405 0.648 -41.087 1.00 93.88 385 VAL A C 1
ATOM 2929 O O . VAL A 1 385 ? 29.198 -0.166 -41.548 1.00 93.88 385 VAL A O 1
ATOM 2932 N N . SER A 1 386 ? 28.215 1.833 -41.660 1.00 92.94 386 SER A N 1
ATOM 2933 C CA . SER A 1 386 ? 29.128 2.344 -42.687 1.00 92.94 386 SER A CA 1
ATOM 2934 C C . SER A 1 386 ? 30.298 3.056 -42.014 1.00 92.94 386 SER A C 1
ATOM 2936 O O . SER A 1 386 ? 30.095 4.073 -41.359 1.00 92.94 386 SER A O 1
ATOM 2938 N N . ARG A 1 387 ? 31.535 2.591 -42.190 1.00 91.38 387 ARG A N 1
ATOM 2939 C CA . ARG A 1 387 ? 32.735 3.234 -41.632 1.00 91.38 387 ARG A CA 1
ATOM 2940 C C . ARG A 1 387 ? 33.694 3.610 -42.749 1.00 91.38 387 ARG A C 1
ATOM 2942 O O . ARG A 1 387 ? 34.151 2.740 -43.479 1.00 91.38 387 ARG A O 1
ATOM 2949 N N . ASN A 1 388 ? 33.999 4.901 -42.894 1.00 90.31 388 ASN A N 1
ATOM 2950 C CA . ASN A 1 388 ? 34.855 5.419 -43.976 1.00 90.31 388 ASN A CA 1
ATOM 2951 C C . ASN A 1 388 ? 34.458 4.908 -45.384 1.00 90.31 388 ASN A C 1
ATOM 2953 O O . ASN A 1 388 ? 35.317 4.652 -46.223 1.00 90.31 388 ASN A O 1
ATOM 2957 N N . GLY A 1 389 ? 33.155 4.730 -45.634 1.00 89.38 389 GLY A N 1
ATOM 2958 C CA . GLY A 1 389 ? 32.620 4.218 -46.903 1.00 89.38 389 GLY A CA 1
ATOM 2959 C C . GLY A 1 389 ? 32.625 2.691 -47.058 1.00 89.38 389 GLY A C 1
ATOM 2960 O O . GLY A 1 389 ? 32.175 2.200 -48.089 1.00 89.38 389 GLY A O 1
ATOM 2961 N N . VAL A 1 390 ? 33.088 1.940 -46.055 1.00 92.94 390 VAL A N 1
ATOM 2962 C CA . VAL A 1 390 ? 33.044 0.471 -46.028 1.00 92.94 390 VAL A CA 1
ATOM 2963 C C . VAL A 1 390 ? 31.855 0.014 -45.188 1.00 92.94 390 VAL A C 1
ATOM 2965 O O . VAL A 1 390 ? 31.671 0.479 -44.063 1.00 92.94 390 VAL A O 1
ATOM 2968 N N . ALA A 1 391 ? 31.043 -0.894 -45.728 1.00 95.19 391 ALA A N 1
ATOM 2969 C CA . ALA A 1 391 ? 29.946 -1.507 -44.990 1.00 95.19 391 ALA A CA 1
ATOM 2970 C C . ALA A 1 391 ? 30.491 -2.577 -44.033 1.00 95.19 391 ALA A C 1
ATOM 2972 O O . ALA A 1 391 ? 31.194 -3.499 -44.451 1.00 95.19 391 ALA A O 1
ATOM 2973 N N . MET A 1 392 ? 30.127 -2.471 -42.759 1.00 95.75 392 MET A N 1
ATOM 2974 C CA . MET A 1 392 ? 30.636 -3.299 -41.673 1.00 95.75 392 MET A CA 1
ATOM 2975 C C . MET A 1 392 ? 29.497 -3.945 -40.885 1.00 95.75 392 MET A C 1
ATOM 2977 O O . MET A 1 392 ? 28.446 -3.338 -40.669 1.00 95.75 392 MET A O 1
ATOM 2981 N N . GLN A 1 393 ? 29.769 -5.132 -40.356 1.00 95.69 393 GLN A N 1
ATOM 2982 C CA . GLN A 1 393 ? 28.980 -5.786 -39.325 1.00 95.69 393 GLN A CA 1
ATOM 2983 C C . GLN A 1 393 ? 29.779 -5.808 -38.020 1.00 95.69 393 GLN A C 1
ATOM 2985 O O . GLN A 1 393 ? 30.925 -6.266 -37.982 1.00 95.69 393 GLN A O 1
ATOM 2990 N N . VAL A 1 394 ? 29.159 -5.363 -36.929 1.00 93.38 394 VAL A N 1
ATOM 2991 C CA . VAL A 1 394 ? 29.757 -5.405 -35.594 1.00 93.38 394 VAL A CA 1
ATOM 2992 C C . VAL A 1 394 ? 28.852 -6.148 -34.621 1.00 93.38 394 VAL A C 1
ATOM 2994 O O . VAL A 1 394 ? 27.668 -5.843 -34.516 1.00 93.38 394 VAL A O 1
ATOM 2997 N N . ALA A 1 395 ? 29.400 -7.121 -33.896 1.00 92.44 395 ALA A N 1
ATOM 2998 C CA . ALA A 1 395 ? 28.719 -7.741 -32.762 1.00 92.44 395 ALA A CA 1
ATOM 2999 C C . ALA A 1 395 ? 29.241 -7.149 -31.458 1.00 92.44 395 ALA A C 1
ATOM 3001 O O . ALA A 1 395 ? 30.447 -7.136 -31.202 1.00 92.44 395 ALA A O 1
ATOM 3002 N N . LEU A 1 396 ? 28.312 -6.686 -30.627 1.00 91.06 396 LEU A N 1
ATOM 3003 C CA . LEU A 1 396 ? 28.594 -5.930 -29.418 1.00 91.06 396 LEU A CA 1
ATOM 3004 C C . LEU A 1 396 ? 28.114 -6.678 -28.174 1.00 91.06 396 LEU A C 1
ATOM 3006 O O . LEU A 1 396 ? 27.098 -7.393 -28.152 1.00 91.06 396 LEU A O 1
ATOM 3010 N N . ARG A 1 397 ? 28.857 -6.465 -27.096 1.00 90.12 397 ARG A N 1
ATOM 3011 C CA . ARG A 1 397 ? 28.433 -6.747 -25.731 1.00 90.12 397 ARG A CA 1
ATOM 3012 C C . ARG A 1 397 ? 28.571 -5.471 -24.923 1.00 90.12 397 ARG A C 1
ATOM 3014 O O . ARG A 1 397 ? 29.611 -4.818 -24.978 1.00 90.12 397 ARG A O 1
ATOM 3021 N N . TYR A 1 398 ? 27.524 -5.137 -24.183 1.00 92.88 398 TYR A N 1
ATOM 3022 C CA . TYR A 1 398 ? 27.561 -4.047 -23.219 1.00 92.88 398 TYR A CA 1
ATOM 3023 C C . TYR A 1 398 ? 27.503 -4.615 -21.812 1.00 92.88 398 TYR A C 1
ATOM 3025 O O . TYR A 1 398 ? 26.675 -5.483 -21.519 1.00 92.88 398 TYR A O 1
ATOM 3033 N N . LYS A 1 399 ? 28.381 -4.103 -20.955 1.00 92.06 399 LYS A N 1
ATOM 3034 C CA . LYS A 1 399 ? 28.283 -4.230 -19.508 1.00 92.06 399 LYS A CA 1
ATOM 3035 C C . LYS A 1 399 ? 27.852 -2.881 -18.967 1.00 92.06 399 LYS A C 1
ATOM 3037 O O . LYS A 1 399 ? 28.605 -1.914 -19.055 1.00 92.06 399 LYS A O 1
ATOM 3042 N N . ASP A 1 400 ? 26.659 -2.861 -18.399 1.00 96.56 400 ASP A N 1
ATOM 3043 C CA . ASP A 1 400 ? 26.014 -1.630 -17.981 1.00 96.56 400 ASP A CA 1
ATOM 3044 C C . ASP A 1 400 ? 25.797 -1.616 -16.464 1.00 96.56 400 ASP A C 1
ATOM 3046 O O . ASP A 1 400 ? 25.471 -2.634 -15.842 1.00 96.56 400 ASP A O 1
ATOM 3050 N N . VAL A 1 401 ? 25.945 -0.433 -15.878 1.00 97.44 401 VAL A N 1
ATOM 3051 C CA . VAL A 1 401 ? 25.396 -0.079 -14.570 1.00 97.44 401 VAL A CA 1
ATOM 3052 C C . VAL A 1 401 ? 24.274 0.914 -14.819 1.00 97.44 401 VAL A C 1
ATOM 3054 O O . VAL A 1 401 ? 24.472 1.918 -15.504 1.00 97.44 401 VAL A O 1
ATOM 3057 N N . TYR A 1 402 ? 23.108 0.644 -14.246 1.00 97.94 402 TYR A N 1
ATOM 3058 C CA . TYR A 1 402 ? 21.950 1.521 -14.313 1.00 97.94 402 TYR A CA 1
ATOM 3059 C C . TYR A 1 402 ? 21.732 2.198 -12.975 1.00 97.94 402 TYR A C 1
ATOM 3061 O O . TYR A 1 402 ? 21.864 1.566 -11.921 1.00 97.94 402 TYR A O 1
ATOM 3069 N N . ARG A 1 403 ? 21.341 3.467 -13.036 1.00 97.12 403 ARG A N 1
ATOM 3070 C CA . ARG A 1 403 ? 20.874 4.218 -11.878 1.00 97.12 403 ARG A CA 1
ATOM 3071 C C . ARG A 1 403 ? 19.550 4.881 -12.210 1.00 97.12 403 ARG A C 1
ATOM 3073 O O . ARG A 1 403 ? 19.365 5.380 -13.324 1.00 97.12 403 ARG A O 1
ATOM 3080 N N . ARG A 1 404 ? 18.616 4.862 -11.265 1.00 90.88 404 ARG A N 1
ATOM 3081 C CA . ARG A 1 404 ? 17.370 5.603 -11.396 1.00 90.88 404 ARG A CA 1
ATOM 3082 C C . ARG A 1 404 ? 17.593 7.036 -10.941 1.00 90.88 404 ARG A C 1
ATOM 3084 O O . ARG A 1 404 ? 17.979 7.289 -9.808 1.00 90.88 404 ARG A O 1
ATOM 3091 N N . GLU A 1 405 ? 17.305 7.983 -11.822 1.00 86.56 405 GLU A N 1
ATOM 3092 C CA . GLU A 1 405 ? 17.339 9.405 -11.503 1.00 86.56 405 GLU A CA 1
ATOM 3093 C C . GLU A 1 405 ? 15.999 10.026 -11.837 1.00 86.56 405 GLU A C 1
ATOM 3095 O O . GLU A 1 405 ? 15.474 9.892 -12.947 1.00 86.56 405 GLU A O 1
ATOM 3100 N N . ALA A 1 406 ? 15.422 10.699 -10.843 1.00 80.19 406 ALA A N 1
ATOM 3101 C CA . ALA A 1 406 ? 14.134 11.356 -10.978 1.00 80.19 406 ALA A CA 1
ATOM 3102 C C . ALA A 1 406 ? 13.039 10.400 -11.513 1.00 80.19 406 ALA A C 1
ATOM 3104 O O . ALA A 1 406 ? 12.201 10.796 -12.322 1.00 80.19 406 ALA A O 1
ATOM 3105 N N . GLY A 1 407 ? 13.058 9.135 -11.078 1.00 75.44 407 GLY A N 1
ATOM 3106 C CA . GLY A 1 407 ? 12.074 8.115 -11.451 1.00 75.44 407 GLY A CA 1
ATOM 3107 C C . GLY A 1 407 ? 12.311 7.408 -12.793 1.00 75.44 407 GLY A C 1
ATOM 3108 O O . GLY A 1 407 ? 11.501 6.560 -13.156 1.00 75.44 407 GLY A O 1
ATOM 3109 N N . ARG A 1 408 ? 13.390 7.709 -13.533 1.00 85.50 408 ARG A N 1
ATOM 3110 C CA . ARG A 1 408 ? 13.735 7.040 -14.803 1.00 85.50 408 ARG A CA 1
ATOM 3111 C C . ARG A 1 408 ? 15.064 6.301 -14.697 1.00 85.50 408 ARG A C 1
ATOM 3113 O O . ARG A 1 408 ? 16.017 6.847 -14.149 1.00 85.50 408 ARG A O 1
ATOM 3120 N N . TRP A 1 409 ? 15.131 5.092 -15.246 1.00 95.56 409 TRP A N 1
ATOM 3121 C CA . TRP A 1 409 ? 16.386 4.355 -15.384 1.00 95.56 409 TRP A CA 1
ATOM 3122 C C . TRP A 1 409 ? 17.259 4.982 -16.466 1.00 95.56 409 TRP A C 1
ATOM 3124 O O . TRP A 1 409 ? 16.772 5.311 -17.547 1.00 95.56 409 TRP A O 1
ATOM 3134 N N . ARG A 1 410 ? 18.545 5.136 -16.160 1.00 98.31 410 ARG A N 1
ATOM 3135 C CA . ARG A 1 410 ? 19.565 5.702 -17.044 1.00 98.31 410 ARG A CA 1
ATOM 3136 C C . ARG A 1 410 ? 20.849 4.884 -16.955 1.00 98.31 410 ARG A C 1
ATOM 3138 O O . ARG A 1 410 ? 21.074 4.179 -15.969 1.00 98.31 410 ARG A O 1
ATOM 3145 N N . PHE A 1 411 ? 21.700 4.990 -17.969 1.00 98.38 411 PHE A N 1
ATOM 3146 C CA . PHE A 1 411 ? 23.054 4.441 -17.935 1.00 98.38 411 PHE A CA 1
ATOM 3147 C C . PHE A 1 411 ? 23.936 5.290 -17.012 1.00 98.38 411 PHE A C 1
ATOM 3149 O O . PHE A 1 411 ? 24.145 6.474 -17.272 1.00 98.38 411 PHE A O 1
ATOM 3156 N N . ALA A 1 412 ? 24.470 4.678 -15.958 1.00 98.19 412 ALA A N 1
ATOM 3157 C CA . ALA A 1 412 ? 25.466 5.276 -15.070 1.00 98.19 412 ALA A CA 1
ATOM 3158 C C . ALA A 1 412 ? 26.899 4.867 -15.459 1.00 98.19 412 ALA A C 1
ATOM 3160 O O . ALA A 1 412 ? 27.820 5.667 -15.366 1.00 98.19 412 ALA A O 1
ATOM 3161 N N . ASP A 1 413 ? 27.096 3.641 -15.945 1.00 97.75 413 ASP A N 1
ATOM 3162 C CA . ASP A 1 413 ? 28.335 3.208 -16.606 1.00 97.75 413 ASP A CA 1
ATOM 3163 C C . ASP A 1 413 ? 27.959 2.306 -17.775 1.00 97.75 413 ASP A C 1
ATOM 3165 O O . ASP A 1 413 ? 27.066 1.468 -17.650 1.00 97.75 413 ASP A O 1
ATOM 3169 N N . ARG A 1 414 ? 28.651 2.467 -18.899 1.00 96.75 414 ARG A N 1
ATOM 3170 C CA . ARG A 1 414 ? 28.567 1.566 -20.043 1.00 96.75 414 ARG A CA 1
ATOM 3171 C C . ARG A 1 414 ? 29.964 1.217 -20.525 1.00 96.75 414 ARG A C 1
ATOM 3173 O O . ARG A 1 414 ? 30.708 2.078 -20.993 1.00 96.75 414 ARG A O 1
ATOM 3180 N N . LEU A 1 415 ? 30.289 -0.070 -20.472 1.00 94.06 415 LEU A N 1
ATOM 3181 C CA . LEU A 1 415 ? 31.486 -0.649 -21.068 1.00 94.06 415 LEU A CA 1
ATOM 3182 C C . LEU A 1 415 ? 31.103 -1.478 -22.295 1.00 94.06 415 LEU A C 1
ATOM 3184 O O . LEU A 1 415 ? 30.417 -2.492 -22.183 1.00 94.06 415 LEU A O 1
ATOM 3188 N N . MET A 1 416 ? 31.575 -1.052 -23.460 1.00 92.50 416 MET A N 1
ATOM 3189 C CA . MET A 1 416 ? 31.383 -1.734 -24.734 1.00 92.50 416 MET A CA 1
ATOM 3190 C C . MET A 1 416 ? 32.525 -2.711 -25.005 1.00 92.50 416 MET A C 1
ATOM 3192 O O . MET A 1 416 ? 33.688 -2.450 -24.688 1.00 92.50 416 MET A O 1
ATOM 3196 N N . SER A 1 417 ? 32.214 -3.824 -25.648 1.00 89.00 417 SER A N 1
ATOM 3197 C CA . SER A 1 417 ? 33.206 -4.769 -26.151 1.00 89.00 417 SER A CA 1
ATOM 3198 C C . SER A 1 417 ? 32.750 -5.337 -27.482 1.00 89.00 417 SER A C 1
ATOM 3200 O O . SER A 1 417 ? 31.559 -5.597 -27.679 1.00 89.00 417 SER A O 1
ATOM 3202 N N . TYR A 1 418 ? 33.703 -5.562 -28.379 1.00 88.25 418 TYR A N 1
ATOM 3203 C CA . TYR A 1 418 ? 33.442 -6.109 -29.703 1.00 88.25 418 TYR A CA 1
ATOM 3204 C C . TYR A 1 418 ? 33.775 -7.601 -29.742 1.00 88.25 418 TYR A C 1
ATOM 3206 O O . TYR A 1 418 ? 34.893 -8.015 -29.435 1.00 88.25 418 TYR A O 1
ATOM 3214 N N . MET A 1 419 ? 32.798 -8.418 -30.131 1.00 85.19 419 MET A N 1
ATOM 3215 C CA . MET A 1 419 ? 33.040 -9.833 -30.437 1.00 85.19 419 MET A CA 1
ATOM 3216 C C . MET A 1 419 ? 33.695 -9.993 -31.807 1.00 85.19 419 MET A C 1
ATOM 3218 O O . MET A 1 419 ? 34.566 -10.832 -31.989 1.00 85.19 419 MET A O 1
ATOM 3222 N N . TYR A 1 420 ? 33.261 -9.176 -32.761 1.00 90.19 420 TYR A N 1
ATOM 3223 C CA . TYR A 1 420 ? 33.888 -8.998 -34.060 1.00 90.19 420 TYR A CA 1
ATOM 3224 C C . TYR A 1 420 ? 33.468 -7.637 -34.614 1.00 90.19 420 TYR A C 1
ATOM 3226 O O . TYR A 1 420 ? 32.411 -7.108 -34.254 1.00 90.19 420 TYR A O 1
ATOM 3234 N N . TYR A 1 421 ? 34.284 -7.081 -35.505 1.00 92.62 421 TYR A N 1
ATOM 3235 C CA . TYR A 1 421 ? 33.979 -5.854 -36.234 1.00 92.62 421 TYR A CA 1
ATOM 3236 C C . TYR A 1 421 ? 34.583 -5.962 -37.636 1.00 92.62 421 TYR A C 1
ATOM 3238 O O . TYR A 1 421 ? 35.747 -5.622 -37.857 1.00 92.62 421 TYR A O 1
ATOM 3246 N N . LEU A 1 422 ? 33.786 -6.489 -38.565 1.00 94.69 422 LEU A N 1
ATOM 3247 C CA . LEU A 1 422 ? 34.241 -7.011 -39.854 1.00 94.69 422 LEU A CA 1
ATOM 3248 C C . LEU A 1 422 ? 33.570 -6.291 -41.028 1.00 94.69 422 LEU A C 1
ATOM 3250 O O . LEU A 1 422 ? 32.387 -5.960 -40.927 1.00 94.69 422 LEU A O 1
ATOM 3254 N N . PRO A 1 423 ? 34.277 -6.093 -42.151 1.00 95.19 423 PRO A N 1
ATOM 3255 C CA . PRO A 1 423 ? 33.652 -5.785 -43.432 1.00 95.19 423 PRO A CA 1
ATOM 3256 C C . PRO A 1 423 ? 32.649 -6.873 -43.843 1.00 95.19 423 PRO A C 1
ATOM 3258 O O . PRO A 1 423 ? 32.856 -8.057 -43.563 1.00 95.19 423 PRO A O 1
ATOM 3261 N N . PHE A 1 424 ? 31.557 -6.494 -44.511 1.00 94.31 424 PHE A N 1
ATOM 3262 C CA . PHE A 1 424 ? 30.529 -7.456 -44.941 1.00 94.31 424 PHE A CA 1
ATOM 3263 C C . PHE A 1 424 ? 31.064 -8.533 -45.896 1.00 94.31 424 PHE A C 1
ATOM 3265 O O . PHE A 1 424 ? 30.641 -9.686 -45.820 1.00 94.31 424 PHE A O 1
ATOM 3272 N N . ASP A 1 425 ? 31.997 -8.174 -46.774 1.00 93.69 425 ASP A N 1
ATOM 3273 C CA . ASP A 1 425 ? 32.654 -9.084 -47.717 1.00 93.69 425 ASP A CA 1
ATOM 3274 C C . ASP A 1 425 ? 33.643 -10.049 -47.042 1.00 93.69 425 ASP A C 1
ATOM 3276 O O . ASP A 1 425 ? 33.964 -11.098 -47.601 1.00 93.69 425 ASP A O 1
ATOM 3280 N N . GLU A 1 426 ? 34.060 -9.756 -45.811 1.00 93.56 426 GLU A N 1
ATOM 3281 C CA . GLU A 1 426 ? 34.965 -10.594 -45.023 1.00 93.56 426 GLU A CA 1
ATOM 3282 C C . GLU A 1 426 ? 34.258 -11.389 -43.916 1.00 93.56 426 GLU A C 1
ATOM 3284 O O . GLU A 1 426 ? 34.883 -12.251 -43.292 1.00 93.56 426 GLU A O 1
ATOM 3289 N N . LEU A 1 427 ? 32.961 -11.156 -43.682 1.00 90.69 427 LEU A N 1
ATOM 3290 C CA . LEU A 1 427 ? 32.217 -11.713 -42.548 1.00 90.69 427 LEU A CA 1
ATOM 3291 C C . LEU A 1 427 ? 32.342 -13.242 -42.451 1.00 90.69 427 LEU A C 1
ATOM 3293 O O . LEU A 1 427 ? 32.655 -13.775 -41.390 1.00 90.69 427 LEU A O 1
ATOM 3297 N N . GLY A 1 428 ? 32.160 -13.955 -43.566 1.00 90.00 428 GLY A N 1
ATOM 3298 C CA . GLY A 1 428 ? 32.216 -15.420 -43.582 1.00 90.00 428 GLY A CA 1
ATOM 3299 C C . GLY A 1 428 ? 33.573 -15.992 -43.153 1.00 90.00 428 GLY A C 1
ATOM 3300 O O . GLY A 1 428 ? 33.614 -16.996 -42.446 1.00 90.00 428 GLY A O 1
ATOM 3301 N N . ALA A 1 429 ? 34.675 -15.345 -43.544 1.00 87.56 429 ALA A N 1
ATOM 3302 C CA . ALA A 1 429 ? 36.023 -15.770 -43.170 1.00 87.56 429 ALA A CA 1
ATOM 3303 C C . ALA A 1 429 ? 36.420 -15.272 -41.770 1.00 87.56 429 ALA A C 1
ATOM 3305 O O . ALA A 1 429 ? 37.104 -15.980 -41.036 1.00 87.56 429 ALA A O 1
ATOM 3306 N N . GLY A 1 430 ? 35.986 -14.066 -41.396 1.00 87.25 430 GLY A N 1
ATOM 3307 C CA . GLY A 1 430 ? 36.367 -13.419 -40.144 1.00 87.25 430 GLY A CA 1
ATOM 3308 C C . GLY A 1 430 ? 35.648 -13.952 -38.903 1.00 87.25 430 GLY A C 1
ATOM 3309 O O . GLY A 1 430 ? 36.189 -13.831 -37.810 1.00 87.25 430 GLY A O 1
ATOM 3310 N N . LEU A 1 431 ? 34.467 -14.571 -39.033 1.00 84.06 431 LEU A N 1
ATOM 3311 C CA . LEU A 1 431 ? 33.712 -15.084 -37.876 1.00 84.06 431 LEU A CA 1
ATOM 3312 C C . LEU A 1 431 ? 34.440 -16.192 -37.096 1.00 84.06 431 LEU A C 1
ATOM 3314 O O . LEU A 1 431 ? 34.209 -16.338 -35.899 1.00 84.06 431 LEU A O 1
ATOM 3318 N N . GLY A 1 432 ? 35.288 -16.981 -37.763 1.00 77.50 432 GLY A N 1
ATOM 3319 C CA . GLY A 1 432 ? 36.112 -18.016 -37.125 1.00 77.50 432 GLY A CA 1
ATOM 3320 C C . GLY A 1 432 ? 37.540 -17.568 -36.801 1.00 77.50 432 GLY A C 1
ATOM 3321 O O . GLY A 1 432 ? 38.324 -18.363 -36.279 1.00 77.50 432 GLY A O 1
ATOM 3322 N N . ASP A 1 433 ? 37.890 -16.329 -37.148 1.00 84.88 433 ASP A N 1
ATOM 3323 C CA . ASP A 1 433 ? 39.222 -15.766 -36.961 1.00 84.88 433 ASP A CA 1
ATOM 3324 C C . ASP A 1 433 ? 39.374 -15.230 -35.532 1.00 84.88 433 ASP A C 1
ATOM 3326 O O . ASP A 1 433 ? 38.463 -14.614 -34.978 1.00 84.88 433 ASP A O 1
ATOM 3330 N N . ARG A 1 434 ? 40.545 -15.450 -34.931 1.00 80.81 434 ARG A N 1
ATOM 3331 C CA . ARG A 1 434 ? 40.868 -14.876 -33.623 1.00 80.81 434 ARG A CA 1
ATOM 3332 C C . ARG A 1 434 ? 41.046 -13.362 -33.722 1.00 80.81 434 ARG A C 1
ATOM 3334 O O . ARG A 1 434 ? 40.720 -12.667 -32.762 1.00 80.81 434 ARG A O 1
ATOM 3341 N N . ASP A 1 435 ? 41.505 -12.875 -34.874 1.00 87.38 435 ASP A N 1
ATOM 3342 C CA . ASP A 1 435 ? 41.724 -11.458 -35.156 1.00 87.38 435 ASP A CA 1
ATOM 3343 C C . ASP A 1 435 ? 40.540 -10.853 -35.940 1.00 87.38 435 ASP A C 1
ATOM 3345 O O . ASP A 1 435 ? 40.668 -10.296 -37.036 1.00 87.38 435 ASP A O 1
ATOM 3349 N N . SER A 1 436 ? 39.340 -11.008 -35.373 1.00 89.25 436 SER A N 1
ATOM 3350 C CA . SER A 1 436 ? 38.050 -10.657 -35.984 1.00 89.25 436 SER A CA 1
ATOM 3351 C C . SER A 1 436 ? 37.664 -9.172 -35.873 1.00 89.25 436 SER A C 1
ATOM 3353 O O . SER A 1 436 ? 36.536 -8.789 -36.203 1.00 89.25 436 SER A O 1
ATOM 3355 N N . VAL A 1 437 ? 38.572 -8.303 -35.424 1.00 90.56 437 VAL A N 1
ATOM 3356 C CA . VAL A 1 437 ? 38.376 -6.846 -35.392 1.00 90.56 437 VAL A CA 1
ATOM 3357 C C . VAL A 1 437 ? 39.234 -6.209 -36.482 1.00 90.56 437 VAL A C 1
ATOM 3359 O O . VAL A 1 437 ? 40.454 -6.157 -36.363 1.00 90.56 437 VAL A O 1
ATOM 3362 N N . ARG A 1 438 ? 38.584 -5.715 -37.545 1.00 90.81 438 ARG A N 1
ATOM 3363 C CA . ARG A 1 438 ? 39.231 -5.166 -38.757 1.00 90.81 438 ARG A CA 1
ATOM 3364 C C . ARG A 1 438 ? 38.855 -3.708 -39.053 1.00 90.81 438 ARG A C 1
ATOM 3366 O O . ARG A 1 438 ? 39.318 -3.105 -40.017 1.00 90.81 438 ARG A O 1
ATOM 3373 N N . ALA A 1 439 ? 38.043 -3.092 -38.193 1.00 86.31 439 ALA A N 1
ATOM 3374 C CA . ALA A 1 439 ? 37.507 -1.737 -38.368 1.00 86.31 439 ALA A CA 1
ATOM 3375 C C . ALA A 1 439 ? 38.542 -0.596 -38.345 1.00 86.31 439 ALA A C 1
ATOM 3377 O O . ALA A 1 439 ? 38.200 0.556 -38.643 1.00 86.31 439 ALA A O 1
ATOM 3378 N N . TYR A 1 440 ? 39.786 -0.887 -37.967 1.00 84.50 440 TYR A N 1
ATOM 3379 C CA . TYR A 1 440 ? 40.867 0.094 -37.870 1.00 84.50 440 TYR A CA 1
ATOM 3380 C C . TYR A 1 440 ? 41.944 -0.088 -38.955 1.00 84.50 440 TYR A C 1
ATOM 3382 O O . TYR A 1 440 ? 42.919 0.659 -38.963 1.00 84.50 440 TYR A O 1
ATOM 3390 N N . GLY A 1 441 ? 41.746 -1.023 -39.896 1.00 79.69 441 GLY A N 1
ATOM 3391 C CA . GLY A 1 441 ? 42.683 -1.326 -40.986 1.00 79.69 441 GLY A CA 1
ATOM 3392 C C . GLY A 1 441 ? 43.787 -2.327 -40.625 1.00 79.69 441 GLY A C 1
ATOM 3393 O O . GLY A 1 441 ? 44.489 -2.801 -41.513 1.00 79.69 441 GLY A O 1
ATOM 3394 N N . ASP A 1 442 ? 43.930 -2.673 -39.347 1.00 83.62 442 ASP A N 1
ATOM 3395 C CA . ASP A 1 442 ? 44.734 -3.781 -38.838 1.00 83.62 442 ASP A CA 1
ATOM 3396 C C . ASP A 1 442 ? 43.838 -4.944 -38.377 1.00 83.62 442 ASP A C 1
ATOM 3398 O O . ASP A 1 442 ? 42.640 -4.776 -38.158 1.00 83.62 442 ASP A O 1
ATOM 3402 N N . HIS A 1 443 ? 44.420 -6.140 -38.261 1.00 88.50 443 HIS A N 1
ATOM 3403 C CA . HIS A 1 443 ? 43.741 -7.322 -37.729 1.00 88.50 443 HIS A CA 1
ATOM 3404 C C . HIS A 1 443 ? 44.020 -7.393 -36.229 1.00 88.50 443 HIS A C 1
ATOM 3406 O O . HIS A 1 443 ? 45.172 -7.552 -35.819 1.00 88.50 443 HIS A O 1
ATOM 3412 N N . ARG A 1 444 ? 42.978 -7.223 -35.412 1.00 87.56 444 ARG A N 1
ATOM 3413 C CA . ARG A 1 444 ? 43.074 -7.221 -33.949 1.00 87.56 444 ARG A CA 1
ATOM 3414 C C . ARG A 1 444 ? 42.238 -8.336 -33.335 1.00 87.56 444 ARG A C 1
ATOM 3416 O O . ARG A 1 444 ? 41.178 -8.659 -33.879 1.00 87.56 444 ARG A O 1
ATOM 3423 N N . PRO A 1 445 ? 42.656 -8.861 -32.172 1.00 84.94 445 PRO A N 1
ATOM 3424 C CA . PRO A 1 445 ? 41.855 -9.820 -31.434 1.00 84.94 445 PRO A CA 1
ATOM 3425 C C . PRO A 1 445 ? 40.525 -9.209 -30.982 1.00 84.94 445 PRO A C 1
ATOM 3427 O O . PRO A 1 445 ? 40.445 -8.013 -30.700 1.00 84.94 445 PRO A O 1
ATOM 3430 N N . SER A 1 446 ? 39.491 -10.043 -30.866 1.00 82.31 446 SER A N 1
ATOM 3431 C CA . SER A 1 446 ? 38.217 -9.651 -30.253 1.00 82.31 446 SER A CA 1
ATOM 3432 C C . SER A 1 446 ? 38.398 -9.221 -28.791 1.00 82.31 446 SER A C 1
ATOM 3434 O O . SER A 1 446 ? 39.061 -9.922 -28.021 1.00 82.31 446 SER A O 1
ATOM 3436 N N . ASP A 1 447 ? 37.723 -8.149 -28.379 1.00 75.56 447 ASP A N 1
ATOM 3437 C CA . ASP A 1 447 ? 37.734 -7.651 -26.994 1.00 75.56 447 ASP A CA 1
ATOM 3438 C C . ASP A 1 447 ? 37.047 -8.602 -26.015 1.00 75.56 447 ASP A C 1
ATOM 3440 O O . ASP A 1 447 ? 37.347 -8.623 -24.819 1.00 75.56 447 ASP A O 1
ATOM 3444 N N . TRP A 1 448 ? 36.071 -9.356 -26.522 1.00 64.94 448 TRP A N 1
ATOM 3445 C CA . TRP A 1 448 ? 35.290 -10.285 -25.731 1.00 64.94 448 TRP A CA 1
ATOM 3446 C C . TRP A 1 448 ? 35.748 -11.716 -26.009 1.00 64.94 448 TRP A C 1
ATOM 3448 O O . TRP A 1 448 ? 35.332 -12.302 -27.010 1.00 64.94 448 TRP A O 1
ATOM 3458 N N . PRO A 1 449 ? 36.568 -12.326 -25.135 1.00 53.00 449 PRO A N 1
ATOM 3459 C CA . PRO A 1 449 ? 36.922 -13.719 -25.294 1.00 53.00 449 PRO A CA 1
ATOM 3460 C C . PRO A 1 449 ? 35.694 -14.544 -24.918 1.00 53.00 449 PRO A C 1
ATOM 3462 O O . PRO A 1 449 ? 35.398 -14.778 -23.740 1.00 53.00 449 PRO A O 1
ATOM 3465 N N . GLU A 1 450 ? 34.947 -15.005 -25.916 1.00 55.81 450 GLU A N 1
ATOM 3466 C CA . GLU A 1 450 ? 34.199 -16.232 -25.699 1.00 55.81 450 GLU A CA 1
ATOM 3467 C C . GLU A 1 450 ? 35.184 -17.328 -25.274 1.00 55.81 450 GLU A C 1
ATOM 3469 O O . GLU A 1 450 ? 36.370 -17.320 -25.617 1.00 55.81 450 GLU A O 1
ATOM 3474 N N . VAL A 1 451 ? 34.683 -18.277 -24.485 1.00 53.28 451 VAL A N 1
ATOM 3475 C CA . VAL A 1 451 ? 35.449 -19.403 -23.924 1.00 53.28 451 VAL A CA 1
ATOM 3476 C C . VAL A 1 451 ? 36.255 -20.156 -25.001 1.00 53.28 451 VAL A C 1
ATOM 3478 O O . VAL A 1 451 ? 37.254 -20.784 -24.677 1.00 53.28 451 VAL A O 1
ATOM 3481 N N . LEU A 1 452 ? 35.878 -20.019 -26.277 1.00 53.75 452 LEU A N 1
ATOM 3482 C CA . LEU A 1 452 ? 36.568 -20.555 -27.451 1.00 53.75 452 LEU A CA 1
ATOM 3483 C C . LEU A 1 452 ? 38.067 -20.206 -27.534 1.00 53.75 452 LEU A C 1
ATOM 3485 O O . LEU A 1 452 ? 38.826 -21.021 -28.050 1.00 53.75 452 LEU A O 1
ATOM 3489 N N . TYR A 1 453 ? 38.510 -19.056 -27.005 1.00 57.28 453 TYR A N 1
ATOM 3490 C CA . TYR A 1 453 ? 39.919 -18.621 -27.081 1.00 57.28 453 TYR A CA 1
ATOM 3491 C C . TYR A 1 453 ? 40.559 -18.282 -25.722 1.00 57.28 453 TYR A C 1
ATOM 3493 O O . TYR A 1 453 ? 41.702 -17.822 -25.680 1.00 57.28 453 TYR A O 1
ATOM 3501 N N . SER A 1 454 ? 39.845 -18.502 -24.610 1.00 58.28 454 SER A N 1
ATOM 3502 C CA . SER A 1 454 ? 40.350 -18.294 -23.243 1.00 58.28 454 SER A CA 1
ATOM 3503 C C . SER A 1 454 ? 40.515 -19.627 -22.517 1.00 58.28 454 SER A C 1
ATOM 3505 O O . SER A 1 454 ? 39.526 -20.309 -22.252 1.00 58.28 454 SER A O 1
ATOM 3507 N N . GLU A 1 455 ? 41.743 -19.958 -22.100 1.00 57.22 455 GLU A N 1
ATOM 3508 C CA . GLU A 1 455 ? 42.043 -21.179 -21.327 1.00 57.22 455 GLU A CA 1
ATOM 3509 C C . GLU A 1 455 ? 41.283 -21.248 -19.989 1.00 57.22 455 GLU A C 1
ATOM 3511 O O . GLU A 1 455 ? 40.977 -22.330 -19.498 1.00 57.22 455 GLU A O 1
ATOM 3516 N N . ASN A 1 456 ? 40.921 -20.096 -19.412 1.00 57.94 456 ASN A N 1
ATOM 3517 C CA . ASN A 1 456 ? 40.245 -20.005 -18.115 1.00 57.94 456 ASN A CA 1
ATOM 3518 C C . ASN A 1 456 ? 38.749 -19.665 -18.228 1.00 57.94 456 ASN A C 1
ATOM 3520 O O . ASN A 1 456 ? 38.082 -19.462 -17.204 1.00 57.94 456 ASN A O 1
ATOM 3524 N N . GLY A 1 457 ? 38.208 -19.592 -19.448 1.00 58.47 457 GLY A N 1
ATOM 3525 C CA . GLY A 1 457 ? 36.892 -19.016 -19.716 1.00 58.47 457 GLY A CA 1
ATOM 3526 C C . GLY A 1 457 ? 36.829 -17.523 -19.372 1.00 58.47 457 GLY A C 1
ATOM 3527 O O . GLY A 1 457 ? 37.844 -16.880 -19.105 1.00 58.47 457 GLY A O 1
ATOM 3528 N N . ASN A 1 458 ? 35.632 -16.944 -19.391 1.00 62.22 458 ASN A N 1
ATOM 3529 C CA . ASN A 1 458 ? 35.450 -15.532 -19.070 1.00 62.22 458 ASN A CA 1
ATOM 3530 C C . ASN A 1 458 ? 35.195 -15.374 -17.557 1.00 62.22 458 ASN A C 1
ATOM 3532 O O . ASN A 1 458 ? 34.157 -15.823 -17.067 1.00 62.22 458 ASN A O 1
ATOM 3536 N N . ALA A 1 459 ? 36.139 -14.770 -16.820 1.00 63.06 459 ALA A N 1
ATOM 3537 C CA . ALA A 1 459 ? 36.031 -14.538 -15.370 1.00 63.06 459 ALA A CA 1
ATOM 3538 C C . ALA A 1 459 ? 34.730 -13.812 -15.001 1.00 63.06 459 ALA A C 1
ATOM 3540 O O . ALA A 1 459 ? 34.077 -14.145 -14.021 1.00 63.06 459 ALA A O 1
ATOM 3541 N N . PHE A 1 460 ? 34.278 -12.919 -15.872 1.00 59.28 460 PHE A N 1
ATOM 3542 C CA . PHE A 1 460 ? 33.068 -12.154 -15.653 1.00 59.28 460 PHE A CA 1
ATOM 3543 C C . PHE A 1 460 ? 31.782 -12.990 -15.787 1.00 59.28 460 PHE A C 1
ATOM 3545 O O . PHE A 1 460 ? 30.850 -12.783 -15.019 1.00 59.28 460 PHE A O 1
ATOM 3552 N N . LEU A 1 461 ? 31.717 -13.986 -16.683 1.00 63.38 461 LEU A N 1
ATOM 3553 C CA . LEU A 1 461 ? 30.584 -14.928 -16.688 1.00 63.38 461 LEU A CA 1
ATOM 3554 C C . LEU A 1 461 ? 30.539 -15.776 -15.410 1.00 63.38 461 LEU A C 1
ATOM 3556 O O . LEU A 1 461 ? 29.474 -16.285 -15.071 1.00 63.38 461 LEU A O 1
ATOM 3560 N N . LYS A 1 462 ? 31.677 -15.950 -14.722 1.00 66.75 462 LYS A N 1
ATOM 3561 C CA . LYS A 1 462 ? 31.725 -16.628 -13.421 1.00 66.75 462 LYS A CA 1
ATOM 3562 C C . LYS A 1 462 ? 31.171 -15.727 -12.322 1.00 66.75 462 LYS A C 1
ATOM 3564 O O . LYS A 1 462 ? 30.356 -16.208 -11.554 1.00 66.75 462 LYS A O 1
ATOM 3569 N N . ASP A 1 463 ? 31.520 -14.441 -12.321 1.00 59.25 463 ASP A N 1
ATOM 3570 C CA . ASP A 1 463 ? 30.944 -13.451 -11.395 1.00 59.25 463 ASP A CA 1
ATOM 3571 C C . ASP A 1 463 ? 29.453 -13.179 -11.679 1.00 59.25 463 ASP A C 1
ATOM 3573 O O . ASP A 1 463 ? 28.691 -12.792 -10.793 1.00 59.25 463 ASP A O 1
ATOM 3577 N N . TYR A 1 464 ? 29.023 -13.368 -12.932 1.00 59.06 464 TYR A N 1
ATOM 3578 C CA . TYR A 1 464 ? 27.630 -13.225 -13.346 1.00 59.06 464 TYR A CA 1
ATOM 3579 C C . TYR A 1 464 ? 26.773 -14.465 -13.060 1.00 59.06 464 TYR A C 1
ATOM 3581 O O . TYR A 1 464 ? 25.556 -14.355 -13.132 1.00 59.06 464 TYR A O 1
ATOM 3589 N N . ARG A 1 465 ? 27.335 -15.646 -12.778 1.00 59.28 465 ARG A N 1
ATOM 3590 C CA . ARG A 1 465 ? 26.544 -16.804 -12.321 1.00 59.28 465 ARG A CA 1
ATOM 3591 C C . ARG A 1 465 ? 26.264 -16.620 -10.844 1.00 59.28 465 ARG A C 1
ATOM 3593 O O . ARG A 1 465 ? 25.065 -16.444 -10.526 1.00 59.28 465 ARG A O 1
#

Sequence (465 aa):
MSYQTLDYAVDDRILTLTLNRPDQLNAFTVTMAGELVDAFHRASADDSVAAIVVTGAGRAFCAGMDLSVDGNVFGLDENRRPTMTELRRRYDDPEYGVRDTGGRVALAIYDCTKPVVAAINGPAVGIGATMTLAMDVRLASSQARIGFVFGKLGIVPEACSTWFLPRIVGLSRALELAYSAEILTAAEAYDAGLVRSVHDPGKLLSDAYALARRFTANRSPEATALTRQMMYRDAAQPHPREAHLVESLAMFATSIGDGKEGVTAFQENRDPAFQGSELPADHASWWSGTRLEDRAAIQELGVLYGFVMDERDEDGIREIFCADATLRSQDGVFAASGIEEIVTTYLGRFAALGPTNHFSHGHLIRFDPTDPDRATGLLASHAEVSRNGVAMQVALRYKDVYRREAGRWRFADRLMSYMYYLPFDELGAGLGDRDSVRAYGDHRPSDWPEVLYSENGNAFLKDYR

pLDDT: mean 91.62, std 9.64, range [53.0, 98.94]

Organism: NCBI:txid2512215

Foldseek 3Di:
DDQDQWDWDADPLETEIERHPVVQLSADQLSNLVVLLVNLVVLLPDPSHAAYEYAYPDAFRYQYQDPPDPDDSQQADPVDDDDPVNCVLCVVPPPNRHAGSLLSNLVSLLLRLHQYEYLGLAEQEQSSQLSCLSHDAYEYEQRYKHWLQQVVVVHARDNCCVVRVCVQQNDVLSCVRNVVRHIDGPVVCVVSSNHVYYDHSVCSVVVRVVVSCVLGPLDASQLSSLVSNLVVLCVPDPDNVLSVQLVVVSCVVCCVAQVVQVVVCVVVVHRGDHDDDDYDPCSVVSRCPVVVVVVVQVVVLVVLVQVCLQVVPLVSLVVAADQQAFEAELVGLGGAGGSVRVNVSSVVCCVQWPGKGKFWDDKDKAADPVDNFKIWIKTWIKMFIQGNNFTKIWTKIWTFIWGDDSNHIHTRYIYIWTCAIGGPVCCVVLNPDQQRHCSVVDRHGGSDDQQVPDPVGDVVVVVVD

Secondary structure (DSSP, 8-state):
---SSEEEEEETTEEEEEE--GGGTT-B-HHHHHHHHHHHHHHHH-TT-SEEEEEESTT-SB-SB---SSS-TT---TT----HHHHHHTTT-TTS--S-HHHHHHHHHHH-SS-EEEEE-SEEETHHHHGGGGSSEEEEETT-EEE--GGGGT----TTHHHHHHHHH-HHHHHHHHHH--EEEHHHHHHTTSSSEEE-TTTHHHHHHHHHHHHHTT--HHHHHHHHHHHHHHTT-SSHHHHHHHHHHHHHHHHHTHHHHHHHHHHHTS-------S--TTGGGTT-THHHHHHHHHHHHHHHHHHHHHTT-HHHHHHHEEEEEEEEETTSS-EEESHHHHHHHHHHHTTTEEEEEEEEEEEEEEE-SS-TTEEEEEEEEEEEEEETTEEEEEEEEEEEEEEEETTEEEEEEEEEEEEEEEETTTHHHHTT-S--B-TTSS-B--SS--GGG-TT--HHHHHT-